Protein AF-A0A931AGX5-F1 (afdb_monomer_lite)

Sequence (496 aa):
MKVVLSGLGEQVGEDLVQAGAQFGQQIGADALIGVGQQVRHGSWAARLANQSGEPVAALLAEHRVQVGLHRRRADRRATTVGAAAKTCSGTSAHKELWIPAGTVSIVPHPHHLQAGTGPAVVFRSLSWDGFRRDTGGVMDLMERARDLKGELMEFAMSPRFGRAVSGAILDAFPGGMVNDEAVFSAALESFIYTQPLESGQTILQLFAETLSGSDRALLLGWSDCVQGIFESKRPYGDDGIVAFNHVDELTYRIRSNMGAEGITHLLAPGAVMVGGIVPVGDDWMISGASMGFPPEDAPAVLAGVRQLQMKNPKMVFRNPDKLEQARRLQAEQRDSFIDLYGSDLVVVPGNEVKQTMIAFYRHDYERAGNKGGPWTEPDLPDFPFTPDDKVAVIFDEEDGLGFYANFDVAHEVFANPALIIRQRYRDVVTGYLRGQDVTPVPLRRLAAQDPGKAGEVFRRLLKKKDFSWERDGEALLRKHKPDWFASPPLPRVIPV

Secondary structure (DSSP, 8-state):
-----SSSHHHHHHHHHHHHHHHHHHHHHHHHHH--S------HHHHHTTTSSS-HHHHTTTTS-----------------------------------PPPPPP-----------------------TT----TTHHHHHHHHHHHHHHHHHHHHTSGGGHHHHHHHHHHH-TTS----HHHHHHHHHHHHHT---TTS--HHHHHHTT--HHHHHHHHHGGG-EEEEEEEEEEETTTEEEEEETTT--EEEEE-TT-GGGGGGG-STT-EEEEEEEEETTEEEEEEEEEEE-TTTHHHHHTTHHHHHHH-HHHHTTSHHHHHHHHHHHHHHHHHHHHHHSSSEEEEEGGGHHHHHHHHHHHHHHHTTSTTSS-----PPPP---TT-EEEEEEETTTEEEEETTHHHHHHHHH-GGGGGSHHHHHHHHHHHH-SSS-SHHHHHHHHH-HHHHHHHHHHHHT-TT--HHHHHHHHHHHH-HHHHHSPPPPS----

pLDDT: mean 73.74, std 28.73, range [19.47, 98.5]

Foldseek 3Di:
DDDDDPVCPVVVVVVVVVVVVVVVVVCVVVVVVPDPDDDDDDDPVVVVVPVPVDDPVVVVVVPPDDDDDDDDDDDDDDDDDDDDDDDDDDDDDDDDDDDDDDDDDDDDDDDDDDDDDDDDDDDDDDDPPDDDDDPVVQVVLLLLVLVLLVVLVCQCPPPVCVVVLQVLCCVLPVVSDDPDPQSNQVSSLCQQQPDADPVRDGSLRVVLVVDDDPSSVQSVQQNPKAFFKWFFAAADPQFWGFTAGLQQRDIFTEGESVTNVRCVLRRDGQKIKGAMWTDRPRHIYGDTDIDIGHNVCSVVVSVCNVVVCLVPVVNNVVHVVQQVVLLVVLVLLCVLLCVVPVDQKDKAFLVCVLVSVQVSVVSSCVVVPVPVPDDDGDDDDRGPGDRPWTWMFGQDSFQGTDIQTPLVLQLVCLVPVVCCVPPVSVVSVVCLQAPQRHACVSLCVSCVVPQASSQSNCCVNVVPVPGGCVPCVVVSSCVRHVVPVVDGRGRPDGDD

Organism: NCBI:txid1187855

Radius of gyration: 29.8 Å; chains: 1; bounding box: 74×88×72 Å

Structure (mmCIF, N/CA/C/O backbone):
data_AF-A0A931AGX5-F1
#
_entry.id   AF-A0A931AGX5-F1
#
loop_
_atom_site.group_PDB
_atom_site.id
_atom_site.type_symbol
_atom_site.label_atom_id
_atom_site.label_alt_id
_atom_site.label_comp_id
_atom_site.label_asym_id
_atom_site.label_entity_id
_atom_site.label_seq_id
_atom_site.pdbx_PDB_ins_code
_atom_site.Cartn_x
_atom_site.Cartn_y
_atom_site.Cartn_z
_atom_site.occupancy
_atom_site.B_iso_or_equiv
_atom_site.auth_seq_id
_atom_site.auth_comp_id
_atom_site.auth_asym_id
_atom_site.auth_atom_id
_atom_site.pdbx_PDB_model_num
ATOM 1 N N . MET A 1 1 ? 34.116 -6.371 16.601 1.00 31.27 1 MET A N 1
ATOM 2 C CA . MET A 1 1 ? 35.115 -5.273 16.621 1.00 31.27 1 MET A CA 1
ATOM 3 C C . MET A 1 1 ? 34.380 -3.950 16.858 1.00 31.27 1 MET A C 1
ATOM 5 O O . MET A 1 1 ? 33.168 -3.941 16.699 1.00 31.27 1 MET A O 1
ATOM 9 N N . LYS A 1 2 ? 35.055 -2.889 17.314 1.00 24.14 2 LYS A N 1
ATOM 10 C CA . LYS A 1 2 ? 34.475 -1.653 17.906 1.00 24.14 2 LYS A CA 1
ATOM 11 C C . LYS A 1 2 ? 35.244 -0.437 17.321 1.00 24.14 2 LYS A C 1
ATOM 13 O O . LYS A 1 2 ? 36.368 -0.661 16.886 1.00 24.14 2 LYS A O 1
ATOM 18 N N . VAL A 1 3 ? 34.776 0.819 17.260 1.00 24.22 3 VAL A N 1
ATOM 19 C CA . VAL A 1 3 ? 33.689 1.572 17.940 1.00 24.22 3 VAL A CA 1
ATOM 20 C C . VAL A 1 3 ? 33.157 2.690 16.983 1.00 24.22 3 VAL A C 1
ATOM 22 O O . VAL A 1 3 ? 33.843 2.996 16.019 1.00 24.22 3 VAL A O 1
ATOM 25 N N . VAL A 1 4 ? 32.040 3.366 17.323 1.00 26.03 4 VAL A N 1
ATOM 26 C CA . VAL A 1 4 ? 31.568 4.699 16.826 1.00 26.03 4 VAL A CA 1
ATOM 27 C C . VAL A 1 4 ? 30.955 4.781 15.414 1.00 26.03 4 VAL A C 1
ATOM 29 O O . VAL A 1 4 ? 31.695 4.805 14.447 1.00 26.03 4 VAL A O 1
ATOM 32 N N . LEU A 1 5 ? 29.628 5.005 15.330 1.00 27.84 5 LEU A N 1
ATOM 33 C CA . LEU A 1 5 ? 28.926 5.822 14.305 1.00 27.84 5 LEU A CA 1
ATOM 34 C C . LEU A 1 5 ? 27.513 6.236 14.811 1.00 27.84 5 LEU A C 1
ATOM 36 O O . LEU A 1 5 ? 26.502 5.833 14.250 1.00 27.84 5 LEU A O 1
ATOM 40 N N . SER A 1 6 ? 27.411 7.024 15.890 1.00 31.89 6 SER A N 1
ATOM 41 C CA . SER A 1 6 ? 26.117 7.575 16.378 1.00 31.89 6 SER A CA 1
ATOM 42 C C . SER A 1 6 ? 26.100 9.107 16.499 1.00 31.89 6 SER A C 1
ATOM 44 O O . SER A 1 6 ? 25.254 9.672 17.179 1.00 31.89 6 SER A O 1
ATOM 46 N N . GLY A 1 7 ? 27.061 9.769 15.852 1.00 26.98 7 GLY A N 1
ATOM 47 C CA . GLY A 1 7 ? 27.095 11.219 15.610 1.00 26.98 7 GLY A CA 1
ATOM 48 C C . GLY A 1 7 ? 27.439 11.541 14.152 1.00 26.98 7 GLY A C 1
ATOM 49 O O . GLY A 1 7 ? 27.885 12.635 13.847 1.00 26.98 7 GLY A O 1
ATOM 50 N N . LEU A 1 8 ? 27.302 10.544 13.272 1.00 27.41 8 LEU A N 1
ATOM 51 C CA . LEU A 1 8 ? 27.629 10.609 11.846 1.00 27.41 8 LEU A CA 1
ATOM 52 C C . LEU A 1 8 ? 26.432 10.204 10.969 1.00 27.41 8 LEU A C 1
ATOM 54 O O . LEU A 1 8 ? 26.558 10.229 9.761 1.00 27.41 8 LEU A O 1
ATOM 58 N N . GLY A 1 9 ? 25.269 9.847 11.531 1.00 31.08 9 GLY A N 1
ATOM 59 C CA . GLY A 1 9 ? 24.086 9.474 10.738 1.00 31.08 9 GLY A CA 1
ATOM 60 C C . GLY A 1 9 ? 23.444 10.664 10.014 1.00 31.08 9 GLY A C 1
ATOM 61 O O . GLY A 1 9 ? 23.240 10.605 8.807 1.00 31.08 9 GLY A O 1
ATOM 62 N N . GLU A 1 10 ? 23.184 11.759 10.736 1.00 31.92 10 GLU A N 1
ATOM 63 C CA . GLU A 1 10 ? 22.721 13.024 10.138 1.00 31.92 10 GLU A CA 1
ATOM 64 C C . GLU A 1 10 ? 23.832 13.692 9.326 1.00 31.92 10 GLU A C 1
ATOM 66 O O . GLU A 1 10 ? 23.609 14.051 8.174 1.00 31.92 10 GLU A O 1
ATOM 71 N N . GLN A 1 11 ? 25.050 13.759 9.879 1.00 29.86 11 GLN A N 1
ATOM 72 C CA . GLN A 1 11 ? 26.193 14.374 9.202 1.00 29.86 11 GLN A CA 1
ATOM 73 C C . GLN A 1 11 ? 26.535 13.656 7.884 1.00 29.86 11 GLN A C 1
ATOM 75 O O . GLN A 1 11 ? 26.669 14.326 6.880 1.00 29.86 11 GLN A O 1
ATOM 80 N N . VAL A 1 12 ? 26.581 12.314 7.825 1.00 35.78 12 VAL A N 1
ATOM 81 C CA . VAL A 1 12 ? 26.843 11.575 6.566 1.00 35.78 12 VAL A CA 1
ATOM 82 C C . VAL A 1 12 ? 25.638 11.600 5.620 1.00 35.78 12 VAL A C 1
ATOM 84 O O . VAL A 1 12 ? 25.820 11.480 4.414 1.00 35.78 12 VAL A O 1
ATOM 87 N N . GLY A 1 13 ? 24.416 11.802 6.120 1.00 34.94 13 GLY A N 1
ATOM 88 C CA . GLY A 1 13 ? 23.252 12.073 5.273 1.00 34.94 13 GLY A CA 1
ATOM 89 C C . GLY A 1 13 ? 23.381 13.411 4.540 1.00 34.94 13 GLY A C 1
ATOM 90 O O . GLY A 1 13 ? 23.259 13.457 3.316 1.00 34.94 13 GLY A O 1
ATOM 91 N N . GLU A 1 14 ? 23.695 14.484 5.270 1.00 34.00 14 GLU A N 1
ATOM 92 C CA . GLU A 1 14 ? 23.956 15.800 4.679 1.00 34.00 14 GLU A CA 1
ATOM 93 C C . GLU A 1 14 ? 25.261 15.828 3.869 1.00 34.00 14 GLU A C 1
ATOM 95 O O . GLU A 1 14 ? 25.268 16.406 2.788 1.00 34.00 14 GLU A O 1
ATOM 100 N N . ASP A 1 15 ? 26.323 15.147 4.307 1.00 31.19 15 ASP A N 1
ATOM 101 C CA . ASP A 1 15 ? 27.605 15.057 3.600 1.00 31.19 15 ASP A CA 1
ATOM 102 C C . ASP A 1 15 ? 27.508 14.180 2.340 1.00 31.19 15 ASP A C 1
ATOM 104 O O . ASP A 1 15 ? 28.260 14.421 1.408 1.00 31.19 15 ASP A O 1
ATOM 108 N N . LEU A 1 16 ? 26.594 13.202 2.239 1.00 35.28 16 LEU A N 1
ATOM 109 C CA . LEU A 1 16 ? 26.344 12.467 0.984 1.00 35.28 16 LEU A CA 1
ATOM 110 C C . LEU A 1 16 ? 25.500 13.283 -0.001 1.00 35.28 16 LEU A C 1
ATOM 112 O O . LEU A 1 16 ? 25.743 13.219 -1.205 1.00 35.28 16 LEU A O 1
ATOM 116 N N . VAL A 1 17 ? 24.555 14.091 0.488 1.00 37.16 17 VAL A N 1
ATOM 117 C CA . VAL A 1 17 ? 23.804 15.045 -0.346 1.00 37.16 17 VAL A CA 1
ATOM 118 C C . VAL A 1 17 ? 24.710 16.202 -0.796 1.00 37.16 17 VAL A C 1
ATOM 120 O O . VAL A 1 17 ? 24.679 16.588 -1.965 1.00 37.16 17 VAL A O 1
ATOM 123 N N . GLN A 1 18 ? 25.584 16.709 0.079 1.00 35.47 18 GLN A N 1
ATOM 124 C CA . GLN A 1 18 ? 26.601 17.704 -0.271 1.00 35.47 18 GLN A CA 1
ATOM 125 C C . GLN A 1 18 ? 27.724 17.117 -1.126 1.00 35.47 18 GLN A C 1
ATOM 127 O O . GLN A 1 18 ? 28.157 17.799 -2.047 1.00 35.47 18 GLN A O 1
ATOM 132 N N . ALA A 1 19 ? 28.161 15.874 -0.905 1.00 34.62 19 ALA A N 1
ATOM 133 C CA . ALA A 1 19 ? 29.117 15.209 -1.788 1.00 34.62 19 ALA A CA 1
ATOM 134 C C . ALA A 1 19 ? 28.498 14.980 -3.167 1.00 34.62 19 ALA A C 1
ATOM 136 O O . ALA A 1 19 ? 29.137 15.320 -4.150 1.00 34.62 19 ALA A O 1
ATOM 137 N N . GLY A 1 20 ? 27.245 14.524 -3.270 1.00 34.34 20 GLY A N 1
ATOM 138 C CA . GLY A 1 20 ? 26.532 14.444 -4.550 1.00 34.34 20 GLY A CA 1
ATOM 139 C C . GLY A 1 20 ? 26.470 15.798 -5.271 1.00 34.34 20 GLY A C 1
ATOM 140 O O . GLY A 1 20 ? 26.801 15.891 -6.454 1.00 34.34 20 GLY A O 1
ATOM 141 N N . ALA A 1 21 ? 26.147 16.873 -4.545 1.00 35.69 21 ALA A N 1
ATOM 142 C CA . ALA A 1 21 ? 26.113 18.230 -5.092 1.00 35.69 21 ALA A CA 1
ATOM 143 C C . ALA A 1 21 ? 27.505 18.777 -5.482 1.00 35.69 21 ALA A C 1
ATOM 145 O O . ALA A 1 21 ? 27.642 19.424 -6.521 1.00 35.69 21 ALA A O 1
ATOM 146 N N . GLN A 1 22 ? 28.550 18.513 -4.690 1.00 34.06 22 GLN A N 1
ATOM 147 C CA . GLN A 1 22 ? 29.925 18.947 -4.966 1.00 34.06 22 GLN A CA 1
ATOM 148 C C . GLN A 1 22 ? 30.570 18.131 -6.093 1.00 34.06 22 GLN A C 1
ATOM 150 O O . GLN A 1 22 ? 31.206 18.714 -6.965 1.00 34.06 22 GLN A O 1
ATOM 155 N N . PHE A 1 23 ? 30.354 16.815 -6.142 1.00 34.28 23 PHE A N 1
ATOM 156 C CA . PHE A 1 23 ? 30.836 15.942 -7.216 1.00 34.28 23 PHE A CA 1
ATOM 157 C C . PHE A 1 23 ? 30.153 16.291 -8.548 1.00 34.28 23 PHE A C 1
ATOM 159 O O . PHE A 1 23 ? 30.823 16.384 -9.576 1.00 34.28 23 PHE A O 1
ATOM 166 N N . GLY A 1 24 ? 28.852 16.616 -8.518 1.00 34.22 24 GLY A N 1
ATOM 167 C CA . GLY A 1 24 ? 28.125 17.171 -9.663 1.00 34.22 24 GLY A CA 1
ATOM 168 C C . GLY A 1 24 ? 28.684 18.516 -10.149 1.00 34.22 24 GLY A C 1
ATOM 169 O O . GLY A 1 24 ? 28.853 18.711 -11.353 1.00 34.22 24 GLY A O 1
ATOM 170 N N . GLN A 1 25 ? 29.049 19.430 -9.240 1.00 35.62 25 GLN A N 1
ATOM 171 C CA . GLN A 1 25 ? 29.705 20.692 -9.617 1.00 35.62 25 GLN A CA 1
ATOM 172 C C . GLN A 1 25 ? 31.136 20.498 -10.139 1.00 35.62 25 GLN A C 1
ATOM 174 O O . GLN A 1 25 ? 31.549 21.206 -11.058 1.00 35.62 25 GLN A O 1
ATOM 179 N N . GLN A 1 26 ? 31.890 19.544 -9.592 1.00 30.05 26 GLN A N 1
ATOM 180 C CA . GLN A 1 26 ? 33.291 19.328 -9.947 1.00 30.05 26 GLN A CA 1
ATOM 181 C C . GLN A 1 26 ? 33.439 18.599 -11.293 1.00 30.05 26 GLN A C 1
ATOM 183 O O . GLN A 1 26 ? 34.228 19.033 -12.132 1.00 30.05 26 GLN A O 1
ATOM 188 N N . ILE A 1 27 ? 32.590 17.603 -11.581 1.00 37.88 27 ILE A N 1
ATOM 189 C CA . ILE A 1 27 ? 32.481 17.014 -12.929 1.00 37.88 27 ILE A CA 1
ATOM 190 C C . ILE A 1 27 ? 31.948 18.049 -13.934 1.00 37.88 27 ILE A C 1
ATOM 192 O O . ILE A 1 27 ? 32.431 18.107 -15.064 1.00 37.88 27 ILE A O 1
ATOM 196 N N . GLY A 1 28 ? 31.021 18.925 -13.525 1.00 32.25 28 GLY A N 1
ATOM 197 C CA . GLY A 1 28 ? 30.548 20.038 -14.357 1.00 32.25 28 GLY A CA 1
ATOM 198 C C . GLY A 1 28 ? 31.644 21.038 -14.756 1.00 32.25 28 GLY A C 1
ATOM 199 O O . GLY A 1 28 ? 31.563 21.627 -15.834 1.00 32.25 28 GLY A O 1
ATOM 200 N N . ALA A 1 29 ? 32.682 21.209 -13.930 1.00 29.81 29 ALA A N 1
ATOM 201 C CA . ALA A 1 29 ? 33.820 22.080 -14.222 1.00 29.81 29 ALA A CA 1
ATOM 202 C C . ALA A 1 29 ? 34.853 21.416 -15.154 1.00 29.81 29 ALA A C 1
ATOM 204 O O . ALA A 1 29 ? 35.284 22.039 -16.125 1.00 29.81 29 ALA A O 1
ATOM 205 N N . ASP A 1 30 ? 35.206 20.150 -14.914 1.00 27.80 30 ASP A N 1
ATOM 206 C CA . ASP A 1 30 ? 36.207 19.445 -15.729 1.00 27.80 30 ASP A CA 1
ATOM 207 C C . ASP A 1 30 ? 35.654 19.007 -17.103 1.00 27.80 30 ASP A C 1
ATOM 209 O O . ASP A 1 30 ? 36.377 19.022 -18.106 1.00 27.80 30 ASP A O 1
ATOM 213 N N . ALA A 1 31 ? 34.347 18.733 -17.213 1.00 29.52 31 ALA A N 1
ATOM 214 C CA . ALA A 1 31 ? 33.688 18.465 -18.496 1.00 29.52 31 ALA A CA 1
ATOM 215 C C . ALA A 1 31 ? 33.694 19.680 -19.453 1.00 29.52 31 ALA A C 1
ATOM 217 O O . ALA A 1 31 ? 33.647 19.503 -20.674 1.00 29.52 31 ALA A O 1
ATOM 218 N N . LEU A 1 32 ? 33.810 20.910 -18.933 1.00 27.36 32 LEU A N 1
ATOM 219 C CA . LEU A 1 32 ? 33.835 22.142 -19.735 1.00 27.36 32 LEU A CA 1
ATOM 220 C C . LEU A 1 32 ? 35.167 22.404 -20.461 1.00 27.36 32 LEU A C 1
ATOM 222 O O . LEU A 1 32 ? 35.224 23.297 -21.308 1.00 27.36 32 LEU A O 1
ATOM 226 N N . ILE A 1 33 ? 36.220 21.629 -20.182 1.00 30.64 33 ILE A N 1
ATOM 227 C CA . ILE A 1 33 ? 37.527 21.746 -20.859 1.00 30.64 33 ILE A CA 1
ATOM 228 C C . ILE A 1 33 ? 37.721 20.635 -21.919 1.00 30.64 33 ILE A C 1
ATOM 230 O O . ILE A 1 33 ? 38.572 20.764 -22.799 1.00 30.64 33 ILE A O 1
ATOM 234 N N . GLY A 1 34 ? 36.909 19.567 -21.886 1.00 28.97 34 GLY A N 1
ATOM 235 C CA . GLY A 1 34 ? 37.157 18.327 -22.638 1.00 28.97 34 GLY A CA 1
ATOM 236 C C . GLY A 1 34 ? 36.326 18.055 -23.902 1.00 28.97 34 GLY A C 1
ATOM 237 O O . GLY A 1 34 ? 36.737 17.206 -24.690 1.00 28.97 34 GLY A O 1
ATOM 238 N N . VAL A 1 35 ? 35.183 18.721 -24.138 1.00 26.89 35 VAL A N 1
ATOM 239 C CA . VAL A 1 35 ? 34.267 18.370 -25.257 1.00 26.89 35 VAL A CA 1
ATOM 240 C C . VAL A 1 35 ? 33.867 19.586 -26.097 1.00 26.89 35 VAL A C 1
ATOM 242 O O . VAL A 1 35 ? 32.730 20.054 -26.104 1.00 26.89 35 VAL A O 1
ATOM 245 N N . GLY A 1 36 ? 34.832 20.100 -26.856 1.00 28.84 36 GLY A N 1
ATOM 246 C CA . GLY A 1 36 ? 34.622 21.182 -27.814 1.00 28.84 36 GLY A CA 1
ATOM 247 C C . GLY A 1 36 ? 34.452 20.719 -29.264 1.00 28.84 36 GLY A C 1
ATOM 248 O O . GLY A 1 36 ? 35.314 21.073 -30.058 1.00 28.84 36 GLY A O 1
ATOM 249 N N . GLN A 1 37 ? 33.380 19.985 -29.621 1.00 26.97 37 GLN A N 1
ATOM 250 C CA . GLN A 1 37 ? 32.735 19.982 -30.964 1.00 26.97 37 GLN A CA 1
ATOM 251 C C . GLN A 1 37 ? 31.608 18.931 -31.112 1.00 26.97 37 GLN A C 1
ATOM 253 O O . GLN A 1 37 ? 31.841 17.759 -30.855 1.00 26.97 37 GLN A O 1
ATOM 258 N N . GLN A 1 38 ? 30.457 19.359 -31.673 1.00 25.77 38 GLN A N 1
ATOM 259 C CA . GLN A 1 38 ? 29.323 18.549 -32.198 1.00 25.77 38 GLN A CA 1
ATOM 260 C C . GLN A 1 38 ? 28.563 17.682 -31.151 1.00 25.77 38 GLN A C 1
ATOM 262 O O . GLN A 1 38 ? 29.164 17.075 -30.286 1.00 25.77 38 GLN A O 1
ATOM 267 N N . VAL A 1 39 ? 27.225 17.576 -31.124 1.00 26.14 39 VAL A N 1
ATOM 268 C CA . VAL A 1 39 ? 26.155 17.877 -32.104 1.00 26.14 39 VAL A CA 1
ATOM 269 C C . VAL A 1 39 ? 25.046 18.749 -31.472 1.00 26.14 39 VAL A C 1
ATOM 271 O O . VAL A 1 39 ? 24.813 18.724 -30.268 1.00 26.14 39 VAL A O 1
ATOM 274 N N . ARG A 1 40 ? 24.332 19.539 -32.289 1.00 28.64 40 ARG A N 1
ATOM 275 C CA . ARG A 1 40 ? 23.237 20.420 -31.841 1.00 28.64 40 ARG A CA 1
ATOM 276 C C . ARG A 1 40 ? 21.905 19.677 -31.643 1.00 28.64 40 ARG A C 1
ATOM 278 O O . ARG A 1 40 ? 21.130 19.599 -32.589 1.00 28.64 40 ARG A O 1
ATOM 285 N N . HIS A 1 41 ? 21.557 19.310 -30.412 1.00 27.14 41 HIS A N 1
ATOM 286 C CA . HIS A 1 41 ? 20.153 19.238 -29.976 1.00 27.14 41 HIS A CA 1
ATOM 287 C C . HIS A 1 41 ? 20.033 19.795 -28.549 1.00 27.14 41 HIS A C 1
ATOM 289 O O . HIS A 1 41 ? 20.570 19.235 -27.603 1.00 27.14 41 HIS A O 1
ATOM 295 N N . GLY A 1 42 ? 19.391 20.961 -28.407 1.00 28.42 42 GLY A N 1
ATOM 296 C CA . GLY A 1 42 ? 19.371 21.713 -27.145 1.00 28.42 42 GLY A CA 1
ATOM 297 C C . GLY A 1 42 ? 18.475 21.087 -26.075 1.00 28.42 42 GLY A C 1
ATOM 298 O O . GLY A 1 42 ? 17.380 20.609 -26.397 1.00 28.42 42 GLY A O 1
ATOM 299 N N . SER A 1 43 ? 18.922 21.143 -24.815 1.00 37.44 43 SER A N 1
ATOM 300 C CA . SER A 1 43 ? 18.220 20.569 -23.660 1.00 37.44 43 SER A CA 1
ATOM 301 C C . SER A 1 43 ? 16.792 21.105 -23.508 1.00 37.44 43 SER A C 1
ATOM 303 O O . SER A 1 43 ? 16.460 22.227 -23.907 1.00 37.44 43 SER A O 1
ATOM 305 N N . TRP A 1 44 ? 15.917 20.272 -22.947 1.00 36.75 44 TRP A N 1
ATOM 306 C CA . TRP A 1 44 ? 14.492 20.583 -22.823 1.00 36.75 44 TRP A CA 1
ATOM 307 C C . TRP A 1 44 ? 14.229 21.625 -21.721 1.00 36.75 44 TRP A C 1
ATOM 309 O O . TRP A 1 44 ? 13.441 22.550 -21.925 1.00 36.75 44 TRP A O 1
ATOM 319 N N . ALA A 1 45 ? 15.005 21.582 -20.630 1.00 32.84 45 ALA A N 1
ATOM 320 C CA . ALA A 1 45 ? 15.028 22.609 -19.584 1.00 32.84 45 ALA A CA 1
ATOM 321 C C . ALA A 1 45 ? 15.308 24.024 -20.139 1.00 32.84 45 ALA A C 1
ATOM 323 O O . ALA A 1 45 ? 14.624 24.984 -19.781 1.00 32.84 45 ALA A O 1
ATOM 324 N N . ALA A 1 46 ? 16.241 24.154 -21.092 1.00 32.62 46 ALA A N 1
ATOM 325 C CA . ALA A 1 46 ? 16.536 25.430 -21.749 1.00 32.62 46 ALA A CA 1
ATOM 326 C C . ALA A 1 46 ? 15.419 25.912 -22.698 1.00 32.62 46 ALA A C 1
ATOM 328 O O . ALA A 1 46 ? 15.383 27.090 -23.047 1.00 32.62 46 ALA A O 1
ATOM 329 N N . ARG A 1 47 ? 14.499 25.031 -23.122 1.00 34.47 47 ARG A N 1
ATOM 330 C CA . ARG A 1 47 ? 13.323 25.401 -23.928 1.00 34.47 47 ARG A CA 1
ATOM 331 C C . ARG A 1 47 ? 12.150 25.867 -23.068 1.00 34.47 47 ARG A C 1
ATOM 333 O O . ARG A 1 47 ? 11.535 26.869 -23.421 1.00 34.47 47 ARG A O 1
ATOM 340 N N . LEU A 1 48 ? 11.900 25.225 -21.924 1.00 36.69 48 LEU A N 1
ATOM 341 C CA . LEU A 1 48 ? 10.896 25.687 -20.954 1.00 36.69 48 LEU A CA 1
ATOM 342 C C . LEU A 1 48 ? 11.239 27.071 -20.382 1.00 36.69 48 LEU A C 1
ATOM 344 O O . LEU A 1 48 ? 10.372 27.939 -20.330 1.00 36.69 48 LEU A O 1
ATOM 348 N N . ALA A 1 49 ? 12.512 27.324 -20.062 1.00 34.62 49 ALA A N 1
ATOM 349 C CA . ALA A 1 49 ? 12.973 28.631 -19.582 1.00 34.62 49 ALA A CA 1
ATOM 350 C C . ALA A 1 49 ? 12.831 29.779 -20.608 1.00 34.62 49 ALA A C 1
ATOM 352 O O . ALA A 1 49 ? 12.927 30.945 -20.235 1.00 34.62 49 ALA A O 1
ATOM 353 N N . ASN A 1 50 ? 12.625 29.468 -21.894 1.00 33.19 50 ASN A N 1
ATOM 354 C CA . ASN A 1 50 ? 12.716 30.433 -22.995 1.00 33.19 50 ASN A CA 1
ATOM 355 C C . ASN A 1 50 ? 11.384 30.646 -23.748 1.00 33.19 50 ASN A C 1
ATOM 357 O O . ASN A 1 50 ? 11.353 31.392 -24.723 1.00 33.19 50 ASN A O 1
ATOM 361 N N . GLN A 1 51 ? 10.289 29.999 -23.320 1.00 34.06 51 GLN A N 1
ATOM 362 C CA . GLN A 1 51 ? 8.950 30.178 -23.911 1.00 34.06 51 GLN A CA 1
ATOM 363 C C . GLN A 1 51 ? 7.984 31.031 -23.071 1.00 34.06 51 GLN A C 1
ATOM 365 O O . GLN A 1 51 ? 6.996 31.507 -23.624 1.00 34.06 51 GLN A O 1
ATOM 370 N N . SER A 1 52 ? 8.258 31.279 -21.782 1.00 38.09 52 SER A N 1
ATOM 371 C CA . SER A 1 52 ? 7.446 32.190 -20.952 1.00 38.09 52 SER A CA 1
ATOM 372 C C . SER A 1 52 ? 7.978 33.625 -20.896 1.00 38.09 52 SER A C 1
ATOM 374 O O . SER A 1 52 ? 7.204 34.541 -20.650 1.00 38.09 52 SER A O 1
ATOM 376 N N . GLY A 1 53 ? 9.288 33.840 -21.074 1.00 30.67 53 GLY A N 1
ATOM 377 C CA . GLY A 1 53 ? 9.918 35.164 -20.945 1.00 30.67 53 GLY A CA 1
ATOM 378 C C . GLY A 1 53 ? 9.910 35.760 -19.528 1.00 30.67 53 GLY A C 1
ATOM 379 O O . GLY A 1 53 ? 10.491 36.822 -19.318 1.00 30.67 53 GLY A O 1
ATOM 380 N N . GLU A 1 54 ? 9.308 35.075 -18.553 1.00 33.03 54 GLU A N 1
ATOM 381 C CA . GLU A 1 54 ? 9.221 35.495 -17.156 1.00 33.03 54 GLU A CA 1
ATOM 382 C C . GLU A 1 54 ? 9.555 34.343 -16.193 1.00 33.03 54 GLU A C 1
ATOM 384 O O . GLU A 1 54 ? 9.211 33.184 -16.466 1.00 33.03 54 GLU A O 1
ATOM 389 N N . PRO A 1 55 ? 10.198 34.639 -15.044 1.00 37.81 55 PRO A N 1
ATOM 390 C CA . PRO A 1 55 ? 10.402 33.662 -13.983 1.00 37.81 55 PRO A CA 1
ATOM 391 C C . PRO A 1 55 ? 9.062 33.256 -13.354 1.00 37.81 55 PRO A C 1
ATOM 393 O O . PRO A 1 55 ? 8.145 34.068 -13.243 1.00 37.81 55 PRO A O 1
ATOM 396 N N . VAL A 1 56 ? 8.980 32.027 -12.835 1.00 37.59 56 VAL A N 1
ATOM 397 C CA . VAL A 1 56 ? 7.772 31.438 -12.205 1.00 37.59 56 VAL A CA 1
ATOM 398 C C . VAL A 1 56 ? 7.160 32.323 -11.098 1.00 37.59 56 VAL A C 1
ATOM 400 O O . VAL A 1 56 ? 5.958 32.270 -10.845 1.00 37.59 56 VAL A O 1
ATOM 403 N N . ALA A 1 57 ? 7.952 33.213 -10.492 1.00 34.56 57 ALA A N 1
ATOM 404 C CA . ALA A 1 57 ? 7.488 34.238 -9.556 1.00 34.56 57 ALA A CA 1
ATOM 405 C C . ALA A 1 57 ? 6.439 35.221 -10.133 1.00 34.56 57 ALA A C 1
ATOM 407 O O . ALA A 1 57 ? 5.637 35.756 -9.367 1.00 34.56 57 ALA A O 1
ATOM 408 N N . ALA A 1 58 ? 6.415 35.465 -11.448 1.00 33.47 58 ALA A N 1
ATOM 409 C CA . ALA A 1 58 ? 5.489 36.406 -12.087 1.00 33.47 58 ALA A CA 1
ATOM 410 C C . ALA A 1 58 ? 4.092 35.802 -12.337 1.00 33.47 58 ALA A C 1
ATOM 412 O O . ALA A 1 58 ? 3.080 36.463 -12.094 1.00 33.47 58 ALA A O 1
ATOM 413 N N . LEU A 1 59 ? 4.025 34.501 -12.648 1.00 35.72 59 LEU A N 1
ATOM 414 C CA . LEU A 1 59 ? 2.780 33.712 -12.689 1.00 35.72 59 LEU A CA 1
ATOM 415 C C . LEU A 1 59 ? 2.013 33.734 -11.350 1.00 35.72 59 LEU A C 1
ATOM 417 O O . LEU A 1 59 ? 0.794 33.575 -11.321 1.00 35.72 59 LEU A O 1
ATOM 421 N N . LEU A 1 60 ? 2.712 33.978 -10.236 1.00 35.44 60 LEU A N 1
ATOM 422 C CA . LEU A 1 60 ? 2.124 34.152 -8.902 1.00 35.44 60 LEU A CA 1
ATOM 423 C C . LEU A 1 60 ? 1.694 35.603 -8.597 1.00 35.44 60 LEU A C 1
ATOM 425 O O . LEU A 1 60 ? 0.976 35.832 -7.620 1.00 35.44 60 LEU A O 1
ATOM 429 N N . ALA A 1 61 ? 2.100 36.583 -9.411 1.00 34.38 61 ALA A N 1
ATOM 430 C CA . ALA A 1 61 ? 1.802 38.002 -9.212 1.00 34.38 61 ALA A CA 1
ATOM 431 C C . ALA A 1 61 ? 0.500 38.446 -9.907 1.00 34.38 61 ALA A C 1
ATOM 433 O O . ALA A 1 61 ? -0.299 39.162 -9.298 1.00 34.38 61 ALA A O 1
ATOM 434 N N . GLU A 1 62 ? 0.226 37.979 -11.132 1.00 30.72 62 GLU A N 1
ATOM 435 C CA . GLU A 1 62 ? -0.958 38.399 -11.910 1.00 30.72 62 GLU A CA 1
ATOM 436 C C . GLU A 1 62 ? -2.311 38.012 -11.283 1.00 30.72 62 GLU A C 1
ATOM 438 O O . GLU A 1 62 ? -3.351 38.554 -11.653 1.00 30.72 62 GLU A O 1
ATOM 443 N N . HIS A 1 63 ? -2.340 37.095 -10.312 1.00 36.78 63 HIS A N 1
ATOM 444 C CA . HIS A 1 63 ? -3.575 36.676 -9.631 1.00 36.78 63 HIS A CA 1
ATOM 445 C C . HIS A 1 63 ? -3.836 37.394 -8.293 1.00 36.78 63 HIS A C 1
ATOM 447 O O . HIS A 1 63 ? -4.769 37.050 -7.562 1.00 36.78 63 HIS A O 1
ATOM 453 N N . ARG A 1 64 ? -3.086 38.465 -7.994 1.00 31.44 64 ARG A N 1
ATOM 454 C CA . ARG A 1 64 ? -3.430 39.443 -6.950 1.00 31.44 64 ARG A CA 1
ATOM 455 C C . ARG A 1 64 ? -3.534 40.859 -7.524 1.00 31.44 64 ARG A C 1
ATOM 457 O O . ARG A 1 64 ? -2.597 41.636 -7.407 1.00 31.44 64 ARG A O 1
ATOM 464 N N . VAL A 1 65 ? -4.723 41.197 -8.040 1.00 26.12 65 VAL A N 1
ATOM 465 C CA . VAL A 1 65 ? -5.495 42.449 -7.811 1.00 26.12 65 VAL A CA 1
ATOM 466 C C . VAL A 1 65 ? -6.506 42.665 -8.950 1.00 26.12 65 VAL A C 1
ATOM 468 O O . VAL A 1 65 ? -6.186 43.215 -9.995 1.00 26.12 65 VAL A O 1
ATOM 471 N N . GLN A 1 66 ? -7.775 42.337 -8.689 1.00 26.58 66 GLN A N 1
ATOM 472 C CA . GLN A 1 66 ? -8.924 43.107 -9.190 1.00 26.58 66 GLN A CA 1
ATOM 473 C C . GLN A 1 66 ? -10.080 43.060 -8.176 1.00 26.58 66 GLN A C 1
ATOM 475 O O . GLN A 1 66 ? -11.101 42.407 -8.361 1.00 26.58 66 GLN A O 1
ATOM 480 N N . VAL A 1 67 ? -9.925 43.815 -7.087 1.00 26.33 67 VAL A N 1
ATOM 481 C CA . VAL A 1 67 ? -11.062 44.376 -6.341 1.00 26.33 67 VAL A CA 1
ATOM 482 C C . VAL A 1 67 ? -10.777 45.863 -6.177 1.00 26.33 67 VAL A C 1
ATOM 484 O O . VAL A 1 67 ? -10.010 46.277 -5.310 1.00 26.33 67 VAL A O 1
ATOM 487 N N . GLY A 1 68 ? -11.333 46.670 -7.078 1.00 23.58 68 GLY A N 1
ATOM 488 C CA . GLY A 1 68 ? -11.179 48.119 -7.034 1.00 23.58 68 GLY A CA 1
ATOM 489 C C . GLY A 1 68 ? -12.086 48.742 -5.975 1.00 23.58 68 GLY A C 1
ATOM 490 O O . GLY A 1 68 ? -13.270 48.425 -5.909 1.00 23.58 68 GLY A O 1
ATOM 491 N N . LEU A 1 69 ? -11.557 49.682 -5.191 1.00 25.98 69 LEU A N 1
ATOM 492 C CA . LEU A 1 69 ? -12.375 50.584 -4.380 1.00 25.98 69 LEU A CA 1
ATOM 493 C C . LEU A 1 69 ? -11.708 51.960 -4.276 1.00 25.98 69 LEU A C 1
ATOM 495 O O . LEU A 1 69 ? -10.607 52.114 -3.749 1.00 25.98 69 LEU A O 1
ATOM 499 N N . HIS A 1 70 ? -12.385 52.972 -4.821 1.00 24.97 70 HIS A N 1
ATOM 500 C CA . HIS A 1 70 ? -11.935 54.361 -4.801 1.00 24.97 70 HIS A CA 1
ATOM 501 C C . HIS A 1 70 ? -11.735 54.886 -3.370 1.00 24.97 70 HIS A C 1
ATOM 503 O O . HIS A 1 70 ? -12.628 54.778 -2.530 1.00 24.97 70 HIS A O 1
ATOM 509 N N . ARG A 1 71 ? -10.645 55.630 -3.142 1.00 27.28 71 ARG A N 1
ATOM 510 C CA . ARG A 1 71 ? -10.569 56.631 -2.067 1.00 27.28 71 ARG A CA 1
ATOM 511 C C . ARG A 1 71 ? -10.351 58.026 -2.644 1.00 27.28 71 ARG A C 1
ATOM 513 O O . ARG A 1 71 ? -9.364 58.280 -3.328 1.00 27.28 71 ARG A O 1
ATOM 520 N N . ARG A 1 72 ? -11.271 58.945 -2.331 1.00 26.25 72 ARG A N 1
ATOM 521 C CA . ARG A 1 72 ? -11.052 60.391 -2.485 1.00 26.25 72 ARG A CA 1
ATOM 522 C C . ARG A 1 72 ? -10.214 60.910 -1.310 1.00 26.25 72 ARG A C 1
ATOM 524 O O . ARG A 1 72 ? -10.299 60.384 -0.204 1.00 26.25 72 ARG A O 1
ATOM 531 N N . ARG A 1 73 ? -9.430 61.962 -1.562 1.00 26.19 73 ARG A N 1
ATOM 532 C CA . ARG A 1 73 ? -8.683 62.722 -0.544 1.00 26.19 73 ARG A CA 1
ATOM 533 C C . ARG A 1 73 ? -9.625 63.409 0.454 1.00 26.19 73 ARG A C 1
ATOM 535 O O . ARG A 1 73 ? -10.601 64.017 0.023 1.00 26.19 73 ARG A O 1
ATOM 542 N N . ALA A 1 74 ? -9.221 63.466 1.722 1.00 27.50 74 ALA A N 1
ATOM 543 C CA . ALA A 1 74 ? -9.440 64.627 2.585 1.00 27.50 74 ALA A CA 1
ATOM 544 C C . ALA A 1 74 ? -8.299 64.747 3.614 1.00 27.50 74 ALA A C 1
ATOM 546 O O . ALA A 1 74 ? -7.805 63.756 4.138 1.00 27.50 74 ALA A O 1
ATOM 547 N N . ASP A 1 75 ? -7.858 65.983 3.798 1.00 27.34 75 ASP A N 1
ATOM 548 C CA . ASP A 1 75 ? -6.603 66.462 4.384 1.00 27.34 75 ASP A CA 1
ATOM 549 C C . ASP A 1 75 ? -6.675 66.697 5.923 1.00 27.34 75 ASP A C 1
ATOM 551 O O . ASP A 1 75 ? -7.767 66.797 6.476 1.00 27.34 75 ASP A O 1
ATOM 555 N N . ARG A 1 76 ? -5.502 66.932 6.547 1.00 28.31 76 ARG A N 1
ATOM 556 C CA . ARG A 1 76 ? -5.222 67.628 7.842 1.00 28.31 76 ARG A CA 1
ATOM 557 C C . ARG A 1 76 ? -5.360 66.953 9.225 1.00 28.31 76 ARG A C 1
ATOM 559 O O . ARG A 1 76 ? -6.458 66.735 9.708 1.00 28.31 76 ARG A O 1
ATOM 566 N N . ARG A 1 77 ? -4.203 67.011 9.927 1.00 26.98 77 ARG A N 1
ATOM 567 C CA . ARG A 1 77 ? -3.940 67.456 11.331 1.00 26.98 77 ARG A CA 1
ATOM 568 C C . ARG A 1 77 ? -4.615 66.689 12.493 1.00 26.98 77 ARG A C 1
ATOM 570 O O . ARG A 1 77 ? -5.762 66.304 12.395 1.00 26.98 77 ARG A O 1
ATOM 577 N N . ALA A 1 78 ? -4.031 66.563 13.689 1.00 26.97 78 ALA A N 1
ATOM 578 C CA . ALA A 1 78 ? -2.651 66.679 14.194 1.00 26.97 78 ALA A CA 1
ATOM 579 C C . ALA A 1 78 ? -2.636 66.214 15.679 1.00 26.97 78 ALA A C 1
ATOM 581 O O . ALA A 1 78 ? -3.693 66.066 16.285 1.00 26.97 78 ALA A O 1
ATOM 582 N N . THR A 1 79 ? -1.442 66.160 16.288 1.00 27.56 79 THR A N 1
ATOM 583 C CA . THR A 1 79 ? -1.174 66.351 17.740 1.00 27.56 79 THR A CA 1
ATOM 584 C C . THR A 1 79 ? -1.540 65.264 18.784 1.00 27.56 79 THR A C 1
ATOM 586 O O . THR A 1 79 ? -2.681 65.130 19.204 1.00 27.56 79 THR A O 1
ATOM 589 N N . THR A 1 80 ? -0.463 64.674 19.339 1.00 27.47 80 THR A N 1
ATOM 590 C CA . THR A 1 80 ? -0.139 64.596 20.793 1.00 27.47 80 THR A CA 1
ATOM 591 C C . THR A 1 80 ? -0.541 63.366 21.638 1.00 27.47 80 THR A C 1
ATOM 593 O O . THR A 1 80 ? -1.678 63.220 22.055 1.00 27.47 80 THR A O 1
ATOM 596 N N . VAL A 1 81 ? 0.496 62.573 21.974 1.00 26.91 81 VAL A N 1
ATOM 597 C CA . VAL A 1 81 ? 0.895 62.004 23.295 1.00 26.91 81 VAL A CA 1
ATOM 598 C C . VAL A 1 81 ? -0.175 61.479 24.272 1.00 26.91 81 VAL A C 1
ATOM 600 O O . VAL A 1 81 ? -1.036 62.220 24.730 1.00 26.91 81 VAL A O 1
ATOM 603 N N . GLY A 1 82 ? 0.051 60.266 24.797 1.00 26.19 82 GLY A N 1
ATOM 604 C CA . GLY A 1 82 ? -0.497 59.844 26.095 1.00 26.19 82 GLY A CA 1
ATOM 605 C C . GLY A 1 82 ? -0.280 58.360 26.403 1.00 26.19 82 GLY A C 1
ATOM 606 O O . GLY A 1 82 ? -0.970 57.512 25.851 1.00 26.19 82 GLY A O 1
ATOM 607 N N . ALA A 1 83 ? 0.666 58.033 27.287 1.00 26.14 83 ALA A N 1
ATOM 608 C CA . ALA A 1 83 ? 0.865 56.666 27.777 1.00 26.14 83 ALA A CA 1
ATOM 609 C C . ALA A 1 83 ? -0.047 56.355 28.976 1.00 26.14 83 ALA A C 1
ATOM 611 O O . ALA A 1 83 ? -0.270 57.244 29.793 1.00 26.14 83 ALA A O 1
ATOM 612 N N . ALA A 1 84 ? -0.472 55.094 29.136 1.00 27.02 84 ALA A N 1
ATOM 613 C CA . ALA A 1 84 ? -0.386 54.335 30.399 1.00 27.02 84 ALA A CA 1
ATOM 614 C C . ALA A 1 84 ? -1.051 52.948 30.288 1.00 27.02 84 ALA A C 1
ATOM 616 O O . ALA A 1 84 ? -2.025 52.753 29.567 1.00 27.02 84 ALA A O 1
ATOM 617 N N . ALA A 1 85 ? -0.520 51.986 31.042 1.00 26.92 85 ALA A N 1
ATOM 618 C CA . ALA A 1 85 ? -1.018 50.615 31.124 1.00 26.92 85 ALA A CA 1
ATOM 619 C C . ALA A 1 85 ? -2.315 50.476 31.944 1.00 26.92 85 ALA A C 1
ATOM 621 O O . ALA A 1 85 ? -2.502 51.206 32.919 1.00 26.92 85 ALA A O 1
ATOM 622 N N . LYS A 1 86 ? -3.094 49.412 31.676 1.00 26.34 86 LYS A N 1
ATOM 623 C CA . LYS A 1 86 ? -3.451 48.419 32.712 1.00 26.34 86 LYS A CA 1
ATOM 624 C C . LYS A 1 86 ? -4.052 47.124 32.152 1.00 26.34 86 LYS A C 1
ATOM 626 O O . LYS A 1 86 ? -4.346 47.003 30.970 1.00 26.34 86 LYS A O 1
ATOM 631 N N . THR A 1 87 ? -4.113 46.143 33.042 1.00 24.98 87 THR A N 1
ATOM 632 C CA . THR A 1 87 ? -4.317 44.707 32.827 1.00 24.98 87 THR A CA 1
ATOM 633 C C . THR A 1 87 ? -5.774 44.243 32.965 1.00 24.98 87 THR A C 1
ATOM 635 O O . THR A 1 87 ? -6.585 44.924 33.584 1.00 24.98 87 THR A O 1
ATOM 638 N N . CYS A 1 88 ? -5.990 42.986 32.552 1.00 21.25 88 CYS A N 1
ATOM 639 C CA . CYS A 1 88 ? -7.024 42.028 32.989 1.00 21.25 88 CYS A CA 1
ATOM 640 C C . CYS A 1 88 ? -8.353 41.927 32.215 1.00 21.25 88 CYS A C 1
ATOM 642 O O . CYS A 1 88 ? -9.147 42.856 32.168 1.00 21.25 88 CYS A O 1
ATOM 644 N N . SER A 1 89 ? -8.625 40.669 31.823 1.00 22.27 89 SER A N 1
ATOM 645 C CA . SER A 1 89 ? -9.927 39.972 31.754 1.00 22.27 89 SER A CA 1
ATOM 646 C C . SER A 1 89 ? -11.031 40.486 30.823 1.00 22.27 89 SER A C 1
ATOM 648 O O . SER A 1 89 ? -11.397 41.653 30.859 1.00 22.27 89 SER A O 1
ATOM 650 N N . GLY A 1 90 ? -11.682 39.562 30.105 1.00 22.23 90 GLY A N 1
ATOM 651 C CA . GLY A 1 90 ? -12.976 39.844 29.473 1.00 22.23 90 GLY A CA 1
ATOM 652 C C . GLY A 1 90 ? -13.310 38.985 28.257 1.00 22.23 90 GLY A C 1
ATOM 653 O O . GLY A 1 90 ? -13.161 39.424 27.124 1.00 22.23 90 GLY A O 1
ATOM 654 N N . THR A 1 91 ? -13.824 37.779 28.491 1.00 23.86 91 THR A N 1
ATOM 655 C CA . THR A 1 91 ? -14.620 37.008 27.520 1.00 23.86 91 THR A CA 1
ATOM 656 C C . THR A 1 91 ? -15.699 37.843 26.823 1.00 23.86 91 THR A C 1
ATOM 658 O O . THR A 1 91 ? -16.506 38.469 27.510 1.00 23.86 91 THR A O 1
ATOM 661 N N . SER A 1 92 ? -15.849 37.691 25.502 1.00 23.22 92 SER A N 1
ATOM 662 C CA . SER A 1 92 ? -17.165 37.464 24.874 1.00 23.22 92 SER A CA 1
ATOM 663 C C . SER A 1 92 ? -17.057 36.958 23.437 1.00 23.22 92 SER A C 1
ATOM 665 O O . SER A 1 92 ? -16.137 37.297 22.700 1.00 23.22 92 SER A O 1
ATOM 667 N N . ALA A 1 93 ? -18.021 36.121 23.064 1.00 23.89 93 ALA A N 1
ATOM 668 C CA . ALA A 1 93 ? -18.174 35.577 21.723 1.00 23.89 93 ALA A CA 1
ATOM 669 C C . ALA A 1 93 ? -18.887 36.566 20.791 1.00 23.89 93 ALA A C 1
ATOM 671 O O . ALA A 1 93 ? -19.693 37.373 21.250 1.00 23.89 93 ALA A O 1
ATOM 672 N N . HIS A 1 94 ? -18.718 36.386 19.481 1.00 24.38 94 HIS A N 1
ATOM 673 C CA . HIS A 1 94 ? -19.761 36.737 18.521 1.00 24.38 94 HIS A CA 1
ATOM 674 C C . HIS A 1 94 ? -20.082 35.545 17.617 1.00 24.38 94 HIS A C 1
ATOM 676 O O . HIS A 1 94 ? -19.197 34.867 17.099 1.00 24.38 94 HIS A O 1
ATOM 682 N N . LYS A 1 95 ? -21.384 35.278 17.491 1.00 22.47 95 LYS A N 1
ATOM 683 C CA . LYS A 1 95 ? -21.974 34.390 16.485 1.00 22.47 95 LYS A CA 1
ATOM 684 C C . LYS A 1 95 ? -22.079 35.136 15.155 1.00 22.47 95 LYS A C 1
ATOM 686 O O . LYS A 1 95 ? -22.127 36.360 15.183 1.00 22.47 95 LYS A O 1
ATOM 691 N N . GLU A 1 96 ? -22.257 34.358 14.083 1.00 22.72 96 GLU A N 1
ATOM 692 C CA . GLU A 1 96 ? -23.020 34.608 12.835 1.00 22.72 96 GLU A CA 1
ATOM 693 C C . GLU A 1 96 ? -22.236 34.129 11.601 1.00 22.72 96 GLU A C 1
ATOM 695 O O . GLU A 1 96 ? -21.012 34.147 11.597 1.00 22.72 96 GLU A O 1
ATOM 700 N N . LEU A 1 97 ? -22.863 33.684 10.510 1.00 21.28 97 LEU A N 1
ATOM 701 C CA . LEU A 1 97 ? -24.143 32.978 10.344 1.00 21.28 97 LEU A CA 1
ATOM 702 C C . LEU A 1 97 ? -24.038 32.216 9.009 1.00 21.28 97 LEU A C 1
ATOM 704 O O . LEU A 1 97 ? -23.452 32.717 8.054 1.00 21.28 97 LEU A O 1
ATOM 708 N N . TRP A 1 98 ? -24.578 31.002 8.931 1.00 19.66 98 TRP A N 1
ATOM 709 C CA . TRP A 1 98 ? -24.471 30.149 7.741 1.00 19.66 98 TRP A CA 1
ATOM 710 C C . TRP A 1 98 ? -25.675 30.345 6.808 1.00 19.66 98 TRP A C 1
ATOM 712 O O . TRP A 1 98 ? -26.808 30.217 7.270 1.00 19.66 98 TRP A O 1
ATOM 722 N N . ILE A 1 99 ? -25.448 30.538 5.502 1.00 22.81 99 ILE A N 1
ATOM 723 C CA . ILE A 1 99 ? -26.414 30.189 4.441 1.00 22.81 99 ILE A CA 1
ATOM 724 C C . ILE A 1 99 ? -25.637 29.589 3.252 1.00 22.81 99 ILE A C 1
ATOM 726 O O . ILE A 1 99 ? -24.801 30.285 2.677 1.00 22.81 99 ILE A O 1
ATOM 730 N N . PRO A 1 100 ? -25.892 28.327 2.856 1.00 24.19 100 PRO A N 1
ATOM 731 C CA . PRO A 1 100 ? -25.332 27.738 1.643 1.00 24.19 100 PRO A CA 1
ATOM 732 C C . PRO A 1 100 ? -26.235 27.986 0.422 1.00 24.19 100 PRO A C 1
ATOM 734 O O . PRO A 1 100 ? -27.462 27.922 0.521 1.00 24.19 100 PRO A O 1
ATOM 737 N N . ALA A 1 101 ? -25.633 28.208 -0.749 1.00 22.97 101 ALA A N 1
ATOM 738 C CA . ALA A 1 101 ? -26.349 28.194 -2.026 1.00 22.97 101 ALA A CA 1
ATOM 739 C C . ALA A 1 101 ? -26.672 26.748 -2.456 1.00 22.97 101 ALA A C 1
ATOM 741 O O . ALA A 1 101 ? -25.910 25.821 -2.181 1.00 22.97 101 ALA A O 1
ATOM 742 N N . GLY A 1 102 ? -27.836 26.552 -3.080 1.00 21.42 102 GLY A N 1
ATOM 743 C CA . GLY A 1 102 ? -28.446 25.231 -3.255 1.00 21.42 102 GLY A CA 1
ATOM 744 C C . GLY A 1 102 ? -27.962 24.416 -4.457 1.00 21.42 102 GLY A C 1
ATOM 745 O O . GLY A 1 102 ? -27.496 24.944 -5.463 1.00 21.42 102 GLY A O 1
ATOM 746 N N . THR A 1 103 ? -28.165 23.101 -4.365 1.00 20.95 103 THR A N 1
ATOM 747 C CA . THR A 1 103 ? -28.029 22.150 -5.475 1.00 20.95 103 THR A CA 1
ATOM 748 C C . THR A 1 103 ? -29.304 22.134 -6.319 1.00 20.95 103 THR A C 1
ATOM 750 O O . THR A 1 103 ? -30.391 21.935 -5.780 1.00 20.95 103 THR A O 1
ATOM 753 N N . VAL A 1 104 ? -29.178 22.246 -7.644 1.00 20.59 104 VAL A N 1
ATOM 754 C CA . VAL A 1 104 ? -30.247 21.884 -8.589 1.00 20.59 104 VAL A CA 1
ATOM 755 C C . VAL A 1 104 ? -29.894 20.532 -9.200 1.00 20.59 104 VAL A C 1
ATOM 757 O O . VAL A 1 104 ? -28.862 20.393 -9.848 1.00 20.59 104 VAL A O 1
ATOM 760 N N . SER A 1 105 ? -30.737 19.527 -8.968 1.00 19.47 105 SER A N 1
ATOM 761 C CA . SER A 1 105 ? -30.660 18.230 -9.652 1.00 19.47 105 SER A CA 1
ATOM 762 C C . SER A 1 105 ? -31.672 18.186 -10.790 1.00 19.47 105 SER A C 1
ATOM 764 O O . SER A 1 105 ? -32.814 18.605 -10.608 1.00 19.47 105 SER A O 1
ATOM 766 N N . ILE A 1 106 ? -31.280 17.610 -11.925 1.00 19.81 106 ILE A N 1
ATOM 767 C CA . ILE A 1 106 ? -32.206 17.161 -12.968 1.00 19.81 106 ILE A CA 1
ATOM 768 C C . ILE A 1 106 ? -32.027 15.649 -13.106 1.00 19.81 106 ILE A C 1
ATOM 770 O O . ILE A 1 106 ? -30.911 15.155 -13.241 1.00 19.81 106 ILE A O 1
ATOM 774 N N . VAL A 1 107 ? -33.142 14.927 -13.028 1.00 20.97 107 VAL A N 1
ATOM 775 C CA . VAL A 1 107 ? -33.236 13.464 -13.110 1.00 20.97 107 VAL A CA 1
ATOM 776 C C . VAL A 1 107 ? -34.022 13.109 -14.371 1.00 20.97 107 VAL A C 1
ATOM 778 O O . VAL A 1 107 ? -35.010 13.781 -14.670 1.00 20.97 107 VAL A O 1
ATOM 781 N N . PRO A 1 108 ? -33.650 12.026 -15.067 1.00 21.77 108 PRO A N 1
ATOM 782 C CA . PRO A 1 108 ? -34.663 11.123 -15.617 1.00 21.77 108 PRO A CA 1
ATOM 783 C C . PRO A 1 108 ? -34.621 9.739 -14.953 1.00 21.77 108 PRO A C 1
ATOM 785 O O . PRO A 1 108 ? -33.585 9.271 -14.483 1.00 21.77 108 PRO A O 1
ATOM 788 N N . HIS A 1 109 ? -35.785 9.096 -14.903 1.00 21.91 109 HIS A N 1
ATOM 789 C CA . HIS A 1 109 ? -36.017 7.769 -14.320 1.00 21.91 109 HIS A CA 1
ATOM 790 C C . HIS A 1 109 ? -36.386 6.762 -15.453 1.00 21.91 109 HIS A C 1
ATOM 792 O O . HIS A 1 109 ? -36.294 7.146 -16.620 1.00 21.91 109 HIS A O 1
ATOM 798 N N . PRO A 1 110 ? -36.659 5.464 -15.204 1.00 30.14 110 PRO A N 1
ATOM 799 C CA . PRO A 1 110 ? -35.901 4.401 -15.863 1.00 30.14 110 PRO A CA 1
ATOM 800 C C . PRO A 1 110 ? -36.750 3.509 -16.786 1.00 30.14 110 PRO A C 1
ATOM 802 O O . PRO A 1 110 ? -37.974 3.611 -16.823 1.00 30.14 110 PRO A O 1
ATOM 805 N N . HIS A 1 111 ? -36.103 2.536 -17.435 1.00 22.91 111 HIS A N 1
ATOM 806 C CA . HIS A 1 111 ? -36.785 1.356 -17.973 1.00 22.91 111 HIS A CA 1
ATOM 807 C C . HIS A 1 111 ? -36.215 0.053 -17.397 1.00 22.91 111 HIS A C 1
ATOM 809 O O . HIS A 1 111 ? -35.020 -0.075 -17.140 1.00 22.91 111 HIS A O 1
ATOM 815 N N . HIS A 1 112 ? -37.124 -0.894 -17.158 1.00 22.98 112 HIS A N 1
ATOM 816 C CA . HIS A 1 112 ? -36.877 -2.222 -16.595 1.00 22.98 112 HIS A CA 1
ATOM 817 C C . HIS A 1 112 ? -36.001 -3.108 -17.492 1.00 22.98 112 HIS A C 1
ATOM 819 O O . HIS A 1 112 ? -36.138 -3.050 -18.710 1.00 22.98 112 HIS A O 1
ATOM 825 N N . LEU A 1 113 ? -35.287 -4.064 -16.881 1.00 24.78 113 LEU A N 1
ATOM 826 C CA . LEU A 1 113 ? -35.417 -5.491 -17.225 1.00 24.78 113 LEU A CA 1
ATOM 827 C C . LEU A 1 113 ? -34.903 -6.405 -16.091 1.00 24.78 113 LEU A C 1
ATOM 829 O O . LEU A 1 113 ? -34.463 -5.924 -15.049 1.00 24.78 113 LEU A O 1
ATOM 833 N N . GLN A 1 114 ? -35.137 -7.711 -16.236 1.00 23.70 114 GLN A N 1
ATOM 834 C CA . GLN A 1 114 ? -35.306 -8.671 -15.134 1.00 23.70 114 GLN A CA 1
ATOM 835 C C . GLN A 1 114 ? -34.017 -9.333 -14.616 1.00 23.70 114 GLN A C 1
ATOM 837 O O . GLN A 1 114 ? -32.976 -9.335 -15.267 1.00 23.70 114 GLN A O 1
ATOM 842 N N . ALA A 1 115 ? -34.135 -9.948 -13.435 1.00 22.70 115 ALA A N 1
ATOM 843 C CA . ALA A 1 115 ? -33.102 -10.767 -12.810 1.00 22.70 115 ALA A CA 1
ATOM 844 C C . ALA A 1 115 ? -32.842 -12.092 -13.557 1.00 22.70 115 ALA A C 1
ATOM 846 O O . ALA A 1 115 ? -33.768 -12.715 -14.076 1.00 22.70 115 ALA A O 1
ATOM 847 N N . GLY A 1 116 ? -31.591 -12.558 -13.505 1.00 23.17 116 GLY A N 1
ATOM 848 C CA . GLY A 1 116 ? -31.149 -13.893 -13.920 1.00 23.17 116 GLY A CA 1
ATOM 849 C C . GLY A 1 116 ? -30.028 -14.391 -12.999 1.00 23.17 116 GLY A C 1
ATOM 850 O O . GLY A 1 116 ? -29.241 -13.593 -12.492 1.00 23.17 116 GLY A O 1
ATOM 851 N N . THR A 1 117 ? -29.994 -15.694 -12.719 1.00 22.89 117 THR A N 1
ATOM 852 C CA . THR A 1 117 ? -29.231 -16.295 -11.610 1.00 22.89 117 THR A CA 1
ATOM 853 C C . THR A 1 117 ? -27.928 -16.996 -12.028 1.00 22.89 117 THR A C 1
ATOM 855 O O . THR A 1 117 ? -27.967 -17.991 -12.745 1.00 22.89 117 THR A O 1
ATOM 858 N N . GLY A 1 118 ? -26.804 -16.566 -11.430 1.00 21.03 118 GLY A N 1
ATOM 859 C CA . GLY A 1 118 ? -25.535 -17.314 -11.292 1.00 21.03 118 GLY A CA 1
ATOM 860 C C . GLY A 1 118 ? -24.613 -17.392 -12.526 1.00 21.03 118 GLY A C 1
ATOM 861 O O . GLY A 1 118 ? -25.004 -16.947 -13.603 1.00 21.03 118 GLY A O 1
ATOM 862 N N . PRO A 1 119 ? -23.402 -17.990 -12.404 1.00 26.05 119 PRO A N 1
ATOM 863 C CA . PRO A 1 119 ? -22.691 -18.439 -11.197 1.00 26.05 119 PRO A CA 1
ATOM 864 C C . PRO A 1 119 ? -21.358 -17.676 -10.954 1.00 26.05 119 PRO A C 1
ATOM 866 O O . PRO A 1 119 ? -21.056 -16.690 -11.620 1.00 26.05 119 PRO A O 1
ATOM 869 N N . ALA A 1 120 ? -20.560 -18.121 -9.975 1.00 23.14 120 ALA A N 1
ATOM 870 C CA . ALA A 1 120 ? -19.296 -17.489 -9.576 1.00 23.14 120 ALA A CA 1
ATOM 871 C C . ALA A 1 120 ? -18.206 -17.506 -10.671 1.00 23.14 120 ALA A C 1
ATOM 873 O O . ALA A 1 120 ? -17.971 -18.532 -11.311 1.00 23.14 120 ALA A O 1
ATOM 874 N N . VAL A 1 121 ? -17.485 -16.387 -10.820 1.00 21.98 121 VAL A N 1
ATOM 875 C CA . VAL A 1 121 ? -16.330 -16.261 -11.723 1.00 21.98 121 VAL A CA 1
ATOM 876 C C . VAL A 1 121 ? -15.042 -16.568 -10.964 1.00 21.98 121 VAL A C 1
ATOM 878 O O . VAL A 1 121 ? -14.582 -15.780 -10.142 1.00 21.98 121 VAL A O 1
ATOM 881 N N . VAL A 1 122 ? -14.440 -17.714 -11.278 1.00 21.25 122 VAL A N 1
ATOM 882 C CA . VAL A 1 122 ? -13.043 -18.014 -10.946 1.00 21.25 122 VAL A CA 1
ATOM 883 C C . VAL A 1 122 ? -12.163 -17.358 -12.008 1.00 21.25 122 VAL A C 1
ATOM 885 O O . VAL A 1 122 ? -12.309 -17.667 -13.191 1.00 21.25 122 VAL A O 1
ATOM 888 N N . PHE A 1 123 ? -11.227 -16.496 -11.604 1.00 20.67 123 PHE A N 1
ATOM 889 C CA . PHE A 1 123 ? -10.183 -15.995 -12.502 1.00 20.67 123 PHE A CA 1
ATOM 890 C C . PHE A 1 123 ? -9.223 -17.139 -12.864 1.00 20.67 123 PHE A C 1
ATOM 892 O O . PHE A 1 123 ? -8.249 -17.407 -12.165 1.00 20.67 123 PHE A O 1
ATOM 899 N N . ARG A 1 124 ? -9.508 -17.837 -13.968 1.00 21.78 124 ARG A N 1
ATOM 900 C CA . ARG A 1 124 ? -8.504 -18.644 -14.670 1.00 21.78 124 ARG A CA 1
ATOM 901 C C . ARG A 1 124 ? -7.652 -17.729 -15.538 1.00 21.78 124 ARG A C 1
ATOM 903 O O . ARG A 1 124 ? -8.186 -16.879 -16.247 1.00 21.78 124 ARG A O 1
ATOM 910 N N . SER A 1 125 ? -6.344 -17.956 -15.519 1.00 25.09 125 SER A N 1
ATOM 911 C CA . SER A 1 125 ? -5.417 -17.372 -16.482 1.00 25.09 125 SER A CA 1
ATOM 912 C C . SER A 1 125 ? -5.836 -17.741 -17.909 1.00 25.09 125 SER A C 1
ATOM 914 O O . SER A 1 125 ? -6.038 -18.912 -18.233 1.00 25.09 125 SER A O 1
ATOM 916 N N . LEU A 1 126 ? -5.975 -16.731 -18.769 1.00 24.22 126 LEU A N 1
ATOM 917 C CA . LEU A 1 126 ? -6.111 -16.934 -20.207 1.00 24.22 126 LEU A CA 1
ATOM 918 C C . LEU A 1 126 ? -4.712 -17.134 -20.791 1.00 24.22 126 LEU A C 1
ATOM 920 O O . LEU A 1 126 ? -3.919 -16.196 -20.850 1.00 24.22 126 LEU A O 1
ATOM 924 N N . SER A 1 127 ? -4.410 -18.362 -21.208 1.00 24.11 127 SER A N 1
ATOM 925 C CA . SER A 1 127 ? -3.195 -18.671 -21.957 1.00 24.11 127 SER A CA 1
ATOM 926 C C . SER A 1 127 ? -3.288 -18.071 -23.361 1.00 24.11 127 SER A C 1
ATOM 928 O O . SER A 1 127 ? -4.180 -18.418 -24.137 1.00 24.11 127 SER A O 1
ATOM 930 N N . TRP A 1 128 ? -2.349 -17.186 -23.701 1.00 28.33 128 TRP A N 1
ATOM 931 C CA . TRP A 1 128 ? -2.229 -16.525 -25.010 1.00 28.33 128 TRP A CA 1
ATOM 932 C C . TRP A 1 128 ? -1.667 -17.455 -26.112 1.00 28.33 128 TRP A C 1
ATOM 934 O O . TRP A 1 128 ? -0.851 -17.063 -26.944 1.00 28.33 128 TRP A O 1
ATOM 944 N N . ASP A 1 129 ? -2.129 -18.706 -26.164 1.00 26.12 129 ASP A N 1
ATOM 945 C CA . ASP A 1 129 ? -1.737 -19.680 -27.190 1.00 26.12 129 ASP A CA 1
ATOM 946 C C . ASP A 1 129 ? -2.556 -19.482 -28.475 1.00 26.12 129 ASP A C 1
ATOM 948 O O . ASP A 1 129 ? -3.479 -20.237 -28.788 1.00 26.12 129 ASP A O 1
ATOM 952 N N . GLY A 1 130 ? -2.233 -18.418 -29.219 1.00 28.20 130 GLY A N 1
ATOM 953 C CA . GLY A 1 130 ? -3.027 -18.022 -30.385 1.00 28.20 130 GLY A CA 1
ATOM 954 C C . GLY A 1 130 ? -2.383 -17.086 -31.410 1.00 28.20 130 GLY A C 1
ATOM 955 O O . GLY A 1 130 ? -3.056 -16.761 -32.385 1.00 28.20 130 GLY A O 1
ATOM 956 N N . PHE A 1 131 ? -1.117 -16.670 -31.264 1.00 28.53 131 PHE A N 1
ATOM 957 C CA . PHE A 1 131 ? -0.463 -15.814 -32.267 1.00 28.53 131 PHE A CA 1
ATOM 958 C C . PHE A 1 131 ? 0.896 -16.364 -32.712 1.00 28.53 131 PHE A C 1
ATOM 960 O O . PHE A 1 131 ? 1.895 -16.330 -31.996 1.00 28.53 131 PHE A O 1
ATOM 967 N N . ARG A 1 132 ? 0.934 -16.924 -33.926 1.00 33.25 132 ARG A N 1
ATOM 968 C CA . ARG A 1 132 ? 2.115 -17.602 -34.468 1.00 33.25 132 ARG A CA 1
ATOM 969 C C . ARG A 1 132 ? 2.884 -16.665 -35.398 1.00 33.25 132 ARG A C 1
ATOM 971 O O . ARG A 1 132 ? 2.529 -16.561 -36.562 1.00 33.25 132 ARG A O 1
ATOM 978 N N . ARG A 1 133 ? 3.966 -16.079 -34.873 1.00 42.38 133 ARG A N 1
ATOM 979 C CA . ARG A 1 133 ? 5.071 -15.415 -35.599 1.00 42.38 133 ARG A CA 1
ATOM 980 C C . ARG A 1 133 ? 4.661 -14.549 -36.799 1.00 42.38 133 ARG A C 1
ATOM 982 O O . ARG A 1 133 ? 4.698 -15.014 -37.935 1.00 42.38 133 ARG A O 1
ATOM 989 N N . ASP A 1 134 ? 4.504 -13.257 -36.544 1.00 35.28 134 ASP A N 1
ATOM 990 C CA . ASP A 1 134 ? 4.997 -12.254 -37.484 1.00 35.28 134 ASP A CA 1
ATOM 991 C C . ASP A 1 134 ? 6.083 -11.426 -36.786 1.00 35.28 134 ASP A C 1
ATOM 993 O O . ASP A 1 134 ? 5.828 -10.757 -35.786 1.00 35.28 134 ASP A O 1
ATOM 997 N N . THR A 1 135 ? 7.319 -11.516 -37.278 1.00 41.69 135 THR A N 1
ATOM 998 C CA . THR A 1 135 ? 8.452 -10.732 -36.764 1.00 41.69 135 THR A CA 1
ATOM 999 C C . THR A 1 135 ? 8.423 -9.271 -37.230 1.00 41.69 135 THR A C 1
ATOM 1001 O O . THR A 1 135 ? 9.244 -8.487 -36.765 1.00 41.69 135 THR A O 1
ATOM 1004 N N . GLY A 1 136 ? 7.483 -8.883 -38.102 1.00 34.22 136 GLY A N 1
ATOM 1005 C CA . GLY A 1 136 ? 7.257 -7.491 -38.502 1.00 34.22 136 GLY A CA 1
ATOM 1006 C C . GLY A 1 136 ? 6.494 -6.638 -37.476 1.00 34.22 136 GLY A C 1
ATOM 1007 O O . GLY A 1 136 ? 6.673 -5.426 -37.455 1.00 34.22 136 GLY A O 1
ATOM 1008 N N . GLY A 1 137 ? 5.688 -7.240 -36.591 1.00 49.69 137 GLY A N 1
ATOM 1009 C CA . GLY A 1 137 ? 4.764 -6.490 -35.717 1.00 49.69 137 GLY A CA 1
ATOM 1010 C C . GLY A 1 137 ? 5.370 -5.851 -34.456 1.00 49.69 137 GLY A C 1
ATOM 1011 O O . GLY A 1 137 ? 4.713 -5.048 -33.801 1.00 49.69 137 GLY A O 1
ATOM 1012 N N . VAL A 1 138 ? 6.607 -6.201 -34.081 1.00 50.03 138 VAL A N 1
ATOM 1013 C CA . VAL A 1 138 ? 7.207 -5.792 -32.788 1.00 50.03 138 VAL A CA 1
ATOM 1014 C C . VAL A 1 138 ? 8.039 -4.502 -32.886 1.00 50.03 138 VAL A C 1
ATOM 1016 O O . VAL A 1 138 ? 8.256 -3.836 -31.873 1.00 50.03 138 VAL A O 1
ATOM 1019 N N . MET A 1 139 ? 8.491 -4.114 -34.085 1.00 51.62 139 MET A N 1
ATOM 1020 C CA . MET A 1 139 ? 9.105 -2.791 -34.290 1.00 51.62 139 MET A CA 1
ATOM 1021 C C . MET A 1 139 ? 8.036 -1.695 -34.408 1.00 51.62 139 MET A C 1
ATOM 1023 O O . MET A 1 139 ? 8.146 -0.680 -33.726 1.00 51.62 139 MET A O 1
ATOM 1027 N N . ASP A 1 140 ? 6.952 -1.968 -35.142 1.00 72.12 140 ASP A N 1
ATOM 1028 C CA . ASP A 1 140 ? 5.774 -1.093 -35.276 1.00 72.12 140 ASP A CA 1
ATOM 1029 C C . ASP A 1 140 ? 5.178 -0.700 -33.906 1.00 72.12 140 ASP A C 1
ATOM 1031 O O . ASP A 1 140 ? 4.926 0.472 -33.628 1.00 72.12 140 ASP A O 1
ATOM 1035 N N . LEU A 1 141 ? 5.060 -1.660 -32.978 1.00 86.31 141 LEU A N 1
ATOM 1036 C CA . LEU A 1 141 ? 4.499 -1.401 -31.647 1.00 86.31 141 LEU A CA 1
ATOM 1037 C C . LEU A 1 141 ? 5.383 -0.498 -30.764 1.00 86.31 141 LEU A C 1
ATOM 1039 O O . LEU A 1 141 ? 4.848 0.319 -30.017 1.00 86.31 141 LEU A O 1
ATOM 1043 N N . MET A 1 142 ? 6.716 -0.616 -30.838 1.00 86.94 142 MET A N 1
ATOM 1044 C CA . MET A 1 142 ? 7.632 0.247 -30.071 1.00 86.94 142 MET A CA 1
ATOM 1045 C C . MET A 1 142 ? 7.712 1.661 -30.651 1.00 86.94 142 MET A C 1
ATOM 1047 O O . MET A 1 142 ? 7.757 2.630 -29.891 1.00 86.94 142 MET A O 1
ATOM 1051 N N . GLU A 1 143 ? 7.668 1.805 -31.978 1.00 86.62 143 GLU A N 1
ATOM 1052 C CA . GLU A 1 143 ? 7.565 3.120 -32.616 1.00 86.62 143 GLU A CA 1
ATOM 1053 C C . GLU A 1 143 ? 6.232 3.794 -32.264 1.00 86.62 143 GLU A C 1
ATOM 1055 O O . GLU A 1 143 ? 6.235 4.934 -31.792 1.00 86.62 143 GLU A O 1
ATOM 1060 N N . ARG A 1 144 ? 5.103 3.073 -32.343 1.00 91.12 144 ARG A N 1
ATOM 1061 C CA . ARG A 1 144 ? 3.804 3.619 -31.922 1.00 91.12 144 ARG A CA 1
ATOM 1062 C C . ARG A 1 144 ? 3.766 3.956 -30.430 1.00 91.12 144 ARG A C 1
ATOM 1064 O O . ARG A 1 144 ? 3.199 4.984 -30.065 1.00 91.12 144 ARG A O 1
ATOM 1071 N N . ALA A 1 145 ? 4.393 3.149 -29.572 1.00 91.00 145 ALA A N 1
ATOM 1072 C CA . ALA A 1 145 ? 4.515 3.432 -28.141 1.00 91.00 145 ALA A CA 1
ATOM 1073 C C . ALA A 1 145 ? 5.332 4.706 -27.863 1.00 91.00 145 ALA A C 1
ATOM 1075 O O . ALA A 1 145 ? 4.933 5.524 -27.034 1.00 91.00 145 ALA A O 1
ATOM 1076 N N . ARG A 1 146 ? 6.444 4.925 -28.577 1.00 88.75 146 ARG A N 1
ATOM 1077 C CA . ARG A 1 146 ? 7.221 6.172 -28.493 1.00 88.75 146 ARG A CA 1
ATOM 1078 C C . ARG A 1 146 ? 6.368 7.381 -28.881 1.00 88.75 146 ARG A C 1
ATOM 1080 O O . ARG A 1 146 ? 6.383 8.383 -28.168 1.00 88.75 146 ARG A O 1
ATOM 1087 N N . ASP A 1 147 ? 5.627 7.278 -29.978 1.00 91.06 147 ASP A N 1
ATOM 1088 C CA . ASP A 1 147 ? 4.840 8.390 -30.512 1.00 91.06 147 ASP A CA 1
ATOM 1089 C C . ASP A 1 147 ? 3.650 8.719 -29.586 1.00 91.06 147 ASP A C 1
ATOM 1091 O O . ASP A 1 147 ? 3.478 9.874 -29.195 1.00 91.06 147 ASP A O 1
ATOM 1095 N N . LEU A 1 148 ? 2.928 7.702 -29.091 1.00 92.81 148 LEU A N 1
ATOM 1096 C CA . LEU A 1 148 ? 1.880 7.851 -28.067 1.00 92.81 148 LEU A CA 1
ATOM 1097 C C . LEU A 1 148 ? 2.394 8.462 -26.754 1.00 92.81 148 LEU A C 1
ATOM 1099 O O . LEU A 1 148 ? 1.662 9.201 -26.099 1.00 92.81 148 LEU A O 1
ATOM 1103 N N . LYS A 1 149 ? 3.643 8.180 -26.356 1.00 89.31 149 LYS A N 1
ATOM 1104 C CA . LYS A 1 149 ? 4.277 8.781 -25.167 1.00 89.31 149 LYS A CA 1
ATOM 1105 C C . LYS A 1 149 ? 4.535 10.277 -25.383 1.00 89.31 149 LYS A C 1
ATOM 1107 O O . LYS A 1 149 ? 4.387 11.058 -24.445 1.00 89.31 149 LYS A O 1
ATOM 1112 N N . GLY A 1 150 ? 4.862 10.677 -26.615 1.00 89.31 150 GLY A N 1
ATOM 1113 C CA . GLY A 1 150 ? 4.924 12.079 -27.033 1.00 89.31 150 GLY A CA 1
ATOM 1114 C C . GLY A 1 150 ? 3.555 12.762 -26.965 1.00 89.31 150 GLY A C 1
ATOM 1115 O O . GLY A 1 150 ? 3.413 13.762 -26.264 1.00 89.31 150 GLY A O 1
ATOM 1116 N N . GLU A 1 151 ? 2.538 12.178 -27.607 1.00 93.88 151 GLU A N 1
ATOM 1117 C CA . GLU A 1 151 ? 1.160 12.700 -27.601 1.00 93.88 151 GLU A CA 1
ATOM 1118 C C . GLU A 1 151 ? 0.593 12.835 -26.170 1.00 93.88 151 GLU A C 1
ATOM 1120 O O . GLU A 1 151 ? 0.018 13.868 -25.821 1.00 93.88 151 GLU A O 1
ATOM 1125 N N . LEU A 1 152 ? 0.810 11.829 -25.309 1.00 92.56 152 LEU A N 1
ATOM 1126 C CA . LEU A 1 152 ? 0.414 11.851 -23.895 1.00 92.56 152 LEU A CA 1
ATOM 1127 C C . LEU A 1 152 ? 1.103 12.988 -23.128 1.00 92.56 152 LEU A C 1
ATOM 1129 O O . LEU A 1 152 ? 0.451 13.663 -22.331 1.00 92.56 152 LEU A O 1
ATOM 1133 N N . MET A 1 153 ? 2.402 13.205 -23.353 1.00 88.94 153 MET A N 1
ATOM 1134 C CA . MET A 1 153 ? 3.158 14.275 -22.698 1.00 88.94 153 MET A CA 1
ATOM 1135 C C . MET A 1 153 ? 2.669 15.660 -23.146 1.00 88.94 153 MET A C 1
ATOM 1137 O O . MET A 1 153 ? 2.457 16.535 -22.308 1.00 88.94 153 MET A O 1
ATOM 1141 N N . GLU A 1 154 ? 2.418 15.861 -24.442 1.00 91.69 154 GLU A N 1
ATOM 1142 C CA . GLU A 1 154 ? 1.841 17.111 -24.957 1.00 91.69 154 GLU A CA 1
ATOM 1143 C C . GLU A 1 154 ? 0.429 17.364 -24.400 1.00 91.69 15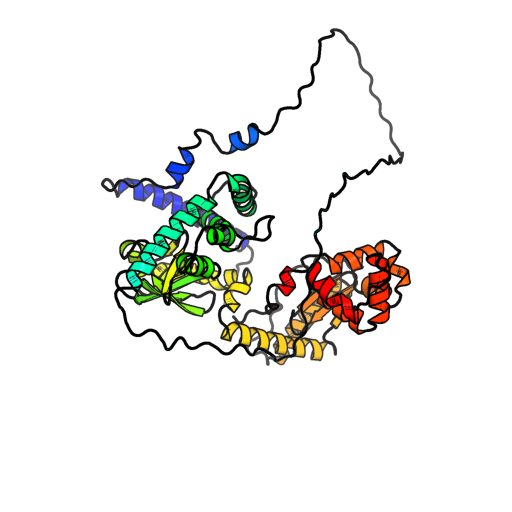4 GLU A C 1
ATOM 1145 O O . GLU A 1 154 ? 0.107 18.486 -24.000 1.00 91.69 154 GLU A O 1
ATOM 1150 N N . PHE A 1 155 ? -0.398 16.319 -24.291 1.00 92.94 155 PHE A N 1
ATOM 1151 C CA . PHE A 1 155 ? -1.715 16.399 -23.661 1.00 92.94 155 PHE A CA 1
ATOM 1152 C C . PHE A 1 155 ? -1.619 16.764 -22.170 1.00 92.94 155 PHE A C 1
ATOM 1154 O O . PHE A 1 155 ? -2.316 17.679 -21.718 1.00 92.94 155 PHE A O 1
ATOM 1161 N N . ALA A 1 156 ? -0.734 16.098 -21.420 1.00 90.00 156 ALA A N 1
ATOM 1162 C CA . ALA A 1 156 ? -0.498 16.328 -19.993 1.00 90.00 156 ALA A CA 1
ATOM 1163 C C . ALA A 1 156 ? 0.002 17.750 -19.697 1.00 90.00 156 ALA A C 1
ATOM 1165 O O . ALA A 1 156 ? -0.460 18.384 -18.750 1.00 90.00 156 ALA A O 1
ATOM 1166 N N . MET A 1 157 ? 0.903 18.265 -20.536 1.00 88.56 157 MET A N 1
ATOM 1167 C CA . MET A 1 157 ? 1.493 19.601 -20.408 1.00 88.56 157 MET A CA 1
ATOM 1168 C C . MET A 1 157 ? 0.618 20.717 -21.003 1.00 88.56 157 MET A C 1
ATOM 1170 O O . MET A 1 157 ? 1.005 21.888 -20.980 1.00 88.56 157 MET A O 1
ATOM 1174 N N . SER A 1 158 ? -0.569 20.392 -21.526 1.00 92.00 158 SER A N 1
ATOM 1175 C CA . SER A 1 158 ? -1.482 21.393 -22.080 1.00 92.00 158 SER A CA 1
ATOM 1176 C C . SER A 1 158 ? -1.975 22.388 -21.007 1.00 92.00 158 SER A C 1
ATOM 1178 O O . SER A 1 158 ? -2.159 22.013 -19.842 1.00 92.00 158 SER A O 1
ATOM 1180 N N . PRO A 1 159 ? -2.286 23.655 -21.365 1.00 90.56 159 PRO A N 1
ATOM 1181 C CA . PRO A 1 159 ? -2.709 24.681 -20.400 1.00 90.56 159 PRO A CA 1
ATOM 1182 C C . PRO A 1 159 ? -3.913 24.293 -19.527 1.00 90.56 159 PRO A C 1
ATOM 1184 O O . PRO A 1 159 ? -4.064 24.809 -18.420 1.00 90.56 159 PRO A O 1
ATOM 1187 N N . ARG A 1 160 ? -4.744 23.348 -19.994 1.00 90.12 160 ARG A N 1
ATOM 1188 C CA . ARG A 1 160 ? -5.864 22.752 -19.248 1.00 90.12 160 ARG A CA 1
ATOM 1189 C C . ARG A 1 160 ? -5.438 22.185 -17.890 1.00 90.12 160 ARG A C 1
ATOM 1191 O O . ARG A 1 160 ? -6.203 22.291 -16.934 1.00 90.12 160 ARG A O 1
ATOM 1198 N N . PHE A 1 161 ? -4.251 21.586 -17.807 1.00 90.56 161 PHE A N 1
ATOM 1199 C CA . PHE A 1 161 ? -3.766 20.899 -16.609 1.00 90.56 161 PHE A CA 1
ATOM 1200 C C . PHE A 1 161 ? -2.705 21.690 -15.839 1.00 90.56 161 PHE A C 1
ATOM 1202 O O . PHE A 1 161 ? -2.257 21.220 -14.797 1.00 90.56 161 PHE A O 1
ATOM 1209 N N . GLY A 1 162 ? -2.352 22.907 -16.273 1.00 85.81 162 GLY A N 1
ATOM 1210 C CA . GLY A 1 162 ? -1.258 23.693 -15.686 1.00 85.81 162 GLY A CA 1
ATOM 1211 C C . GLY A 1 162 ? -1.338 23.851 -14.161 1.00 85.81 162 GLY A C 1
ATOM 1212 O O . GLY A 1 162 ? -0.331 23.695 -13.480 1.00 85.81 162 GLY A O 1
ATOM 1213 N N . ARG A 1 163 ? -2.540 24.048 -13.592 1.00 86.31 163 ARG A N 1
ATOM 1214 C CA . ARG A 1 163 ? -2.726 24.085 -12.126 1.00 86.31 163 ARG A CA 1
ATOM 1215 C C . ARG A 1 163 ? -2.406 22.745 -11.452 1.00 86.31 163 ARG A C 1
ATOM 1217 O O . ARG A 1 163 ? -1.825 22.749 -10.374 1.00 86.31 163 ARG A O 1
ATOM 1224 N N . ALA A 1 164 ? -2.805 21.628 -12.056 1.00 85.94 164 ALA A N 1
ATOM 1225 C CA . ALA A 1 164 ? -2.594 20.296 -11.497 1.00 85.94 164 ALA A CA 1
ATOM 1226 C C . ALA A 1 164 ? -1.114 19.882 -11.591 1.00 85.94 164 ALA A C 1
ATOM 1228 O O . ALA A 1 164 ? -0.561 19.406 -10.605 1.00 85.94 164 ALA A O 1
ATOM 1229 N N . VAL A 1 165 ? -0.453 20.193 -12.714 1.00 85.69 165 VAL A N 1
ATOM 1230 C CA . VAL A 1 165 ? 1.004 20.049 -12.889 1.00 85.69 165 VAL A CA 1
ATOM 1231 C C . VAL A 1 165 ? 1.761 20.880 -11.845 1.00 85.69 165 VAL A C 1
ATOM 1233 O O . VAL A 1 165 ? 2.628 20.355 -11.154 1.00 85.69 165 VAL A O 1
ATOM 1236 N N . SER A 1 166 ? 1.410 22.161 -11.663 1.00 84.69 166 SER A N 1
ATOM 1237 C CA . SER A 1 166 ? 2.013 22.993 -10.610 1.00 84.69 166 SER A CA 1
ATOM 1238 C C . SER A 1 166 ? 1.741 22.465 -9.198 1.00 84.69 166 SER A C 1
ATOM 1240 O O . SER A 1 166 ? 2.605 22.607 -8.341 1.00 84.69 166 SER A O 1
ATOM 1242 N N . GLY A 1 167 ? 0.578 21.850 -8.958 1.00 85.06 167 GLY A N 1
ATOM 1243 C CA . GLY A 1 167 ? 0.265 21.158 -7.706 1.00 85.06 167 GLY A CA 1
ATOM 1244 C C . GLY A 1 167 ? 1.226 20.001 -7.443 1.00 85.06 167 GLY A C 1
ATOM 1245 O O . GLY A 1 167 ? 1.936 20.031 -6.448 1.00 85.06 167 GLY A O 1
ATOM 1246 N N . ALA A 1 168 ? 1.345 19.060 -8.385 1.00 83.81 168 ALA A N 1
ATOM 1247 C CA . ALA A 1 168 ? 2.255 17.917 -8.267 1.00 83.81 168 ALA A CA 1
ATOM 1248 C C . ALA A 1 168 ? 3.730 18.336 -8.080 1.00 83.81 168 ALA A C 1
ATOM 1250 O O . ALA A 1 168 ? 4.458 17.724 -7.299 1.00 83.81 168 ALA A O 1
ATOM 1251 N N . ILE A 1 169 ? 4.167 19.414 -8.744 1.00 83.31 169 ILE A N 1
ATOM 1252 C CA . ILE A 1 169 ? 5.510 19.984 -8.547 1.00 83.31 169 ILE A CA 1
ATOM 1253 C C . ILE A 1 169 ? 5.655 20.596 -7.145 1.00 83.31 169 ILE A C 1
ATOM 1255 O O . ILE A 1 169 ? 6.693 20.410 -6.520 1.00 83.31 169 ILE A O 1
ATOM 1259 N N . LEU A 1 170 ? 4.650 21.306 -6.624 1.00 84.56 170 LEU A N 1
ATOM 1260 C CA . LEU A 1 170 ? 4.690 21.868 -5.266 1.00 84.56 170 LEU A CA 1
ATOM 1261 C C . LEU A 1 170 ? 4.606 20.793 -4.174 1.00 84.56 170 LEU A C 1
ATOM 1263 O O . LEU A 1 170 ? 5.226 20.960 -3.128 1.00 84.56 170 LEU A O 1
ATOM 1267 N N . ASP A 1 171 ? 3.898 19.691 -4.417 1.00 82.12 171 ASP A N 1
ATOM 1268 C CA . ASP A 1 171 ? 3.847 18.549 -3.499 1.00 82.12 171 ASP A CA 1
ATOM 1269 C C . ASP A 1 171 ? 5.222 17.855 -3.407 1.00 82.12 171 ASP A C 1
ATOM 1271 O O . ASP A 1 171 ? 5.667 17.499 -2.315 1.00 82.12 171 ASP A O 1
ATOM 1275 N N . ALA A 1 172 ? 5.931 17.720 -4.536 1.00 79.62 172 ALA A N 1
ATOM 1276 C CA . ALA A 1 172 ? 7.298 17.190 -4.585 1.00 79.62 172 ALA A CA 1
ATOM 1277 C C . ALA A 1 172 ? 8.361 18.188 -4.081 1.00 79.62 172 ALA A C 1
ATOM 1279 O O . ALA A 1 172 ? 9.350 17.786 -3.468 1.00 79.62 172 ALA A O 1
ATOM 1280 N N . PHE A 1 173 ? 8.149 19.489 -4.301 1.00 82.00 173 PHE A N 1
ATOM 1281 C CA . PHE A 1 173 ? 9.037 20.576 -3.887 1.00 82.00 173 PHE A CA 1
ATOM 1282 C C . PHE A 1 173 ? 8.257 21.654 -3.108 1.00 82.00 173 PHE A C 1
ATOM 1284 O O . PHE A 1 173 ? 7.969 22.721 -3.660 1.00 82.00 173 PHE A O 1
ATOM 1291 N N . PRO A 1 174 ? 7.974 21.458 -1.802 1.00 75.38 174 PRO A N 1
ATOM 1292 C CA . PRO A 1 174 ? 7.184 22.407 -1.000 1.00 75.38 174 PRO A CA 1
ATOM 1293 C C . PRO A 1 174 ? 7.767 23.826 -0.898 1.00 75.38 174 PRO A C 1
ATOM 1295 O O . PRO A 1 174 ? 7.054 24.773 -0.570 1.00 75.38 174 PRO A O 1
ATOM 1298 N N . GLY A 1 175 ? 9.063 23.994 -1.188 1.00 73.25 175 GLY A N 1
ATOM 1299 C CA . GLY A 1 175 ? 9.730 25.297 -1.299 1.00 73.25 175 GLY A CA 1
ATOM 1300 C C . GLY A 1 175 ? 9.604 25.982 -2.669 1.00 73.25 175 GLY A C 1
ATOM 1301 O O . GLY A 1 175 ? 10.151 27.067 -2.848 1.00 73.25 175 GLY A O 1
ATOM 1302 N N . GLY A 1 176 ? 8.944 25.360 -3.652 1.00 68.50 176 GLY A N 1
ATOM 1303 C CA . GLY A 1 176 ? 8.756 25.882 -5.012 1.00 68.50 176 GLY A CA 1
ATOM 1304 C C . GLY A 1 176 ? 10.011 25.919 -5.894 1.00 68.50 176 GLY A C 1
ATOM 1305 O O . GLY A 1 176 ? 9.933 26.376 -7.033 1.00 68.50 176 GLY A O 1
ATOM 1306 N N . MET A 1 177 ? 11.161 25.452 -5.398 1.00 73.75 177 MET A N 1
ATOM 1307 C CA . MET A 1 177 ? 12.407 25.352 -6.160 1.00 73.75 177 MET A CA 1
ATOM 1308 C C . MET A 1 177 ? 12.677 23.898 -6.533 1.00 73.75 177 MET A C 1
ATOM 1310 O O . MET A 1 177 ? 12.908 23.071 -5.655 1.00 73.75 177 MET A O 1
ATOM 1314 N N . VAL A 1 178 ? 12.698 23.610 -7.835 1.00 75.56 178 VAL A N 1
ATOM 1315 C CA . VAL A 1 178 ? 13.204 22.338 -8.361 1.00 75.56 178 VAL A CA 1
ATOM 1316 C C . VAL A 1 178 ? 14.725 22.348 -8.228 1.00 75.56 178 VAL A C 1
ATOM 1318 O O . VAL A 1 178 ? 15.407 23.114 -8.907 1.00 75.56 178 VAL A O 1
ATOM 1321 N N . ASN A 1 179 ? 15.243 21.525 -7.320 1.00 75.06 179 ASN A N 1
ATOM 1322 C CA . ASN A 1 179 ? 16.672 21.362 -7.041 1.00 75.06 179 ASN A CA 1
ATOM 1323 C C . ASN A 1 179 ? 17.208 19.965 -7.408 1.00 75.06 179 ASN A C 1
ATOM 1325 O O . ASN A 1 179 ? 18.407 19.736 -7.291 1.00 75.06 179 ASN A O 1
ATOM 1329 N N . ASP A 1 180 ? 16.335 19.061 -7.860 1.00 73.88 180 ASP A N 1
ATOM 1330 C CA . ASP A 1 180 ? 16.651 17.681 -8.226 1.00 73.88 180 ASP A CA 1
ATOM 1331 C C . ASP A 1 180 ? 15.827 17.276 -9.466 1.00 73.88 180 ASP A C 1
ATOM 1333 O O . ASP A 1 180 ? 14.593 17.306 -9.458 1.00 73.88 180 ASP A O 1
ATOM 1337 N N . GLU A 1 181 ? 16.513 16.936 -10.562 1.00 70.88 181 GLU A N 1
ATOM 1338 C CA . GLU A 1 181 ? 15.891 16.574 -11.845 1.00 70.88 181 GLU A CA 1
ATOM 1339 C C . GLU A 1 181 ? 15.269 15.165 -11.828 1.00 70.88 181 GLU A C 1
ATOM 1341 O O . GLU A 1 181 ? 14.270 14.922 -12.514 1.00 70.88 181 GLU A O 1
ATOM 1346 N N . ALA A 1 182 ? 15.795 14.248 -11.010 1.00 67.50 182 ALA A N 1
ATOM 1347 C CA . ALA A 1 182 ? 15.256 12.901 -10.857 1.00 67.50 182 ALA A CA 1
ATOM 1348 C C . ALA A 1 182 ? 13.952 12.924 -10.046 1.00 67.50 182 ALA A C 1
ATOM 1350 O O . ALA A 1 182 ? 12.958 12.328 -10.465 1.00 67.50 182 ALA A O 1
ATOM 1351 N N . VAL A 1 183 ? 13.909 13.683 -8.944 1.00 72.31 183 VAL A N 1
ATOM 1352 C CA . VAL A 1 183 ? 12.682 13.902 -8.156 1.00 72.31 183 VAL A CA 1
ATOM 1353 C C . VAL A 1 183 ? 11.620 14.621 -8.992 1.00 72.31 183 VAL A C 1
ATOM 1355 O O . VAL A 1 183 ? 10.454 14.230 -8.962 1.00 72.31 183 VAL A O 1
ATOM 1358 N N . PHE A 1 184 ? 12.007 15.617 -9.798 1.00 79.38 184 PHE A N 1
ATOM 1359 C CA . PHE A 1 184 ? 11.089 16.297 -10.716 1.00 79.38 184 PHE A CA 1
ATOM 1360 C C . PHE A 1 184 ? 10.508 15.352 -11.772 1.00 79.38 184 PHE A C 1
ATOM 1362 O O . PHE A 1 184 ? 9.297 15.344 -11.997 1.00 79.38 184 PHE A O 1
ATOM 1369 N N . SER A 1 185 ? 11.355 14.522 -12.380 1.00 75.12 185 SER A N 1
ATOM 1370 C CA . SER A 1 185 ? 10.927 13.543 -13.381 1.00 75.12 185 SER A CA 1
ATOM 1371 C C . SER A 1 185 ? 9.980 12.503 -12.778 1.00 75.12 185 SER A C 1
ATOM 1373 O O . SER A 1 185 ? 8.916 12.255 -13.342 1.00 75.12 185 SER A O 1
ATOM 1375 N N . ALA A 1 186 ? 10.300 11.967 -11.596 1.00 74.38 186 ALA A N 1
ATOM 1376 C CA . ALA A 1 186 ? 9.446 11.018 -10.882 1.00 74.38 186 ALA A CA 1
ATOM 1377 C C . ALA A 1 186 ? 8.095 11.632 -10.462 1.00 74.38 186 ALA A C 1
ATOM 1379 O O . ALA A 1 186 ? 7.059 10.974 -10.567 1.00 74.38 186 ALA A O 1
ATOM 1380 N N . ALA A 1 187 ? 8.079 12.901 -10.035 1.00 80.00 187 ALA A N 1
ATOM 1381 C CA . ALA A 1 187 ? 6.847 13.623 -9.718 1.00 80.00 187 ALA A CA 1
ATOM 1382 C C . ALA A 1 187 ? 5.955 13.808 -10.957 1.00 80.00 187 ALA A C 1
ATOM 1384 O O . ALA A 1 187 ? 4.747 13.575 -10.887 1.00 80.00 187 ALA A O 1
ATOM 1385 N N . LEU A 1 188 ? 6.545 14.162 -12.105 1.00 82.12 188 LEU A N 1
ATOM 1386 C CA . LEU A 1 188 ? 5.818 14.312 -13.367 1.00 82.12 188 LEU A CA 1
ATOM 1387 C C . LEU A 1 188 ? 5.296 12.967 -13.902 1.00 82.12 188 LEU A C 1
ATOM 1389 O O . LEU A 1 188 ? 4.165 12.900 -14.378 1.00 82.12 188 LEU A O 1
ATOM 1393 N N . GLU A 1 189 ? 6.067 11.883 -13.785 1.00 80.94 189 GLU A N 1
ATOM 1394 C CA . GLU A 1 189 ? 5.588 10.537 -14.126 1.00 80.94 189 GLU A CA 1
ATOM 1395 C C . GLU A 1 189 ? 4.430 10.092 -13.227 1.00 80.94 189 GLU A C 1
ATOM 1397 O O . GLU A 1 189 ? 3.415 9.609 -13.731 1.00 80.94 189 GLU A O 1
ATOM 1402 N N . SER A 1 190 ? 4.546 10.296 -11.912 1.00 79.19 190 SER A N 1
ATOM 1403 C CA . SER A 1 190 ? 3.471 10.016 -10.954 1.00 79.19 190 SER A CA 1
ATOM 1404 C C . SER A 1 190 ? 2.192 10.778 -11.326 1.00 79.19 190 SER A C 1
ATOM 1406 O O . SER A 1 190 ? 1.121 10.183 -11.447 1.00 79.19 190 SER A O 1
ATOM 1408 N N . PHE A 1 191 ? 2.315 12.075 -11.633 1.00 85.69 191 PHE A N 1
ATOM 1409 C CA . PHE A 1 191 ? 1.205 12.908 -12.097 1.00 85.69 191 PHE A CA 1
ATOM 1410 C C . PHE A 1 191 ? 0.519 12.367 -13.368 1.00 85.69 191 PHE A C 1
ATOM 1412 O O . PHE A 1 191 ? -0.709 12.369 -13.466 1.00 85.69 191 PHE A O 1
ATOM 1419 N N . ILE A 1 192 ? 1.297 11.892 -14.346 1.00 86.12 192 ILE A N 1
ATOM 1420 C CA . ILE A 1 192 ? 0.772 11.407 -15.632 1.00 86.12 192 ILE A CA 1
ATOM 1421 C C . ILE A 1 192 ? 0.088 10.039 -15.491 1.00 86.12 192 ILE A C 1
ATOM 1423 O O . ILE A 1 192 ? -1.018 9.839 -16.009 1.00 86.12 192 ILE A O 1
ATOM 1427 N N . TYR A 1 193 ? 0.746 9.094 -14.815 1.00 83.69 193 TYR A N 1
ATOM 1428 C CA . TYR A 1 193 ? 0.351 7.685 -14.823 1.00 83.69 193 TYR A CA 1
ATOM 1429 C C . TYR A 1 193 ? -0.595 7.303 -13.681 1.00 83.69 193 TYR A C 1
ATOM 1431 O O . TYR A 1 193 ? -1.561 6.572 -13.917 1.00 83.69 193 TYR A O 1
ATOM 1439 N N . THR A 1 194 ? -0.336 7.771 -12.455 1.00 76.31 194 THR A N 1
ATOM 1440 C CA . THR A 1 194 ? -0.917 7.186 -11.232 1.00 76.31 194 THR A CA 1
ATOM 1441 C C . THR A 1 194 ? -1.726 8.163 -10.380 1.00 76.31 194 THR A C 1
ATOM 1443 O O . THR A 1 194 ? -2.629 7.720 -9.670 1.00 76.31 194 THR A O 1
ATOM 1446 N N . GLN A 1 195 ? -1.463 9.472 -10.446 1.00 82.81 195 GLN A N 1
ATOM 1447 C CA . GLN A 1 195 ? -2.176 10.467 -9.644 1.00 82.81 195 GLN A CA 1
ATOM 1448 C C . GLN A 1 195 ? -3.586 10.735 -10.211 1.00 82.81 195 GLN A C 1
ATOM 1450 O O . GLN A 1 195 ? -3.721 11.167 -11.361 1.00 82.81 195 GLN A O 1
ATOM 1455 N N . PRO A 1 196 ? -4.663 10.517 -9.433 1.00 83.81 196 PRO A N 1
ATOM 1456 C CA . PRO A 1 196 ? -6.001 10.917 -9.842 1.00 83.81 196 PRO A CA 1
ATOM 1457 C C . PRO A 1 196 ? -6.164 12.438 -9.730 1.00 83.81 196 PRO A C 1
ATOM 1459 O O . PRO A 1 196 ? -5.733 13.064 -8.761 1.00 83.81 196 PRO A O 1
ATOM 1462 N N . LEU A 1 197 ? -6.838 13.032 -10.712 1.00 85.88 197 LEU A N 1
ATOM 1463 C CA . LEU A 1 197 ? -7.294 14.421 -10.668 1.00 85.88 197 LEU A CA 1
ATOM 1464 C C . LEU A 1 197 ? -8.533 14.561 -9.764 1.00 85.88 197 LEU A C 1
ATOM 1466 O O . LEU A 1 197 ? -9.102 13.572 -9.305 1.00 85.88 197 LEU A O 1
ATOM 1470 N N . GLU A 1 198 ? -9.038 15.788 -9.586 1.00 80.69 198 GLU A N 1
ATOM 1471 C CA . GLU A 1 198 ? -10.301 16.057 -8.866 1.00 80.69 198 GLU A CA 1
ATOM 1472 C C . GLU A 1 198 ? -11.516 15.278 -9.428 1.00 80.69 198 GLU A C 1
ATOM 1474 O O . GLU A 1 198 ? -12.491 15.052 -8.712 1.00 80.69 198 GLU A O 1
ATOM 1479 N N . SER A 1 199 ? -11.465 14.837 -10.694 1.00 78.62 199 SER A N 1
ATOM 1480 C CA . SER A 1 199 ? -12.476 13.967 -11.318 1.00 78.62 199 SER A CA 1
ATOM 1481 C C . SER A 1 199 ? -12.395 12.492 -10.899 1.00 78.62 199 SER A C 1
ATOM 1483 O O . SER A 1 199 ? -13.275 11.715 -11.264 1.00 78.62 199 SER A O 1
ATOM 1485 N N . GLY A 1 200 ? -11.346 12.083 -10.179 1.00 81.06 200 GLY A N 1
ATOM 1486 C CA . GLY A 1 200 ? -11.041 10.687 -9.854 1.00 81.06 200 GLY A CA 1
ATOM 1487 C C . GLY A 1 200 ? -10.364 9.896 -10.983 1.00 81.06 200 GLY A C 1
ATOM 1488 O O . GLY A 1 200 ? -10.047 8.728 -10.780 1.00 81.06 200 GLY A O 1
ATOM 1489 N N . GLN A 1 201 ? -10.129 10.507 -12.149 1.00 86.25 201 GLN A N 1
ATOM 1490 C CA . GLN A 1 201 ? -9.419 9.894 -13.281 1.00 86.25 201 GLN A CA 1
ATOM 1491 C C . GLN A 1 201 ? -7.976 10.402 -13.367 1.00 86.25 201 GLN A C 1
ATOM 1493 O O . GLN A 1 201 ? -7.709 11.553 -13.016 1.00 86.25 201 GLN A O 1
ATOM 1498 N N . THR A 1 202 ? -7.055 9.581 -13.875 1.00 90.38 202 THR A N 1
ATOM 1499 C CA . THR A 1 202 ? -5.673 10.010 -14.169 1.00 90.38 202 THR A CA 1
ATOM 1500 C C . THR A 1 202 ? -5.571 10.711 -15.532 1.00 90.38 202 THR A C 1
ATOM 1502 O O . THR A 1 202 ? -6.467 10.598 -16.376 1.00 90.38 202 THR A O 1
ATOM 1505 N N . ILE A 1 203 ? -4.465 11.420 -15.782 1.00 92.00 203 ILE A N 1
ATOM 1506 C CA . ILE A 1 203 ? -4.182 12.040 -17.090 1.00 92.00 203 ILE A CA 1
ATOM 1507 C C . ILE A 1 203 ? -4.149 10.984 -18.203 1.00 92.00 203 ILE A C 1
ATOM 1509 O O . ILE A 1 203 ? -4.791 11.169 -19.238 1.00 92.00 203 ILE A O 1
ATOM 1513 N N . LEU A 1 204 ? -3.481 9.851 -17.959 1.00 92.19 204 LEU A N 1
ATOM 1514 C CA . LEU A 1 204 ? -3.469 8.686 -18.847 1.00 92.19 204 LEU A CA 1
ATOM 1515 C C . LEU A 1 204 ? -4.885 8.199 -19.198 1.00 92.19 204 LEU A C 1
ATOM 1517 O O . LEU A 1 204 ? -5.167 7.933 -20.365 1.00 92.19 204 LEU A O 1
ATOM 1521 N N . GLN A 1 205 ? -5.794 8.117 -18.220 1.00 91.81 205 GLN A N 1
ATOM 1522 C CA . GLN A 1 205 ? -7.172 7.676 -18.464 1.00 91.81 205 GLN A CA 1
ATOM 1523 C C . GLN A 1 205 ? -7.958 8.681 -19.313 1.00 91.81 205 GLN A C 1
ATOM 1525 O O . GLN A 1 205 ? -8.660 8.267 -20.234 1.00 91.81 205 GLN A O 1
ATOM 1530 N N . LEU A 1 206 ? -7.809 9.984 -19.049 1.00 92.69 206 LEU A N 1
ATOM 1531 C CA . LEU A 1 206 ? -8.441 11.037 -19.852 1.00 92.69 206 LEU A CA 1
ATOM 1532 C C . LEU A 1 206 ? -7.901 11.077 -21.286 1.00 92.69 206 LEU A C 1
ATOM 1534 O O . LEU A 1 206 ? -8.672 11.278 -22.221 1.00 92.69 206 LEU A O 1
ATOM 1538 N N . PHE A 1 207 ? -6.597 10.866 -21.483 1.00 94.38 207 PHE A N 1
ATOM 1539 C CA . PHE A 1 207 ? -6.032 10.782 -22.829 1.00 94.38 207 PHE A CA 1
ATOM 1540 C C . PHE A 1 207 ? -6.530 9.524 -23.563 1.00 94.38 207 PHE A C 1
ATOM 1542 O O . PHE A 1 207 ? -6.925 9.604 -24.727 1.00 94.38 207 PHE A O 1
ATOM 1549 N N . ALA A 1 208 ? -6.651 8.390 -22.863 1.00 93.38 208 ALA A N 1
ATOM 1550 C CA . ALA A 1 208 ? -7.195 7.142 -23.403 1.00 93.38 208 ALA A CA 1
ATOM 1551 C C . ALA A 1 208 ? -8.675 7.218 -23.835 1.00 93.38 208 ALA A C 1
ATOM 1553 O O . ALA A 1 208 ? -9.136 6.344 -24.568 1.00 93.38 208 ALA A O 1
ATOM 1554 N N . GLU A 1 209 ? -9.442 8.231 -23.423 1.00 94.19 209 GLU A N 1
ATOM 1555 C CA . GLU A 1 209 ? -10.789 8.492 -23.962 1.00 94.19 209 GLU A CA 1
ATOM 1556 C C . GLU A 1 209 ? -10.764 9.111 -25.370 1.00 94.19 209 GLU A C 1
ATOM 1558 O O . GLU A 1 209 ? -11.750 9.005 -26.097 1.00 94.19 209 GLU A O 1
ATOM 1563 N N . THR A 1 210 ? -9.645 9.720 -25.779 1.00 93.19 210 THR A N 1
ATOM 1564 C CA . THR A 1 210 ? -9.475 10.296 -27.128 1.00 93.19 210 THR A CA 1
ATOM 1565 C C . THR A 1 210 ? -9.048 9.262 -28.175 1.00 93.19 210 THR A C 1
ATOM 1567 O O . THR A 1 210 ? -9.178 9.504 -29.375 1.00 93.19 210 THR A O 1
ATOM 1570 N N . LEU A 1 211 ? -8.576 8.095 -27.725 1.00 93.62 211 LEU A N 1
ATOM 1571 C CA . LEU A 1 211 ? -8.053 7.014 -28.556 1.00 93.62 211 LEU A CA 1
ATOM 1572 C C . LEU A 1 211 ? -9.068 5.875 -28.718 1.00 93.62 211 LEU A C 1
ATOM 1574 O O . LEU A 1 211 ? -10.033 5.741 -27.966 1.00 93.62 211 LEU A O 1
ATOM 1578 N N . SER A 1 212 ? -8.823 4.991 -29.685 1.00 89.50 212 SER A N 1
ATOM 1579 C CA . SER A 1 212 ? -9.620 3.778 -29.893 1.00 89.50 212 SER A CA 1
ATOM 1580 C C . SER A 1 212 ? -8.733 2.579 -30.241 1.00 89.50 212 SER A C 1
ATOM 1582 O O . SER A 1 212 ? -7.538 2.733 -30.486 1.00 89.50 212 SER A O 1
ATOM 1584 N N . GLY A 1 213 ? -9.305 1.371 -30.226 1.00 90.88 213 GLY A N 1
ATOM 1585 C CA . GLY A 1 213 ? -8.610 0.154 -30.656 1.00 90.88 213 GLY A CA 1
ATOM 1586 C C . GLY A 1 213 ? -7.348 -0.179 -29.849 1.00 90.88 213 GLY A C 1
ATOM 1587 O O . GLY A 1 213 ? -7.344 -0.101 -28.618 1.00 90.88 213 GLY A O 1
ATOM 1588 N N . SER A 1 214 ? -6.295 -0.584 -30.564 1.00 89.50 214 SER A N 1
ATOM 1589 C CA . SER A 1 214 ? -4.998 -1.010 -30.021 1.00 89.50 214 SER A CA 1
ATOM 1590 C C . SER A 1 214 ? -4.295 0.080 -29.221 1.00 89.50 214 SER A C 1
ATOM 1592 O O . SER A 1 214 ? -3.807 -0.202 -28.132 1.00 89.50 214 SER A O 1
ATOM 1594 N N . ASP A 1 215 ? -4.299 1.321 -29.708 1.00 92.69 215 ASP A N 1
ATOM 1595 C CA . ASP A 1 215 ? -3.603 2.445 -29.072 1.00 92.69 215 ASP A CA 1
ATOM 1596 C C . ASP A 1 215 ? -4.173 2.739 -27.684 1.00 92.69 215 ASP A C 1
ATOM 1598 O O . ASP A 1 215 ? -3.435 2.927 -26.719 1.00 92.69 215 ASP A O 1
ATOM 1602 N N . ARG A 1 216 ? -5.506 2.687 -27.559 1.00 93.88 216 ARG A N 1
ATOM 1603 C CA . ARG A 1 216 ? -6.185 2.817 -26.268 1.00 93.88 216 ARG A CA 1
ATOM 1604 C C . ARG A 1 216 ? -5.816 1.681 -25.312 1.00 93.88 216 ARG A C 1
ATOM 1606 O O . ARG A 1 216 ? -5.656 1.927 -24.121 1.00 93.88 216 ARG A O 1
ATOM 1613 N N . ALA A 1 217 ? -5.713 0.448 -25.807 1.00 90.69 217 ALA A N 1
ATOM 1614 C CA . ALA A 1 217 ? -5.347 -0.703 -24.984 1.00 90.69 217 ALA A CA 1
ATOM 1615 C C . ALA A 1 217 ? -3.879 -0.637 -24.523 1.00 90.69 217 ALA A C 1
ATOM 1617 O O . ALA A 1 217 ? -3.607 -0.864 -23.347 1.00 90.69 217 ALA A O 1
ATOM 1618 N N . LEU A 1 218 ? -2.964 -0.263 -25.423 1.00 92.38 218 LEU A N 1
ATOM 1619 C CA . LEU A 1 218 ? -1.543 -0.052 -25.142 1.00 92.38 218 LEU A CA 1
ATOM 1620 C C . LEU A 1 218 ? -1.341 1.047 -24.091 1.00 92.38 218 LEU A C 1
ATOM 1622 O O . LEU A 1 218 ? -0.707 0.805 -23.068 1.00 92.38 218 LEU A O 1
ATOM 1626 N N . LEU A 1 219 ? -1.952 2.217 -24.304 1.00 92.25 219 LEU A N 1
ATOM 1627 C CA . LEU A 1 219 ? -1.876 3.348 -23.381 1.00 92.25 219 LEU A CA 1
ATOM 1628 C C . LEU A 1 219 ? -2.454 3.006 -22.000 1.00 92.25 219 LEU A C 1
ATOM 1630 O O . LEU A 1 219 ? -1.854 3.349 -20.988 1.00 92.25 219 LEU A O 1
ATOM 1634 N N . LEU A 1 220 ? -3.594 2.306 -21.933 1.00 91.50 220 LEU A N 1
ATOM 1635 C CA . LEU A 1 220 ? -4.143 1.848 -20.651 1.00 91.50 220 LEU A CA 1
ATOM 1636 C C . LEU A 1 220 ? -3.246 0.808 -19.967 1.00 91.50 220 LEU A C 1
ATOM 1638 O O . LEU A 1 220 ? -3.211 0.770 -18.743 1.00 91.50 220 LEU A O 1
ATOM 1642 N N . GLY A 1 221 ? -2.474 0.024 -20.724 1.00 90.88 221 GLY A N 1
ATOM 1643 C CA . GLY A 1 221 ? -1.436 -0.849 -20.175 1.00 90.88 221 GLY A CA 1
ATOM 1644 C C . GLY A 1 221 ? -0.381 -0.091 -19.362 1.00 90.88 221 GLY A C 1
ATOM 1645 O O . GLY A 1 221 ? 0.105 -0.612 -18.363 1.00 90.88 221 GLY A O 1
ATOM 1646 N N . TRP A 1 222 ? -0.082 1.168 -19.700 1.00 92.62 222 TRP A N 1
ATOM 1647 C CA . TRP A 1 222 ? 0.905 1.982 -18.976 1.00 92.62 222 TRP A CA 1
ATOM 1648 C C . TRP A 1 222 ? 0.456 2.438 -17.582 1.00 92.62 222 TRP A C 1
ATOM 1650 O O . TRP A 1 222 ? 1.263 3.004 -16.848 1.00 92.62 222 TRP A O 1
ATOM 1660 N N . SER A 1 223 ? -0.783 2.143 -17.157 1.00 87.19 223 SER A N 1
ATOM 1661 C CA . SER A 1 223 ? -1.122 2.224 -15.729 1.00 87.19 223 SER A CA 1
ATOM 1662 C C . SER A 1 223 ? -0.346 1.200 -14.888 1.00 87.19 223 SER A C 1
ATOM 1664 O O . SER A 1 223 ? -0.183 1.403 -13.690 1.00 87.19 223 SER A O 1
ATOM 1666 N N . ASP A 1 224 ? 0.169 0.131 -15.509 1.00 88.50 224 ASP A N 1
ATOM 1667 C CA . ASP A 1 224 ? 1.071 -0.855 -14.901 1.00 88.50 224 ASP A CA 1
ATOM 1668 C C . ASP A 1 224 ? 2.552 -0.424 -15.002 1.00 88.50 224 ASP A C 1
ATOM 1670 O O . ASP A 1 224 ? 3.433 -1.206 -15.357 1.00 88.50 224 ASP A O 1
ATOM 1674 N N . CYS A 1 225 ? 2.828 0.859 -14.744 1.00 89.94 225 CYS A N 1
ATOM 1675 C CA . CYS A 1 225 ? 4.180 1.418 -14.740 1.00 89.94 225 CYS A CA 1
ATOM 1676 C C . CYS A 1 225 ? 4.993 0.877 -13.550 1.00 89.94 225 CYS A C 1
ATOM 1678 O O . CYS A 1 225 ? 4.556 0.947 -12.399 1.00 89.94 225 CYS A O 1
ATOM 1680 N N . VAL A 1 226 ? 6.197 0.369 -13.821 1.00 91.56 226 VAL A N 1
ATOM 1681 C CA . VAL A 1 226 ? 7.114 -0.173 -12.812 1.00 91.56 226 VAL A CA 1
ATOM 1682 C C . VAL A 1 226 ? 8.277 0.789 -12.629 1.00 91.56 226 VAL A C 1
ATOM 1684 O O . VAL A 1 226 ? 9.130 0.923 -13.501 1.00 91.56 226 VAL A O 1
ATOM 1687 N N . GLN A 1 227 ? 8.330 1.438 -11.470 1.00 89.25 227 GLN A N 1
ATOM 1688 C CA . GLN A 1 227 ? 9.524 2.142 -11.000 1.00 89.25 227 GLN A CA 1
ATOM 1689 C C . GLN A 1 227 ? 10.466 1.133 -10.331 1.00 89.25 227 GLN A C 1
ATOM 1691 O O . GLN A 1 227 ? 10.003 0.205 -9.661 1.00 89.25 227 GLN A O 1
ATOM 1696 N N . GLY A 1 228 ? 11.780 1.285 -10.488 1.00 91.62 228 GLY A N 1
ATOM 1697 C CA . GLY A 1 228 ? 12.714 0.285 -9.972 1.00 91.62 228 GLY A CA 1
ATOM 1698 C C . GLY A 1 228 ? 14.193 0.637 -10.070 1.00 91.62 228 GLY A C 1
ATOM 1699 O O . GLY A 1 228 ? 14.584 1.719 -10.510 1.00 91.62 228 GLY A O 1
ATOM 1700 N N . ILE A 1 229 ? 15.005 -0.327 -9.633 1.00 94.69 229 ILE A N 1
ATOM 1701 C CA . ILE A 1 229 ? 16.468 -0.309 -9.710 1.00 94.69 229 ILE A CA 1
ATOM 1702 C C . ILE A 1 229 ? 16.873 -1.582 -10.455 1.00 94.69 229 ILE A C 1
ATOM 1704 O O . ILE A 1 229 ? 16.912 -2.673 -9.884 1.00 94.69 229 ILE A O 1
ATOM 1708 N N . PHE A 1 230 ? 17.090 -1.443 -11.759 1.00 96.56 230 PHE A N 1
ATOM 1709 C CA . PHE A 1 230 ? 17.218 -2.536 -12.714 1.00 96.56 230 PHE A CA 1
ATOM 1710 C C . PHE A 1 230 ? 18.688 -2.802 -13.032 1.00 96.56 230 PHE A C 1
ATOM 1712 O O . PHE A 1 230 ? 19.339 -1.999 -13.694 1.00 96.56 230 PHE A O 1
ATOM 1719 N N . GLU A 1 231 ? 19.215 -3.941 -12.600 1.00 97.69 231 GLU A N 1
ATOM 1720 C CA . GLU A 1 231 ? 20.571 -4.372 -12.937 1.00 97.69 231 GLU A CA 1
ATOM 1721 C C . GLU A 1 231 ? 20.558 -5.190 -14.235 1.00 97.69 231 GLU A C 1
ATOM 1723 O O . GLU A 1 231 ? 19.942 -6.260 -14.308 1.00 97.69 231 GLU A O 1
ATOM 1728 N N . SER A 1 232 ? 21.255 -4.696 -15.255 1.00 96.94 232 SER A N 1
ATOM 1729 C CA . SER A 1 232 ? 21.440 -5.359 -16.542 1.00 96.94 232 SER A CA 1
ATOM 1730 C C . SER A 1 232 ? 22.170 -6.688 -16.369 1.00 96.94 232 SER A C 1
ATOM 1732 O O . SER A 1 232 ? 23.274 -6.751 -15.829 1.00 96.94 232 SER A O 1
ATOM 1734 N N . LYS A 1 233 ? 21.562 -7.779 -16.839 1.00 97.38 233 LYS A N 1
ATOM 1735 C CA . LYS A 1 233 ? 22.154 -9.125 -16.799 1.00 97.38 233 LYS A CA 1
ATOM 1736 C C . LYS A 1 233 ? 22.754 -9.525 -18.143 1.00 97.38 233 LYS A C 1
ATOM 1738 O O . LYS A 1 233 ? 23.737 -10.260 -18.171 1.00 97.38 233 LYS A O 1
ATOM 1743 N N . ARG A 1 234 ? 22.154 -9.077 -19.251 1.00 94.88 234 ARG A N 1
ATOM 1744 C CA . ARG A 1 234 ? 22.624 -9.311 -20.629 1.00 94.88 234 ARG A CA 1
ATOM 1745 C C . ARG A 1 234 ? 21.870 -8.437 -21.642 1.00 94.88 234 ARG A C 1
ATOM 1747 O O . ARG A 1 234 ? 20.707 -8.125 -21.387 1.00 94.88 234 ARG A O 1
ATOM 1754 N N . PRO A 1 235 ? 22.449 -8.153 -22.821 1.00 94.25 235 PRO A N 1
ATOM 1755 C CA . PRO A 1 235 ? 21.718 -7.587 -23.956 1.00 94.25 235 PRO A CA 1
ATOM 1756 C C . PRO A 1 235 ? 20.516 -8.438 -24.412 1.00 94.25 235 PRO A C 1
ATOM 1758 O O . PRO A 1 235 ? 20.465 -9.660 -24.202 1.00 94.25 235 PRO A O 1
ATOM 1761 N N . TYR A 1 236 ? 19.557 -7.782 -25.065 1.00 93.12 236 TYR A N 1
ATOM 1762 C CA . TYR A 1 236 ? 18.349 -8.365 -25.648 1.00 93.12 236 TYR A CA 1
ATOM 1763 C C . TYR A 1 236 ? 17.929 -7.581 -26.900 1.00 93.12 236 TYR A C 1
ATOM 1765 O O . TYR A 1 236 ? 17.466 -6.449 -26.800 1.00 93.12 236 TYR A O 1
ATOM 1773 N N . GLY A 1 237 ? 18.080 -8.194 -28.077 1.00 88.38 237 GLY A N 1
ATOM 1774 C CA . GLY A 1 237 ? 17.944 -7.475 -29.346 1.00 88.38 237 GLY A CA 1
ATOM 1775 C C . GLY A 1 237 ? 19.052 -6.434 -29.535 1.00 88.38 237 GLY A C 1
ATOM 1776 O O . GLY A 1 237 ? 20.080 -6.492 -28.859 1.00 88.38 237 GLY A O 1
ATOM 1777 N N . ASP A 1 238 ? 18.824 -5.492 -30.448 1.00 86.06 238 ASP A N 1
ATOM 1778 C CA . ASP A 1 238 ? 19.776 -4.416 -30.763 1.00 86.06 238 ASP A CA 1
ATOM 1779 C C . ASP A 1 238 ? 19.575 -3.165 -29.880 1.00 86.06 238 ASP A C 1
ATOM 1781 O O . ASP A 1 238 ? 20.443 -2.300 -29.814 1.00 86.06 238 ASP A O 1
ATOM 1785 N N . ASP A 1 239 ? 18.432 -3.063 -29.192 1.00 89.12 239 ASP A N 1
ATOM 1786 C CA . ASP A 1 239 ? 17.974 -1.879 -28.454 1.00 89.12 239 ASP A CA 1
ATOM 1787 C C . ASP A 1 239 ? 17.442 -2.185 -27.040 1.00 89.12 239 ASP A C 1
ATOM 1789 O O . ASP A 1 239 ? 16.789 -1.335 -26.424 1.00 89.12 239 ASP A O 1
ATOM 1793 N N . GLY A 1 240 ? 17.719 -3.381 -26.509 1.00 93.12 240 GLY A N 1
ATOM 1794 C CA . GLY A 1 240 ? 17.251 -3.806 -25.193 1.00 93.12 240 GLY A CA 1
ATOM 1795 C C . GLY A 1 240 ? 18.243 -4.591 -24.335 1.00 93.12 240 GLY A C 1
ATOM 1796 O O . GLY A 1 240 ? 19.342 -4.975 -24.742 1.00 93.12 240 GLY A O 1
ATOM 1797 N N . ILE A 1 241 ? 17.807 -4.844 -23.103 1.00 96.06 241 ILE A N 1
ATOM 1798 C CA . ILE A 1 241 ? 18.486 -5.619 -22.064 1.00 96.06 241 ILE A CA 1
ATOM 1799 C C . ILE A 1 241 ? 17.493 -6.562 -21.373 1.00 96.06 241 ILE A C 1
ATOM 1801 O O . ILE A 1 241 ? 16.299 -6.280 -21.265 1.00 96.06 241 ILE A O 1
ATOM 1805 N N . VAL A 1 242 ? 17.993 -7.678 -20.846 1.00 97.75 242 VAL A N 1
ATOM 1806 C CA . VAL A 1 242 ? 17.329 -8.398 -19.755 1.00 97.75 242 VAL A CA 1
ATOM 1807 C C . VAL A 1 242 ? 17.901 -7.870 -18.448 1.00 97.75 242 VAL A C 1
ATOM 1809 O O . VAL A 1 242 ? 19.105 -8.001 -18.220 1.00 97.75 242 VAL A O 1
ATOM 1812 N N . ALA A 1 243 ? 17.052 -7.308 -17.593 1.00 97.88 243 ALA A N 1
ATOM 1813 C CA . ALA A 1 243 ? 17.453 -6.729 -16.316 1.00 97.88 243 ALA A CA 1
ATOM 1814 C C . ALA A 1 243 ? 16.647 -7.305 -15.146 1.00 97.88 243 ALA A C 1
ATOM 1816 O O . ALA A 1 243 ? 15.476 -7.649 -15.293 1.00 97.88 243 ALA A O 1
ATOM 1817 N N . PHE A 1 244 ? 17.283 -7.394 -13.982 1.00 98.19 244 PHE A N 1
ATOM 1818 C CA . PHE A 1 244 ? 16.654 -7.786 -12.721 1.00 98.19 244 PHE A CA 1
ATOM 1819 C C . PHE A 1 244 ? 16.342 -6.531 -11.907 1.00 98.19 244 PHE A C 1
ATOM 1821 O O . PHE A 1 244 ? 17.252 -5.749 -11.630 1.00 98.19 244 PHE A O 1
ATOM 1828 N N . ASN A 1 245 ? 15.081 -6.322 -11.533 1.00 97.56 245 ASN A N 1
ATOM 1829 C CA . ASN A 1 245 ? 14.697 -5.222 -10.657 1.00 97.56 245 ASN A CA 1
ATOM 1830 C C . ASN A 1 245 ? 14.915 -5.635 -9.201 1.00 97.56 245 ASN A C 1
ATOM 1832 O O . ASN A 1 245 ? 14.256 -6.539 -8.701 1.00 97.56 245 ASN A O 1
ATOM 1836 N N . HIS A 1 246 ? 15.799 -4.943 -8.491 1.00 96.38 246 HIS A N 1
ATOM 1837 C CA . HIS A 1 246 ? 16.085 -5.240 -7.086 1.00 96.38 246 HIS A CA 1
ATOM 1838 C C . HIS A 1 246 ? 14.954 -4.838 -6.126 1.00 96.38 246 HIS A C 1
ATOM 1840 O O . HIS A 1 246 ? 14.993 -5.210 -4.959 1.00 96.38 246 HIS A O 1
ATOM 1846 N N . VAL A 1 247 ? 13.937 -4.094 -6.584 1.00 94.00 247 VAL A N 1
ATOM 1847 C CA . VAL A 1 247 ? 12.814 -3.679 -5.722 1.00 94.00 247 VAL A CA 1
ATOM 1848 C C . VAL A 1 247 ? 11.748 -4.769 -5.587 1.00 94.00 247 VAL A C 1
ATOM 1850 O O . VAL A 1 247 ? 11.321 -5.044 -4.466 1.00 94.00 247 VAL A O 1
ATOM 1853 N N . ASP A 1 248 ? 11.327 -5.380 -6.699 1.00 95.38 248 ASP A N 1
ATOM 1854 C CA . ASP A 1 248 ? 10.332 -6.467 -6.735 1.00 95.38 248 ASP A CA 1
ATOM 1855 C C . ASP A 1 248 ? 10.955 -7.867 -6.917 1.00 95.38 248 ASP A C 1
ATOM 1857 O O . ASP A 1 248 ? 10.279 -8.871 -6.720 1.00 95.38 248 ASP A O 1
ATOM 1861 N N . GLU A 1 249 ? 12.246 -7.956 -7.240 1.00 96.38 249 GLU A N 1
ATOM 1862 C CA . GLU A 1 249 ? 12.973 -9.197 -7.549 1.00 96.38 249 GLU A CA 1
ATOM 1863 C C . GLU A 1 249 ? 12.455 -9.945 -8.797 1.00 96.38 249 GLU A C 1
ATOM 1865 O O . GLU A 1 249 ? 12.645 -11.154 -8.946 1.00 96.38 249 GLU A O 1
ATOM 1870 N N . LEU A 1 250 ? 11.827 -9.228 -9.735 1.00 97.75 250 LEU A N 1
ATOM 1871 C CA . LEU A 1 250 ? 11.404 -9.746 -11.037 1.00 97.75 250 LEU A CA 1
ATOM 1872 C C . LEU A 1 250 ? 12.415 -9.414 -12.145 1.00 97.75 250 LEU A C 1
ATOM 1874 O O . LEU A 1 250 ? 13.238 -8.500 -12.054 1.00 97.75 250 LEU A O 1
ATOM 1878 N N . THR A 1 251 ? 12.353 -10.188 -13.231 1.00 97.88 251 THR A N 1
ATOM 1879 C CA . THR A 1 251 ? 13.203 -10.008 -14.417 1.00 97.88 251 THR A CA 1
ATOM 1880 C C . THR A 1 251 ? 12.392 -9.463 -15.587 1.00 97.88 251 THR A C 1
ATOM 1882 O O . THR A 1 251 ? 11.355 -10.017 -15.946 1.00 97.88 251 THR A O 1
ATOM 1885 N N . TYR A 1 252 ? 12.910 -8.414 -16.220 1.00 97.69 252 TYR A N 1
ATOM 1886 C CA . TYR A 1 252 ? 12.251 -7.646 -17.271 1.00 97.69 252 TYR A CA 1
ATOM 1887 C C . TYR A 1 252 ? 13.057 -7.672 -18.573 1.00 97.69 252 TYR A C 1
ATOM 1889 O O . TYR A 1 252 ? 14.289 -7.659 -18.556 1.00 97.69 252 TYR A O 1
ATOM 1897 N N . ARG A 1 253 ? 12.356 -7.681 -19.713 1.00 97.25 253 ARG A N 1
ATOM 1898 C CA . ARG A 1 253 ? 12.926 -7.430 -21.047 1.00 97.25 253 ARG A CA 1
ATOM 1899 C C . ARG A 1 253 ? 12.683 -5.967 -21.392 1.00 97.25 253 ARG A C 1
ATOM 1901 O O . ARG A 1 253 ? 11.579 -5.620 -21.793 1.00 97.25 253 ARG A O 1
ATOM 1908 N N . ILE A 1 254 ? 13.678 -5.121 -21.160 1.00 95.94 254 ILE A N 1
ATOM 1909 C CA . ILE A 1 254 ? 13.568 -3.663 -21.280 1.00 95.94 254 ILE A CA 1
ATOM 1910 C C . ILE A 1 254 ? 14.169 -3.235 -22.621 1.00 95.94 254 ILE A C 1
ATOM 1912 O O . ILE A 1 254 ? 15.265 -3.672 -22.958 1.00 95.94 254 ILE A O 1
ATOM 1916 N N . ARG A 1 255 ? 13.478 -2.379 -23.374 1.00 93.44 255 ARG A N 1
ATOM 1917 C CA . ARG A 1 255 ? 13.909 -1.801 -24.653 1.00 93.44 255 ARG A CA 1
ATOM 1918 C C . ARG A 1 255 ? 13.858 -0.275 -24.606 1.00 93.44 255 ARG A C 1
ATOM 1920 O O . ARG A 1 255 ? 13.042 0.320 -23.894 1.00 93.44 255 ARG A O 1
ATOM 1927 N N . SER A 1 256 ? 14.735 0.364 -25.372 1.00 89.50 256 SER A N 1
ATOM 1928 C CA . SER A 1 256 ? 14.777 1.818 -25.495 1.00 89.50 256 SER A CA 1
ATOM 1929 C C . SER A 1 256 ? 13.764 2.335 -26.509 1.00 89.50 256 SER A C 1
ATOM 1931 O O . SER A 1 256 ? 13.737 1.889 -27.653 1.00 89.50 256 SER A O 1
ATOM 1933 N N . ASN A 1 257 ? 13.029 3.389 -26.154 1.00 84.25 257 ASN A N 1
ATOM 1934 C CA . ASN A 1 257 ? 12.271 4.181 -27.127 1.00 84.25 257 ASN A CA 1
ATOM 1935 C C . ASN A 1 257 ? 13.168 5.110 -27.980 1.00 84.25 257 ASN A C 1
ATOM 1937 O O . ASN A 1 257 ? 12.663 5.797 -28.868 1.00 84.25 257 ASN A O 1
ATOM 1941 N N . MET A 1 258 ? 14.479 5.148 -27.707 1.00 82.31 258 MET A N 1
ATOM 1942 C CA . MET A 1 258 ? 15.501 5.871 -28.478 1.00 82.31 258 MET A CA 1
ATOM 1943 C C . MET A 1 258 ? 16.375 4.935 -29.337 1.00 82.31 258 MET A C 1
ATOM 1945 O O . MET A 1 258 ? 17.351 5.387 -29.932 1.00 82.31 258 MET A O 1
ATOM 1949 N N . GLY A 1 259 ? 16.048 3.640 -29.412 1.00 82.38 259 GLY A N 1
ATOM 1950 C CA . GLY A 1 259 ? 16.883 2.636 -30.077 1.00 82.38 259 GLY A CA 1
ATOM 1951 C C . GLY A 1 259 ? 18.201 2.359 -29.339 1.00 82.38 259 GLY A C 1
ATOM 1952 O O . GLY A 1 259 ? 18.368 2.718 -28.172 1.00 82.38 259 GLY A O 1
ATOM 1953 N N . ALA A 1 260 ? 19.150 1.718 -30.027 1.00 83.44 260 ALA A N 1
ATOM 1954 C CA . ALA A 1 260 ? 20.413 1.237 -29.451 1.00 83.44 260 ALA A CA 1
ATOM 1955 C C . ALA A 1 260 ? 21.185 2.300 -28.644 1.00 83.44 260 ALA A C 1
ATOM 1957 O O . ALA A 1 260 ? 21.669 2.019 -27.546 1.00 83.44 260 ALA A O 1
ATOM 1958 N N . GLU A 1 261 ? 21.250 3.541 -29.142 1.00 82.25 261 GLU A N 1
ATOM 1959 C CA . GLU A 1 261 ? 21.983 4.633 -28.486 1.00 82.25 261 GLU A CA 1
ATOM 1960 C C . GLU A 1 261 ? 21.490 4.887 -27.052 1.00 82.25 261 GLU A C 1
ATOM 1962 O O . GLU A 1 261 ? 22.307 5.090 -26.150 1.00 82.25 261 GLU A O 1
ATOM 1967 N N . GLY A 1 262 ? 20.176 4.780 -26.821 1.00 78.12 262 GLY A N 1
ATOM 1968 C CA . GLY A 1 262 ? 19.537 5.048 -25.532 1.00 78.12 262 GLY A CA 1
ATOM 1969 C C . GLY A 1 262 ? 19.826 4.023 -24.432 1.00 78.12 262 GLY A C 1
ATOM 1970 O O . GLY A 1 262 ? 19.522 4.299 -23.276 1.00 78.12 262 GLY A O 1
ATOM 1971 N N . ILE A 1 263 ? 20.414 2.865 -24.756 1.00 83.50 263 ILE A N 1
ATOM 1972 C CA . ILE A 1 263 ? 20.799 1.832 -23.775 1.00 83.50 263 ILE A CA 1
ATOM 1973 C C . ILE A 1 263 ? 22.275 1.427 -23.845 1.00 83.50 263 ILE A C 1
ATOM 1975 O O . ILE A 1 263 ? 22.679 0.534 -23.105 1.00 83.50 263 ILE A O 1
ATOM 1979 N N . THR A 1 264 ? 23.105 2.069 -24.678 1.00 83.75 264 THR A N 1
ATOM 1980 C CA . THR A 1 264 ? 24.534 1.716 -24.840 1.00 83.75 264 THR A CA 1
ATOM 1981 C C . THR A 1 264 ? 25.267 1.562 -23.501 1.00 83.75 264 THR A C 1
ATOM 1983 O O . THR A 1 264 ? 26.051 0.635 -23.315 1.00 83.75 264 THR A O 1
ATOM 1986 N N . HIS A 1 265 ? 24.965 2.439 -22.541 1.00 80.69 265 HIS A N 1
ATOM 1987 C CA . HIS A 1 265 ? 25.553 2.457 -21.200 1.00 80.69 265 HIS A CA 1
ATOM 1988 C C . HIS A 1 265 ? 25.022 1.350 -20.260 1.00 80.69 265 HIS A C 1
ATOM 1990 O O . HIS A 1 265 ? 25.654 1.055 -19.251 1.00 80.69 265 HIS A O 1
ATOM 1996 N N . LEU A 1 266 ? 23.901 0.702 -20.602 1.00 83.88 266 LEU A N 1
ATOM 1997 C CA . LEU A 1 266 ? 23.306 -0.433 -19.879 1.00 83.88 266 LEU A CA 1
ATOM 1998 C C . LEU A 1 266 ? 23.632 -1.795 -20.518 1.00 83.88 266 LEU A C 1
ATOM 2000 O O . LEU A 1 266 ? 23.290 -2.834 -19.954 1.00 83.88 266 LEU A O 1
ATOM 2004 N N . LEU A 1 267 ? 24.288 -1.831 -21.685 1.00 85.75 267 LEU A N 1
ATOM 2005 C CA . LEU A 1 267 ? 24.677 -3.086 -22.350 1.00 85.75 267 LEU A CA 1
ATOM 2006 C C . LEU A 1 267 ? 25.725 -3.887 -21.559 1.00 85.75 267 LEU A C 1
ATOM 2008 O O . LEU A 1 267 ? 25.837 -5.100 -21.749 1.00 85.75 267 LEU A O 1
ATOM 2012 N N . ALA A 1 268 ? 26.486 -3.229 -20.679 1.00 87.12 268 ALA A N 1
ATOM 2013 C CA . ALA A 1 268 ? 27.436 -3.878 -19.785 1.00 87.12 268 ALA A CA 1
ATOM 2014 C C . ALA A 1 268 ? 26.696 -4.666 -18.681 1.00 87.12 268 ALA A C 1
ATOM 2016 O O . ALA A 1 268 ? 25.923 -4.071 -17.927 1.00 87.12 268 ALA A O 1
ATOM 2017 N N . PRO A 1 269 ? 26.932 -5.984 -18.527 1.00 92.75 269 PRO A N 1
ATOM 2018 C CA . PRO A 1 269 ? 26.389 -6.741 -17.403 1.00 92.75 269 PRO A CA 1
ATOM 2019 C C . PRO A 1 269 ? 26.839 -6.147 -16.062 1.00 92.75 269 PRO A C 1
ATOM 2021 O O . PRO A 1 269 ? 28.013 -5.825 -15.886 1.00 92.75 269 PRO A O 1
ATOM 2024 N N . GLY A 1 270 ? 25.904 -6.009 -15.124 1.00 93.81 270 GLY A N 1
ATOM 2025 C CA . GLY A 1 270 ? 26.100 -5.337 -13.839 1.00 93.81 270 GLY A CA 1
ATOM 2026 C C . GLY A 1 270 ? 25.810 -3.831 -13.853 1.00 93.81 270 GLY A C 1
ATOM 2027 O O . GLY A 1 270 ? 25.708 -3.250 -12.778 1.00 93.81 270 GLY A O 1
ATOM 2028 N N . ALA A 1 271 ? 25.633 -3.194 -15.019 1.00 95.19 271 ALA A N 1
ATOM 2029 C CA . ALA A 1 271 ? 25.197 -1.797 -15.087 1.00 95.19 271 ALA A CA 1
ATOM 2030 C C . ALA A 1 271 ? 23.776 -1.652 -14.521 1.00 95.19 271 ALA A C 1
ATOM 2032 O O . ALA A 1 271 ? 22.932 -2.529 -14.720 1.00 95.19 271 ALA A O 1
ATOM 2033 N N . VAL A 1 272 ? 23.498 -0.548 -13.828 1.00 95.75 272 VAL A N 1
ATOM 2034 C CA . VAL A 1 272 ? 22.230 -0.322 -13.119 1.00 95.75 272 VAL A CA 1
ATOM 2035 C C . VAL A 1 272 ? 21.480 0.859 -13.722 1.00 95.75 272 VAL A C 1
ATOM 2037 O O . VAL A 1 272 ? 22.048 1.925 -13.927 1.00 95.75 272 VAL A O 1
ATOM 2040 N N . MET A 1 273 ? 20.182 0.690 -13.956 1.00 93.75 273 MET A N 1
ATOM 2041 C CA . MET A 1 273 ? 19.257 1.760 -14.320 1.00 93.75 273 MET A CA 1
ATOM 2042 C C . MET A 1 273 ? 18.316 2.058 -13.150 1.00 93.75 273 MET A C 1
ATOM 2044 O O . MET A 1 273 ? 17.665 1.151 -12.635 1.00 93.75 273 MET A O 1
ATOM 2048 N N . VAL A 1 274 ? 18.188 3.327 -12.770 1.00 91.12 274 VAL A N 1
ATOM 2049 C CA . VAL A 1 274 ? 17.146 3.818 -11.856 1.00 91.12 274 VAL A CA 1
ATOM 2050 C C . VAL A 1 274 ? 16.130 4.614 -12.673 1.00 91.12 274 VAL A C 1
ATOM 2052 O O . VAL A 1 274 ? 16.514 5.545 -13.380 1.00 91.12 274 VAL A O 1
ATOM 2055 N N . GLY A 1 275 ? 14.849 4.253 -12.599 1.00 88.75 275 GLY A N 1
ATOM 2056 C CA . GLY A 1 275 ? 13.778 4.935 -13.337 1.00 88.75 275 GLY A CA 1
ATOM 2057 C C . GLY A 1 275 ? 12.520 4.083 -13.511 1.00 88.75 275 GLY A C 1
ATOM 2058 O O . GLY A 1 275 ? 12.333 3.092 -12.800 1.00 88.75 275 GLY A O 1
ATOM 2059 N N . GLY A 1 276 ? 11.679 4.466 -14.475 1.00 90.50 276 GLY A N 1
ATOM 2060 C CA . GLY A 1 276 ? 10.428 3.785 -14.807 1.00 90.50 276 GLY A CA 1
ATOM 2061 C C . GLY A 1 276 ? 10.500 2.922 -16.068 1.00 90.50 276 GLY A C 1
ATOM 2062 O O . GLY A 1 276 ? 11.244 3.214 -17.005 1.00 90.50 276 GLY A O 1
ATOM 2063 N N . ILE A 1 277 ? 9.662 1.888 -16.131 1.00 93.75 277 ILE A N 1
ATOM 2064 C CA . ILE A 1 277 ? 9.347 1.133 -17.351 1.00 93.75 277 ILE A CA 1
ATOM 2065 C C . ILE A 1 277 ? 7.832 0.922 -17.486 1.00 93.75 277 ILE A C 1
ATOM 2067 O O . ILE A 1 277 ? 7.127 0.762 -16.492 1.00 93.75 277 ILE A O 1
ATOM 2071 N N . VAL A 1 278 ? 7.329 0.891 -18.721 1.00 93.94 278 VAL A N 1
ATOM 2072 C CA . VAL A 1 278 ? 5.912 0.639 -19.050 1.00 93.94 278 VAL A CA 1
ATOM 2073 C C . VAL A 1 278 ? 5.776 -0.538 -20.026 1.00 93.94 278 VAL A C 1
ATOM 2075 O O . VAL A 1 278 ? 6.675 -0.741 -20.845 1.00 93.94 278 VAL A O 1
ATOM 2078 N N . PRO A 1 279 ? 4.691 -1.332 -19.973 1.00 94.94 279 PRO A N 1
ATOM 2079 C CA . PRO A 1 279 ? 4.539 -2.502 -20.835 1.00 94.94 279 PRO A CA 1
ATOM 2080 C C . PRO A 1 279 ? 4.223 -2.107 -22.285 1.00 94.94 279 PRO A C 1
ATOM 2082 O O . PRO A 1 279 ? 3.413 -1.214 -22.547 1.00 94.94 279 PRO A O 1
ATOM 2085 N N . VAL A 1 280 ? 4.839 -2.806 -23.240 1.00 93.56 280 VAL A N 1
ATOM 2086 C CA . VAL A 1 280 ? 4.619 -2.652 -24.685 1.00 93.56 280 VAL A CA 1
ATOM 2087 C C . VAL A 1 280 ? 4.648 -4.042 -25.333 1.00 93.56 280 VAL A C 1
ATOM 2089 O O . VAL A 1 280 ? 5.696 -4.565 -25.713 1.00 93.56 280 VAL A O 1
ATOM 2092 N N . GLY A 1 281 ? 3.471 -4.665 -25.434 1.00 90.19 281 GLY A N 1
ATOM 2093 C CA . GLY A 1 281 ? 3.356 -6.075 -25.818 1.00 90.19 281 GLY A CA 1
ATOM 2094 C C . GLY A 1 281 ? 3.929 -6.984 -24.728 1.00 90.19 281 GLY A C 1
ATOM 2095 O O . GLY A 1 281 ? 3.612 -6.805 -23.554 1.00 90.19 281 GLY A O 1
ATOM 2096 N N . ASP A 1 282 ? 4.787 -7.932 -25.109 1.00 91.31 282 ASP A N 1
ATOM 2097 C CA . ASP A 1 282 ? 5.460 -8.835 -24.161 1.00 91.31 282 ASP A CA 1
ATOM 2098 C C . ASP A 1 282 ? 6.781 -8.262 -23.591 1.00 91.31 282 ASP A C 1
ATOM 2100 O O . ASP A 1 282 ? 7.435 -8.910 -22.764 1.00 91.31 282 ASP A O 1
ATOM 2104 N N . ASP A 1 283 ? 7.205 -7.088 -24.069 1.00 94.94 283 ASP A N 1
ATOM 2105 C CA . ASP A 1 283 ? 8.421 -6.375 -23.662 1.00 94.94 283 ASP A CA 1
ATOM 2106 C C . ASP A 1 283 ? 8.065 -5.097 -22.873 1.00 94.94 283 ASP A C 1
ATOM 2108 O O . ASP A 1 283 ? 6.905 -4.699 -22.760 1.00 94.94 283 ASP A O 1
ATOM 2112 N N . TRP A 1 284 ? 9.078 -4.446 -22.308 1.00 96.00 284 TRP A N 1
ATOM 2113 C CA . TRP A 1 284 ? 8.960 -3.236 -21.497 1.00 96.00 284 TRP A CA 1
ATOM 2114 C C . TRP A 1 284 ? 9.730 -2.088 -22.145 1.00 96.00 284 TRP A C 1
ATOM 2116 O O . TRP A 1 284 ? 10.834 -2.284 -22.639 1.00 96.00 284 TRP A O 1
ATOM 2126 N N . MET A 1 285 ? 9.172 -0.882 -22.131 1.00 94.31 285 MET A N 1
ATOM 2127 C CA . MET A 1 285 ? 9.781 0.330 -22.682 1.00 94.31 285 MET A CA 1
ATOM 2128 C C . MET A 1 285 ? 10.219 1.262 -21.550 1.00 94.31 285 MET A C 1
ATOM 2130 O O . MET A 1 285 ? 9.467 1.459 -20.595 1.00 94.31 285 MET A O 1
ATOM 2134 N N . ILE A 1 286 ? 11.399 1.877 -21.670 1.00 91.56 286 ILE A N 1
ATOM 2135 C CA . ILE A 1 286 ? 11.873 2.882 -20.702 1.00 91.56 286 ILE A CA 1
ATOM 2136 C C . ILE A 1 286 ? 10.909 4.082 -20.649 1.00 91.56 286 ILE A C 1
ATOM 2138 O O . ILE A 1 286 ? 10.567 4.697 -21.670 1.00 91.56 286 ILE A O 1
ATOM 2142 N N . SER A 1 287 ? 10.475 4.435 -19.440 1.00 86.19 287 SER A N 1
ATOM 2143 C CA . SER A 1 287 ? 9.636 5.595 -19.152 1.00 86.19 287 SER A CA 1
ATOM 2144 C C . SER A 1 287 ? 10.424 6.696 -18.433 1.00 86.19 287 SER A C 1
ATOM 2146 O O . SER A 1 287 ? 11.413 6.429 -17.758 1.00 86.19 287 SER A O 1
ATOM 2148 N N . GLY A 1 288 ? 9.995 7.945 -18.642 1.00 75.44 288 GLY A N 1
ATOM 2149 C CA . GLY A 1 288 ? 10.560 9.105 -17.952 1.00 75.44 288 GLY A CA 1
ATOM 2150 C C . GLY A 1 288 ? 12.030 9.381 -18.257 1.00 75.44 288 GLY A C 1
ATOM 2151 O O . GLY A 1 288 ? 12.539 9.030 -19.324 1.00 75.44 288 GLY A O 1
ATOM 2152 N N . ALA A 1 289 ? 12.683 10.048 -17.305 1.00 73.25 289 ALA A N 1
ATOM 2153 C CA . ALA A 1 289 ? 14.131 10.159 -17.241 1.00 73.25 289 ALA A CA 1
ATOM 2154 C C . ALA A 1 289 ? 14.677 8.988 -16.414 1.00 73.25 289 ALA A C 1
ATOM 2156 O O . ALA A 1 289 ? 14.303 8.812 -15.255 1.00 73.25 289 ALA A O 1
ATOM 2157 N N . SER A 1 290 ? 15.570 8.202 -17.008 1.00 82.19 290 SER A N 1
ATOM 2158 C CA . SER A 1 290 ? 16.269 7.102 -16.346 1.00 82.19 290 SER A CA 1
ATOM 2159 C C . SER A 1 290 ? 17.735 7.464 -16.123 1.00 82.19 290 SER A C 1
ATOM 2161 O O . SER A 1 290 ? 18.409 7.892 -17.061 1.00 82.19 290 SER A O 1
ATOM 2163 N N . MET A 1 291 ? 18.250 7.240 -14.917 1.00 85.75 291 MET A N 1
ATOM 2164 C CA . MET A 1 291 ? 19.676 7.380 -14.615 1.00 85.75 291 MET A CA 1
ATOM 2165 C C . MET A 1 291 ? 20.372 6.032 -14.783 1.00 85.75 291 MET A C 1
ATOM 2167 O O . MET A 1 291 ? 19.979 5.050 -14.153 1.00 85.75 291 MET A O 1
ATOM 2171 N N . GLY A 1 292 ? 21.394 5.990 -15.634 1.00 88.56 292 GLY A N 1
ATOM 2172 C CA . GLY A 1 292 ? 22.236 4.818 -15.838 1.00 88.56 292 GLY A CA 1
ATOM 2173 C C . GLY A 1 292 ? 23.567 4.943 -15.101 1.00 88.56 292 GLY A C 1
ATOM 2174 O O . GLY A 1 292 ? 24.226 5.976 -15.186 1.00 88.56 292 GLY A O 1
ATOM 2175 N N . PHE A 1 293 ? 23.962 3.874 -14.419 1.00 91.19 293 PHE A N 1
ATOM 2176 C CA . PHE A 1 293 ? 25.180 3.763 -13.625 1.00 91.19 293 PHE A CA 1
ATOM 2177 C C . PHE A 1 293 ? 26.012 2.573 -14.122 1.00 91.19 293 PHE A C 1
ATOM 2179 O O . PHE A 1 293 ? 25.445 1.507 -14.394 1.00 91.19 293 PHE A O 1
ATOM 2186 N N . PRO A 1 294 ? 27.339 2.717 -14.249 1.00 93.94 294 PRO A N 1
ATOM 2187 C CA . PRO A 1 294 ? 28.204 1.623 -14.666 1.00 93.94 294 PRO A CA 1
ATOM 2188 C C . PRO A 1 294 ? 28.358 0.571 -13.540 1.00 93.94 294 PRO A C 1
ATOM 2190 O O . PRO A 1 294 ? 28.013 0.844 -12.385 1.00 93.94 294 PRO A O 1
ATOM 2193 N N . PRO A 1 295 ? 28.849 -0.648 -13.843 1.00 95.25 295 PRO A N 1
ATOM 2194 C CA . PRO A 1 295 ? 28.909 -1.749 -12.873 1.00 95.25 295 PRO A CA 1
ATOM 2195 C C . PRO A 1 295 ? 29.698 -1.446 -11.588 1.00 95.25 295 PRO A C 1
ATOM 2197 O O . PRO A 1 295 ? 29.393 -2.006 -10.536 1.00 95.25 295 PRO A O 1
ATOM 2200 N N . GLU A 1 296 ? 30.700 -0.570 -11.653 1.00 95.25 296 GLU A N 1
ATOM 2201 C CA . GLU A 1 296 ? 31.505 -0.128 -10.512 1.00 95.25 296 GLU A CA 1
ATOM 2202 C C . GLU A 1 296 ? 30.709 0.666 -9.461 1.00 95.25 296 GLU A C 1
ATOM 2204 O O . GLU A 1 296 ? 30.982 0.524 -8.268 1.00 95.25 296 GLU A O 1
ATOM 2209 N N . ASP A 1 297 ? 29.685 1.418 -9.878 1.00 93.44 297 ASP A N 1
ATOM 2210 C CA . ASP A 1 297 ? 28.834 2.226 -8.992 1.00 93.44 297 ASP A CA 1
ATOM 2211 C C . ASP A 1 297 ? 27.617 1.444 -8.467 1.00 93.44 297 ASP A C 1
ATOM 2213 O O . ASP A 1 297 ? 26.983 1.840 -7.482 1.00 93.44 297 ASP A O 1
ATOM 2217 N N . ALA A 1 298 ? 27.301 0.297 -9.082 1.00 92.56 298 ALA A N 1
ATOM 2218 C CA . ALA A 1 298 ? 26.155 -0.537 -8.727 1.00 92.56 298 ALA A CA 1
ATOM 2219 C C . ALA A 1 298 ? 26.045 -0.851 -7.216 1.00 92.56 298 ALA A C 1
ATOM 2221 O O . ALA A 1 298 ? 24.939 -0.732 -6.685 1.00 92.56 298 ALA A O 1
ATOM 2222 N N . PRO A 1 299 ? 27.123 -1.175 -6.464 1.00 94.31 299 PRO A N 1
ATOM 2223 C CA . PRO A 1 299 ? 27.019 -1.423 -5.023 1.00 94.31 299 PRO A CA 1
ATOM 2224 C C . PRO A 1 299 ? 26.512 -0.218 -4.216 1.00 94.31 299 PRO A C 1
ATOM 2226 O O . PRO A 1 299 ? 25.792 -0.405 -3.235 1.00 94.31 299 PRO A O 1
ATOM 2229 N N . ALA A 1 300 ? 26.856 1.009 -4.625 1.00 91.44 300 ALA A N 1
ATOM 2230 C CA . ALA A 1 300 ? 26.408 2.229 -3.955 1.00 91.44 300 ALA A CA 1
ATOM 2231 C C . ALA A 1 300 ? 24.922 2.506 -4.232 1.00 91.44 300 ALA A C 1
ATOM 2233 O O . ALA A 1 300 ? 24.171 2.816 -3.308 1.00 91.44 300 ALA A O 1
ATOM 2234 N N . VAL A 1 301 ? 24.478 2.312 -5.479 1.00 89.94 301 VAL A N 1
ATOM 2235 C CA . VAL A 1 301 ? 23.064 2.452 -5.870 1.00 89.94 301 VAL A CA 1
ATOM 2236 C C . VAL A 1 301 ? 22.196 1.389 -5.181 1.00 89.94 301 VAL A C 1
ATOM 2238 O O . VAL A 1 301 ? 21.143 1.697 -4.620 1.00 89.94 301 VAL A O 1
ATOM 2241 N N . LEU A 1 302 ? 22.657 0.133 -5.160 1.00 92.75 302 LEU A N 1
ATOM 2242 C CA . LEU A 1 302 ? 21.918 -0.992 -4.583 1.00 92.75 302 LEU A CA 1
ATOM 2243 C C . LEU A 1 302 ? 21.798 -0.927 -3.052 1.00 92.75 302 LEU A C 1
ATOM 2245 O O . LEU A 1 302 ? 20.827 -1.443 -2.499 1.00 92.75 302 LEU A O 1
ATOM 2249 N N . ALA A 1 303 ? 22.701 -0.227 -2.356 1.00 90.88 303 ALA A N 1
ATOM 2250 C CA . ALA A 1 303 ? 22.588 0.001 -0.912 1.00 90.88 303 ALA A CA 1
ATOM 2251 C C . ALA A 1 303 ? 21.277 0.719 -0.511 1.00 90.88 303 ALA A C 1
ATOM 2253 O O . ALA A 1 303 ? 20.779 0.524 0.600 1.00 90.88 303 ALA A O 1
ATOM 2254 N N . GLY A 1 304 ? 20.683 1.506 -1.419 1.00 85.94 304 GLY A N 1
ATOM 2255 C CA . GLY A 1 304 ? 19.410 2.201 -1.204 1.00 85.94 304 GLY A CA 1
ATOM 2256 C C . GLY A 1 304 ? 18.153 1.325 -1.322 1.00 85.94 304 GLY A C 1
ATOM 2257 O O . GLY A 1 304 ? 17.103 1.713 -0.802 1.00 85.94 304 GLY A O 1
ATOM 2258 N N . VAL A 1 305 ? 18.237 0.141 -1.951 1.00 90.88 305 VAL A N 1
ATOM 2259 C CA . VAL A 1 305 ? 17.079 -0.715 -2.296 1.00 90.88 305 VAL A CA 1
ATOM 2260 C C . VAL A 1 305 ? 16.194 -0.995 -1.084 1.00 90.88 305 VAL A C 1
ATOM 2262 O O . VAL A 1 305 ? 14.991 -0.745 -1.129 1.00 90.88 305 VAL A O 1
ATOM 2265 N N . ARG A 1 306 ? 16.781 -1.432 0.038 1.00 87.31 306 ARG A N 1
ATOM 2266 C CA . ARG A 1 306 ? 16.019 -1.759 1.253 1.00 87.31 306 ARG A CA 1
ATOM 2267 C C . ARG A 1 306 ? 15.252 -0.551 1.797 1.00 87.31 306 ARG A C 1
ATOM 2269 O O . ARG A 1 306 ? 14.121 -0.698 2.253 1.00 87.31 306 ARG A O 1
ATOM 2276 N N . GLN A 1 307 ? 15.836 0.649 1.750 1.00 84.38 307 GLN A N 1
ATOM 2277 C CA . GLN A 1 307 ? 15.143 1.858 2.206 1.00 84.38 307 GLN A CA 1
ATOM 2278 C C . GLN A 1 307 ? 13.990 2.225 1.258 1.00 84.38 307 GLN A C 1
ATOM 2280 O O . GLN A 1 307 ? 12.927 2.633 1.726 1.00 84.38 307 GLN A O 1
ATOM 2285 N N . LEU A 1 308 ? 14.176 2.041 -0.053 1.00 85.81 308 LEU A N 1
ATOM 2286 C CA . LEU A 1 308 ? 13.135 2.254 -1.058 1.00 85.81 308 LEU A CA 1
ATOM 2287 C C . LEU A 1 308 ? 11.961 1.278 -0.877 1.00 85.81 308 LEU A C 1
ATOM 2289 O O . LEU A 1 308 ? 10.814 1.721 -0.853 1.00 85.81 308 LEU A O 1
ATOM 2293 N N . GLN A 1 309 ? 12.241 -0.013 -0.667 1.00 89.69 309 GLN A N 1
ATOM 2294 C CA . GLN A 1 309 ? 11.234 -1.039 -0.369 1.00 89.69 309 GLN A CA 1
ATOM 2295 C C . GLN A 1 309 ? 10.436 -0.693 0.898 1.00 89.69 309 GLN A C 1
ATOM 2297 O O . GLN A 1 309 ? 9.208 -0.693 0.866 1.00 89.69 309 GLN A O 1
ATOM 2302 N N . MET A 1 310 ? 11.112 -0.322 1.995 1.00 84.62 310 MET A N 1
ATOM 2303 C CA . MET A 1 310 ? 10.455 0.064 3.254 1.00 84.62 310 MET A CA 1
ATOM 2304 C C . MET A 1 310 ? 9.592 1.329 3.123 1.00 84.62 310 MET A C 1
ATOM 2306 O O . MET A 1 310 ? 8.541 1.411 3.755 1.00 84.62 310 MET A O 1
ATOM 2310 N N . LYS A 1 311 ? 10.009 2.309 2.307 1.00 82.31 311 LYS A N 1
ATOM 2311 C CA . LYS A 1 311 ? 9.220 3.522 2.020 1.00 82.31 311 LYS A CA 1
ATOM 2312 C C . LYS A 1 311 ? 8.034 3.245 1.091 1.00 82.31 311 LYS A C 1
ATOM 2314 O O . LYS A 1 311 ? 6.993 3.874 1.249 1.00 82.31 311 LYS A O 1
ATOM 2319 N N . ASN A 1 312 ? 8.165 2.296 0.160 1.00 84.75 312 ASN A N 1
ATOM 2320 C CA . ASN A 1 312 ? 7.151 1.973 -0.845 1.00 84.75 312 ASN A CA 1
ATOM 2321 C C . ASN A 1 312 ? 6.829 0.459 -0.901 1.00 84.75 312 ASN A C 1
ATOM 2323 O O . ASN A 1 312 ? 7.067 -0.178 -1.933 1.00 84.75 312 ASN A O 1
ATOM 2327 N N . PRO A 1 313 ? 6.216 -0.135 0.148 1.00 86.56 313 PRO A N 1
ATOM 2328 C CA . PRO A 1 313 ? 6.003 -1.588 0.232 1.00 86.56 313 PRO A CA 1
ATOM 2329 C C . PRO A 1 313 ? 5.221 -2.173 -0.952 1.00 86.56 313 PRO A C 1
ATOM 2331 O O . PRO A 1 313 ? 5.452 -3.307 -1.365 1.00 86.56 313 PRO A O 1
ATOM 2334 N N . LYS A 1 314 ? 4.318 -1.374 -1.545 1.00 87.25 314 LYS A N 1
ATOM 2335 C CA . LYS A 1 314 ? 3.499 -1.767 -2.703 1.00 87.25 314 LYS A CA 1
ATOM 2336 C C . LYS A 1 314 ? 4.330 -2.212 -3.911 1.00 87.25 314 LYS A C 1
ATOM 2338 O O . LYS A 1 314 ? 3.855 -3.044 -4.673 1.00 87.25 314 LYS A O 1
ATOM 2343 N N . MET A 1 315 ? 5.544 -1.678 -4.075 1.00 89.69 315 MET A N 1
ATOM 2344 C CA . MET A 1 315 ? 6.432 -2.027 -5.189 1.00 89.69 315 MET A CA 1
ATOM 2345 C C . MET A 1 315 ? 6.911 -3.480 -5.084 1.00 89.69 315 MET A C 1
ATOM 2347 O O . MET A 1 315 ? 6.917 -4.189 -6.083 1.00 89.69 315 MET A O 1
ATOM 2351 N N . VAL A 1 316 ? 7.227 -3.949 -3.870 1.00 93.56 316 VAL A N 1
ATOM 2352 C CA . VAL A 1 316 ? 7.698 -5.324 -3.617 1.00 93.56 316 VAL A CA 1
ATOM 2353 C C . VAL A 1 316 ? 6.624 -6.350 -3.980 1.00 93.56 316 VAL A C 1
ATOM 2355 O O . VAL A 1 316 ? 6.900 -7.370 -4.606 1.00 93.56 316 VAL A O 1
ATOM 2358 N N . PHE A 1 317 ? 5.371 -6.061 -3.626 1.00 93.56 317 PHE A N 1
ATOM 2359 C CA . PHE A 1 317 ? 4.237 -6.973 -3.804 1.00 93.56 317 PHE A CA 1
ATOM 2360 C C . PHE A 1 317 ? 3.725 -7.091 -5.245 1.00 93.56 317 PHE A C 1
ATOM 2362 O O . PHE A 1 317 ? 2.750 -7.801 -5.487 1.00 93.56 317 PHE A O 1
ATOM 2369 N N . ARG A 1 318 ? 4.398 -6.450 -6.212 1.00 92.44 318 ARG A N 1
ATOM 2370 C CA . ARG A 1 318 ? 4.269 -6.804 -7.630 1.00 92.44 318 ARG A CA 1
ATOM 2371 C C . ARG A 1 318 ? 4.690 -8.254 -7.884 1.00 92.44 318 ARG A C 1
ATOM 2373 O O . ARG A 1 318 ? 4.113 -8.922 -8.738 1.00 92.44 318 ARG A O 1
ATOM 2380 N N . ASN A 1 319 ? 5.675 -8.739 -7.134 1.00 95.56 319 ASN A N 1
ATOM 2381 C CA . ASN A 1 319 ? 6.082 -10.132 -7.154 1.00 95.56 319 ASN A CA 1
ATOM 2382 C C . ASN A 1 319 ? 5.096 -10.978 -6.321 1.00 95.56 319 ASN A C 1
ATOM 2384 O O . ASN A 1 319 ? 4.980 -10.758 -5.108 1.00 95.56 319 ASN A O 1
ATOM 2388 N N . PRO A 1 320 ? 4.371 -11.932 -6.942 1.00 94.50 320 PRO A N 1
ATOM 2389 C CA . PRO A 1 320 ? 3.359 -12.723 -6.250 1.00 94.50 320 PRO A CA 1
ATOM 2390 C C . PRO A 1 320 ? 3.967 -13.622 -5.168 1.00 94.50 320 PRO A C 1
ATOM 2392 O O . PRO A 1 320 ? 3.365 -13.764 -4.106 1.00 94.50 320 PRO A O 1
ATOM 2395 N N . ASP A 1 321 ? 5.179 -14.142 -5.378 1.00 96.19 321 ASP A N 1
ATOM 2396 C CA . ASP A 1 321 ? 5.869 -15.012 -4.421 1.00 96.19 321 ASP A CA 1
ATOM 2397 C C . ASP A 1 321 ? 6.257 -14.218 -3.161 1.00 96.19 321 ASP A C 1
ATOM 2399 O O . ASP A 1 321 ? 6.085 -14.688 -2.035 1.00 96.19 321 ASP A O 1
ATOM 2403 N N . LYS A 1 322 ? 6.702 -12.962 -3.334 1.00 95.25 322 LYS A N 1
ATOM 2404 C CA . LYS A 1 322 ? 6.951 -12.027 -2.223 1.00 95.25 322 LYS A CA 1
ATOM 2405 C C . LYS A 1 322 ? 5.660 -11.650 -1.497 1.00 95.25 322 LYS A C 1
ATOM 2407 O O . LYS A 1 322 ? 5.669 -11.560 -0.271 1.00 95.25 322 LYS A O 1
ATOM 2412 N N . LEU A 1 323 ? 4.549 -11.451 -2.210 1.00 94.62 323 LEU A N 1
ATOM 2413 C CA . LEU A 1 323 ? 3.243 -11.187 -1.594 1.00 94.62 323 LEU A CA 1
ATOM 2414 C C . LEU A 1 323 ? 2.735 -12.398 -0.787 1.00 94.62 323 LEU A C 1
ATOM 2416 O O . LEU A 1 323 ? 2.257 -12.222 0.334 1.00 94.62 323 LEU A O 1
ATOM 2420 N N . GLU A 1 324 ? 2.880 -13.621 -1.302 1.00 95.12 324 GLU A N 1
ATOM 2421 C CA . GLU A 1 324 ? 2.539 -14.854 -0.580 1.00 95.12 324 GLU A CA 1
ATOM 2422 C C . GLU A 1 324 ? 3.442 -15.054 0.650 1.00 95.12 324 GLU A C 1
ATOM 2424 O O . GLU A 1 324 ? 2.951 -15.305 1.754 1.00 95.12 324 GLU A O 1
ATOM 2429 N N . GLN A 1 325 ? 4.755 -14.849 0.505 1.00 95.31 325 GLN A N 1
ATOM 2430 C CA . GLN A 1 325 ? 5.700 -14.898 1.621 1.00 95.31 325 GLN A CA 1
ATOM 2431 C C . GLN A 1 325 ? 5.350 -13.865 2.704 1.00 95.31 325 GLN A C 1
ATOM 2433 O O . GLN A 1 325 ? 5.370 -14.193 3.890 1.00 95.31 325 GLN A O 1
ATOM 2438 N N . ALA A 1 326 ? 4.990 -12.641 2.312 1.00 94.62 326 ALA A N 1
ATOM 2439 C CA . ALA A 1 326 ? 4.568 -11.582 3.223 1.00 94.62 326 ALA A CA 1
ATOM 2440 C C . ALA A 1 326 ? 3.271 -11.933 3.966 1.00 94.62 326 ALA A C 1
ATOM 2442 O O . ALA A 1 326 ? 3.168 -11.704 5.169 1.00 94.62 326 ALA A O 1
ATOM 2443 N N . ARG A 1 327 ? 2.297 -12.545 3.278 1.00 95.12 327 ARG A N 1
ATOM 2444 C CA . ARG A 1 327 ? 1.070 -13.067 3.901 1.00 95.12 327 ARG A CA 1
ATOM 2445 C C . ARG A 1 327 ? 1.369 -14.136 4.943 1.00 95.12 327 ARG A C 1
ATOM 2447 O O . ARG A 1 327 ? 0.831 -14.057 6.044 1.00 95.12 327 ARG A O 1
ATOM 2454 N N . ARG A 1 328 ? 2.251 -15.090 4.627 1.00 95.62 328 ARG A N 1
ATOM 2455 C CA . ARG A 1 328 ? 2.668 -16.128 5.579 1.00 95.62 328 ARG A CA 1
ATOM 2456 C C . ARG A 1 328 ? 3.351 -15.520 6.806 1.00 95.62 328 ARG A C 1
ATOM 2458 O O . ARG A 1 328 ? 2.952 -15.837 7.919 1.00 95.62 328 ARG A O 1
ATOM 2465 N N . LEU A 1 329 ? 4.307 -14.608 6.612 1.00 93.88 329 LEU A N 1
ATOM 2466 C CA . LEU A 1 329 ? 4.982 -13.912 7.717 1.00 93.88 329 LEU A CA 1
ATOM 2467 C C . LEU A 1 329 ? 3.994 -13.110 8.581 1.00 93.88 329 LEU A C 1
ATOM 2469 O O . LEU A 1 329 ? 4.093 -13.140 9.803 1.00 93.88 329 LEU A O 1
ATOM 2473 N N . GLN A 1 330 ? 3.010 -12.439 7.969 1.00 95.94 330 GLN A N 1
ATOM 2474 C CA . GLN A 1 330 ? 1.966 -11.712 8.700 1.00 95.94 330 GLN A CA 1
ATOM 2475 C C . GLN A 1 330 ? 1.101 -12.655 9.550 1.00 95.94 330 GLN A C 1
ATOM 2477 O O . GLN A 1 330 ? 0.780 -12.319 10.687 1.00 95.94 330 GLN A O 1
ATOM 2482 N N . ALA A 1 331 ? 0.745 -13.833 9.028 1.00 96.12 331 ALA A N 1
ATOM 2483 C CA . ALA A 1 331 ? 0.000 -14.845 9.776 1.00 96.12 331 ALA A CA 1
ATOM 2484 C C . ALA A 1 331 ? 0.832 -15.439 10.930 1.00 96.12 331 ALA A C 1
ATOM 2486 O O . ALA A 1 331 ? 0.349 -15.509 12.057 1.00 96.12 331 ALA A O 1
ATOM 2487 N N . GLU A 1 332 ? 2.103 -15.777 10.684 1.00 95.38 332 GLU A N 1
ATOM 2488 C CA . GLU A 1 332 ? 3.035 -16.274 11.707 1.00 95.38 332 GLU A CA 1
ATOM 2489 C C . GLU A 1 332 ? 3.206 -15.261 12.857 1.00 95.38 332 GLU A C 1
ATOM 2491 O O . GLU A 1 332 ? 3.107 -15.640 14.029 1.00 95.38 332 GLU A O 1
ATOM 2496 N N . GLN A 1 333 ? 3.370 -13.973 12.525 1.00 95.62 333 GLN A N 1
ATOM 2497 C CA . GLN A 1 333 ? 3.429 -12.859 13.479 1.00 95.62 333 GLN A CA 1
ATOM 2498 C C . GLN A 1 333 ? 2.107 -12.639 14.223 1.00 95.62 333 GLN A C 1
ATOM 2500 O O . GLN A 1 333 ? 2.118 -12.378 15.427 1.00 95.62 333 GLN A O 1
ATOM 2505 N N . ARG A 1 334 ? 0.961 -12.784 13.548 1.00 96.94 334 ARG A N 1
ATOM 2506 C CA . ARG A 1 334 ? -0.358 -12.702 14.186 1.00 96.94 334 ARG A CA 1
ATOM 2507 C C . ARG A 1 334 ? -0.552 -13.814 15.216 1.00 96.94 334 ARG A C 1
ATOM 2509 O O . ARG A 1 334 ? -0.984 -13.530 16.329 1.00 96.94 334 ARG A O 1
ATOM 2516 N N . ASP A 1 335 ? -0.181 -15.048 14.887 1.00 97.50 335 ASP A N 1
ATOM 2517 C CA . ASP A 1 335 ? -0.217 -16.169 15.834 1.00 97.50 335 ASP A CA 1
ATOM 2518 C C . ASP A 1 335 ? 0.704 -15.918 17.039 1.00 97.50 335 ASP A C 1
ATOM 2520 O O . ASP A 1 335 ? 0.361 -16.264 18.164 1.00 97.50 335 ASP A O 1
ATOM 2524 N N . SER A 1 336 ? 1.850 -15.276 16.807 1.00 96.81 336 SER A N 1
ATOM 2525 C CA . SER A 1 336 ? 2.816 -14.851 17.832 1.00 96.81 336 SER A CA 1
ATOM 2526 C C . SER A 1 336 ? 2.211 -13.818 18.794 1.00 96.81 336 SER A C 1
ATOM 2528 O O . SER A 1 336 ? 2.352 -13.902 20.012 1.00 96.81 336 SER A O 1
ATOM 2530 N N . PHE A 1 337 ? 1.468 -12.854 18.248 1.00 98.12 337 PHE A N 1
ATOM 2531 C CA . PHE A 1 337 ? 0.740 -11.851 19.023 1.00 98.12 337 PHE A CA 1
ATOM 2532 C C . PHE A 1 337 ? -0.378 -12.492 19.862 1.00 98.12 337 PHE A C 1
ATOM 2534 O O . PHE A 1 337 ? -0.555 -12.144 21.031 1.00 98.12 337 PHE A O 1
ATOM 2541 N N . ILE A 1 338 ? -1.103 -13.456 19.284 1.00 98.31 338 ILE A N 1
ATOM 2542 C CA . ILE A 1 338 ? -2.166 -14.206 19.965 1.00 98.31 338 ILE A CA 1
ATOM 2543 C C . ILE A 1 338 ? -1.599 -15.094 21.081 1.00 98.31 338 ILE A C 1
ATOM 2545 O O . ILE A 1 338 ? -2.208 -15.149 22.145 1.00 98.31 338 ILE A O 1
ATOM 2549 N N . ASP A 1 339 ? -0.455 -15.755 20.881 1.00 98.06 339 ASP A N 1
ATOM 2550 C CA . ASP A 1 339 ? 0.194 -16.580 21.915 1.00 98.06 339 ASP A CA 1
ATOM 2551 C C . ASP A 1 339 ? 0.614 -15.728 23.127 1.00 98.06 339 ASP A C 1
ATOM 2553 O O . ASP A 1 339 ? 0.345 -16.091 24.273 1.00 98.06 339 ASP A O 1
ATOM 2557 N N . LEU A 1 340 ? 1.175 -14.536 22.881 1.00 98.25 340 LEU A N 1
ATOM 2558 C CA . LEU A 1 340 ? 1.597 -13.613 23.938 1.00 98.25 340 LEU A CA 1
ATOM 2559 C C . LEU A 1 340 ? 0.429 -12.959 24.701 1.00 98.25 340 LEU A C 1
ATOM 2561 O O . LEU A 1 340 ? 0.496 -12.833 25.926 1.00 98.25 340 LEU A O 1
ATOM 2565 N N . TYR A 1 341 ? -0.618 -12.502 24.003 1.00 98.25 341 TYR A N 1
ATOM 2566 C CA . TYR A 1 341 ? -1.710 -11.712 24.602 1.00 98.25 341 TYR A CA 1
ATOM 2567 C C . TYR A 1 341 ? -3.028 -12.477 24.801 1.00 98.25 341 TYR A C 1
ATOM 2569 O O . TYR A 1 341 ? -3.986 -11.922 25.340 1.00 98.25 341 TYR A O 1
ATOM 2577 N N . GLY A 1 342 ? -3.106 -13.738 24.367 1.00 98.00 342 GLY A N 1
ATOM 2578 C CA . GLY A 1 342 ? -4.322 -14.562 24.381 1.00 98.00 342 GLY A CA 1
ATOM 2579 C C . GLY A 1 342 ? -5.417 -14.102 23.406 1.00 98.00 342 GLY A C 1
ATOM 2580 O O . GLY A 1 342 ? -6.547 -14.583 23.480 1.00 98.00 342 GLY A O 1
ATOM 2581 N N . SER A 1 343 ? -5.117 -13.132 22.539 1.00 97.31 343 SER A N 1
ATOM 2582 C CA . SER A 1 343 ? -6.070 -12.415 21.687 1.00 97.31 343 SER A CA 1
ATOM 2583 C C . SER A 1 343 ? -5.320 -11.672 20.578 1.00 97.31 343 SER A C 1
ATOM 2585 O O . SER A 1 343 ? -4.203 -11.209 20.783 1.00 97.31 343 SER A O 1
ATOM 2587 N N . ASP A 1 344 ? -5.956 -11.484 19.423 1.00 97.31 344 ASP A N 1
ATOM 2588 C CA . ASP A 1 344 ? -5.481 -10.621 18.329 1.00 97.31 344 ASP A CA 1
ATOM 2589 C C . ASP A 1 344 ? -5.820 -9.131 18.552 1.00 97.31 344 ASP A C 1
ATOM 2591 O O . ASP A 1 344 ? -5.649 -8.296 17.666 1.00 97.31 344 ASP A O 1
ATOM 2595 N N . LEU A 1 345 ? -6.319 -8.791 19.742 1.00 97.31 345 LEU A N 1
ATOM 2596 C CA . LEU A 1 345 ? -6.592 -7.435 20.204 1.00 97.31 345 LEU A CA 1
ATOM 2597 C C . LEU A 1 345 ? -6.215 -7.301 21.681 1.00 97.31 345 LEU A C 1
ATOM 2599 O O . LEU A 1 345 ? -6.727 -8.048 22.519 1.00 97.31 345 LEU A O 1
ATOM 2603 N N . VAL A 1 346 ? -5.413 -6.284 22.000 1.00 98.00 346 VAL A N 1
ATOM 2604 C CA . VAL A 1 346 ? -5.166 -5.801 23.369 1.00 98.00 346 VAL A CA 1
ATOM 2605 C C . VAL A 1 346 ? -5.442 -4.295 23.439 1.00 98.00 346 VAL A C 1
ATOM 2607 O O . VAL A 1 346 ? -5.262 -3.582 22.453 1.00 98.00 346 VAL A O 1
ATOM 2610 N N . VAL A 1 347 ? -5.907 -3.796 24.587 1.00 98.06 347 VAL A N 1
ATOM 2611 C CA . VAL A 1 347 ? -6.129 -2.357 24.818 1.00 98.06 347 VAL A CA 1
ATOM 2612 C C . VAL A 1 347 ? -5.223 -1.892 25.948 1.00 98.06 347 VAL A C 1
ATOM 2614 O O . VAL A 1 347 ? -5.327 -2.397 27.064 1.00 98.06 347 VAL A O 1
ATOM 2617 N N . VAL A 1 348 ? -4.362 -0.916 25.664 1.00 98.06 348 VAL A N 1
ATOM 2618 C CA . VAL A 1 348 ? -3.352 -0.396 26.599 1.00 98.06 348 VAL A CA 1
ATOM 2619 C C . VAL A 1 348 ? -3.432 1.135 26.715 1.00 98.06 348 VAL A C 1
ATOM 2621 O O . VAL A 1 348 ? -3.973 1.794 25.821 1.00 98.06 348 VAL A O 1
ATOM 2624 N N . PRO A 1 349 ? -2.933 1.739 27.808 1.00 97.88 349 PRO A N 1
ATOM 2625 C CA . PRO A 1 349 ? -2.625 3.169 27.861 1.00 97.88 349 PRO A CA 1
ATOM 2626 C C . PRO A 1 349 ? -1.659 3.584 26.739 1.00 97.88 349 PRO A C 1
ATOM 2628 O O . PRO A 1 349 ? -0.754 2.827 26.389 1.00 97.88 349 PRO A O 1
ATOM 2631 N N . GLY A 1 350 ? -1.805 4.793 26.191 1.00 96.31 350 GLY A N 1
ATOM 2632 C CA . GLY A 1 350 ? -0.990 5.258 25.061 1.00 96.31 350 GLY A CA 1
ATOM 2633 C C . GLY A 1 350 ? 0.522 5.246 25.323 1.00 96.31 350 GLY A C 1
ATOM 2634 O O . GLY A 1 350 ? 1.301 4.899 24.438 1.00 96.31 350 GLY A O 1
ATOM 2635 N N . ASN A 1 351 ? 0.940 5.515 26.563 1.00 95.56 351 ASN A N 1
ATOM 2636 C CA . ASN A 1 351 ? 2.340 5.450 26.994 1.00 95.56 351 ASN A CA 1
ATOM 2637 C C . ASN A 1 351 ? 2.895 4.014 27.136 1.00 95.56 351 ASN A C 1
ATOM 2639 O O . ASN A 1 351 ? 4.109 3.846 27.218 1.00 95.56 351 ASN A O 1
ATOM 2643 N N . GLU A 1 352 ? 2.044 2.984 27.149 1.00 97.06 352 GLU A N 1
ATOM 2644 C CA . GLU A 1 352 ? 2.446 1.570 27.239 1.00 97.06 352 GLU A CA 1
ATOM 2645 C C . GLU A 1 352 ? 2.551 0.890 25.858 1.00 97.06 352 GLU A C 1
ATOM 2647 O O . GLU A 1 352 ? 3.063 -0.227 25.754 1.00 97.06 352 GLU A O 1
ATOM 2652 N N . VAL A 1 353 ? 2.140 1.562 24.773 1.00 97.25 353 VAL A N 1
ATOM 2653 C CA . VAL A 1 353 ? 2.166 1.009 23.403 1.00 97.25 353 VAL A CA 1
ATOM 2654 C C . VAL A 1 353 ? 3.581 0.604 22.973 1.00 97.25 353 VAL A C 1
ATOM 2656 O O . VAL A 1 353 ? 3.765 -0.496 22.456 1.00 97.25 353 VAL A O 1
ATOM 2659 N N . LYS A 1 354 ? 4.605 1.429 23.241 1.00 95.75 354 LYS A N 1
ATOM 2660 C CA . LYS A 1 354 ? 6.003 1.115 22.878 1.00 95.75 354 LYS A CA 1
ATOM 2661 C C . LYS A 1 354 ? 6.508 -0.142 23.596 1.00 95.75 354 LYS A C 1
ATOM 2663 O O . LYS A 1 354 ? 7.065 -1.026 22.954 1.00 95.75 354 LYS A O 1
ATOM 2668 N N . GLN A 1 355 ? 6.238 -0.267 24.898 1.00 95.62 355 GLN A N 1
ATOM 2669 C CA . GLN A 1 355 ? 6.602 -1.450 25.687 1.00 95.62 355 GLN A CA 1
ATOM 2670 C C . GLN A 1 355 ? 5.835 -2.706 25.242 1.00 95.62 355 GLN A C 1
ATOM 2672 O O . GLN A 1 355 ? 6.421 -3.784 25.169 1.00 95.62 355 GLN A O 1
ATOM 2677 N N . THR A 1 356 ? 4.553 -2.557 24.897 1.00 97.38 356 THR A N 1
ATOM 2678 C CA . THR A 1 356 ? 3.725 -3.622 24.306 1.00 97.38 356 THR A CA 1
ATOM 2679 C C . THR A 1 356 ? 4.373 -4.130 23.015 1.00 97.38 356 THR A C 1
ATOM 2681 O O . THR A 1 356 ? 4.645 -5.319 22.880 1.00 97.38 356 THR A O 1
ATOM 2684 N N . MET A 1 357 ? 4.747 -3.228 22.105 1.00 96.88 357 MET A N 1
ATOM 2685 C CA . MET A 1 357 ? 5.399 -3.610 20.851 1.00 96.88 357 MET A CA 1
ATOM 2686 C C . MET A 1 357 ? 6.772 -4.267 21.045 1.00 96.88 357 MET A C 1
ATOM 2688 O O . MET A 1 357 ? 7.070 -5.248 20.368 1.00 96.88 357 MET A O 1
ATOM 2692 N N . ILE A 1 358 ? 7.591 -3.788 21.988 1.00 96.56 358 ILE A N 1
ATOM 2693 C CA . ILE A 1 358 ? 8.880 -4.419 22.324 1.00 96.56 358 ILE A CA 1
ATOM 2694 C C . ILE A 1 358 ? 8.674 -5.845 22.856 1.00 96.56 358 ILE A C 1
ATOM 2696 O O . ILE A 1 358 ? 9.385 -6.759 22.439 1.00 96.56 358 ILE A O 1
ATOM 2700 N N . ALA A 1 359 ? 7.691 -6.054 23.740 1.00 96.88 359 ALA A N 1
ATOM 2701 C CA . ALA A 1 359 ? 7.365 -7.378 24.270 1.00 96.88 359 ALA A CA 1
ATOM 2702 C C . ALA A 1 359 ? 6.902 -8.341 23.163 1.00 96.88 359 ALA A C 1
ATOM 2704 O O . ALA A 1 359 ? 7.373 -9.476 23.113 1.00 96.88 359 ALA A O 1
ATOM 2705 N N . PHE A 1 360 ? 6.056 -7.866 22.243 1.00 96.88 360 PHE A N 1
ATOM 2706 C CA . PHE A 1 360 ? 5.632 -8.618 21.064 1.00 96.88 360 PHE A CA 1
ATOM 2707 C C . PHE A 1 360 ? 6.807 -9.030 20.167 1.00 96.88 360 PHE A C 1
ATOM 2709 O O . PHE A 1 360 ? 7.006 -10.222 19.943 1.00 96.88 360 PHE A O 1
ATOM 2716 N N . TYR A 1 361 ? 7.622 -8.080 19.692 1.00 94.19 361 TYR A N 1
ATOM 2717 C CA . TYR A 1 361 ? 8.737 -8.400 18.790 1.00 94.19 361 TYR A CA 1
ATOM 2718 C C 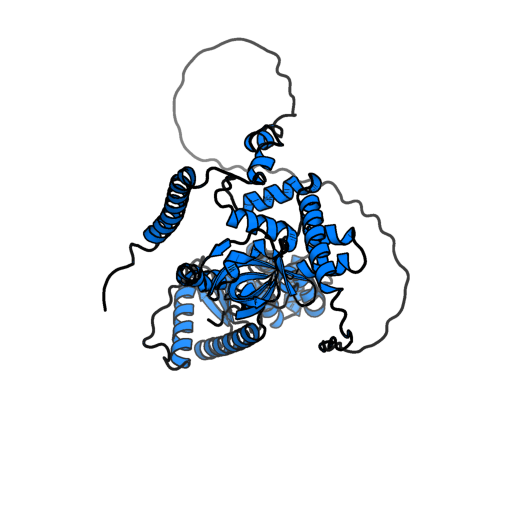. TYR A 1 361 ? 9.773 -9.320 19.443 1.00 94.19 361 TYR A C 1
ATOM 2720 O O . TYR A 1 361 ? 10.370 -10.161 18.771 1.00 94.19 361 TYR A O 1
ATOM 2728 N N . ARG A 1 362 ? 9.967 -9.192 20.760 1.00 94.81 362 ARG A N 1
ATOM 2729 C CA . ARG A 1 362 ? 10.830 -10.088 21.525 1.00 94.81 362 ARG A CA 1
ATOM 2730 C C . ARG A 1 362 ? 10.274 -11.510 21.581 1.00 94.81 362 ARG A C 1
ATOM 2732 O O . ARG A 1 362 ? 11.028 -12.452 21.351 1.00 94.81 362 ARG A O 1
ATOM 2739 N N . HIS A 1 363 ? 8.984 -11.665 21.870 1.00 95.00 363 HIS A N 1
ATOM 2740 C CA . HIS A 1 363 ? 8.329 -12.972 21.870 1.00 95.00 363 HIS A CA 1
ATOM 2741 C C . HIS A 1 363 ? 8.402 -13.627 20.482 1.00 95.00 363 HIS A C 1
ATOM 2743 O O . HIS A 1 363 ? 8.773 -14.793 20.383 1.00 95.00 363 HIS A O 1
ATOM 2749 N N . ASP A 1 364 ? 8.156 -12.864 19.414 1.00 92.56 364 ASP A N 1
ATOM 2750 C CA . ASP A 1 364 ? 8.252 -13.343 18.030 1.00 92.56 364 ASP A CA 1
ATOM 2751 C C . ASP A 1 364 ? 9.660 -13.849 17.678 1.00 92.56 364 ASP A C 1
ATOM 2753 O O . ASP A 1 364 ? 9.837 -14.945 17.142 1.00 92.56 364 ASP A O 1
ATOM 2757 N N . TYR A 1 365 ? 10.683 -13.099 18.087 1.00 90.69 365 TYR A N 1
ATOM 2758 C CA . TYR A 1 365 ? 12.085 -13.479 17.940 1.00 90.69 365 TYR A CA 1
ATOM 2759 C C . TYR A 1 365 ? 12.461 -14.751 18.722 1.00 90.69 365 TYR A C 1
ATOM 2761 O O . TYR A 1 365 ? 13.133 -15.645 18.192 1.00 90.69 365 TYR A O 1
ATOM 2769 N N . GLU A 1 366 ? 12.020 -14.845 19.980 1.00 91.25 366 GLU A N 1
ATOM 2770 C CA . GLU A 1 366 ? 12.257 -16.004 20.845 1.00 91.25 366 GLU A CA 1
ATOM 2771 C C . GLU A 1 366 ? 11.530 -17.253 20.288 1.00 91.25 366 GLU A C 1
ATOM 2773 O O . GLU A 1 366 ? 12.134 -18.328 20.207 1.00 91.25 366 GLU A O 1
ATOM 2778 N N . ARG A 1 367 ? 10.296 -17.099 19.778 1.00 89.62 367 ARG A N 1
ATOM 2779 C CA . ARG A 1 367 ? 9.492 -18.141 19.104 1.00 89.62 367 ARG A CA 1
ATOM 2780 C C . ARG A 1 367 ? 10.112 -18.611 17.783 1.00 89.62 367 ARG A C 1
ATOM 2782 O O . ARG A 1 367 ? 10.088 -19.806 17.490 1.00 89.62 367 ARG A O 1
ATOM 2789 N N . ALA A 1 368 ? 10.749 -17.718 17.023 1.00 85.94 368 ALA A N 1
ATOM 2790 C CA . ALA A 1 368 ? 11.513 -18.063 15.818 1.00 85.94 368 ALA A CA 1
ATOM 2791 C C . ALA A 1 368 ? 12.808 -18.864 16.107 1.00 8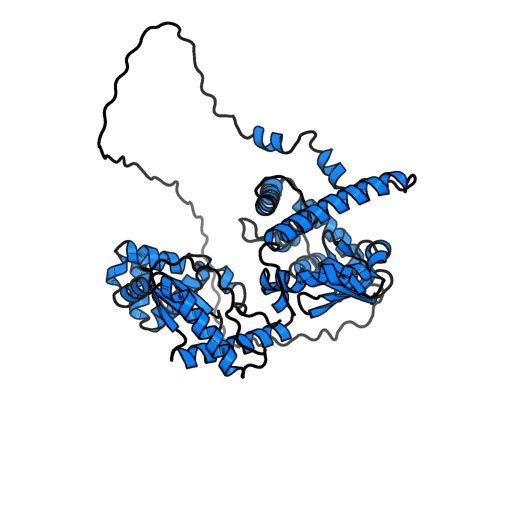5.94 368 ALA A C 1
ATOM 2793 O O . ALA A 1 368 ? 13.450 -19.372 15.175 1.00 85.94 368 ALA A O 1
ATOM 2794 N N . GLY A 1 369 ? 13.190 -19.007 17.383 1.00 81.31 369 GLY A N 1
ATOM 2795 C CA . GLY A 1 369 ? 14.315 -19.824 17.835 1.00 81.31 369 GLY A CA 1
ATOM 2796 C C . GLY A 1 369 ? 15.671 -19.118 17.777 1.00 81.31 369 GLY A C 1
ATOM 2797 O O . GLY A 1 369 ? 16.682 -19.782 17.555 1.00 81.31 369 GLY A O 1
ATOM 2798 N N . ASN A 1 370 ? 15.710 -17.789 17.944 1.00 73.00 370 ASN A N 1
ATOM 2799 C CA . ASN A 1 370 ? 16.939 -16.979 18.026 1.00 73.00 370 ASN A CA 1
ATOM 2800 C C . ASN A 1 370 ? 17.904 -17.123 16.825 1.00 73.00 370 ASN A C 1
ATOM 2802 O O . ASN A 1 370 ? 19.110 -16.902 16.950 1.00 73.00 370 ASN A O 1
ATOM 2806 N N . LYS A 1 371 ? 17.392 -17.475 15.637 1.00 69.12 371 LYS A N 1
ATOM 2807 C CA . LYS A 1 371 ? 18.204 -17.748 14.430 1.00 69.12 371 LYS A CA 1
ATOM 2808 C C . LYS A 1 371 ? 19.041 -16.550 13.948 1.00 69.12 371 LYS A C 1
ATOM 2810 O O . LYS A 1 371 ? 19.977 -16.747 13.180 1.00 69.12 371 LYS A O 1
ATOM 2815 N N . GLY A 1 372 ? 18.719 -15.335 14.402 1.00 67.75 372 GLY A N 1
ATOM 2816 C CA . GLY A 1 372 ? 19.436 -14.091 14.096 1.00 67.75 372 GLY A CA 1
ATOM 2817 C C . GLY A 1 372 ? 20.593 -13.728 15.043 1.00 67.75 372 GLY A C 1
ATOM 2818 O O . GLY A 1 372 ? 21.230 -12.702 14.824 1.00 67.75 372 GLY A O 1
ATOM 2819 N N . GLY A 1 373 ? 20.888 -14.534 16.075 1.00 81.12 373 GLY A N 1
ATOM 2820 C CA . GLY A 1 373 ? 21.947 -14.261 17.060 1.00 81.12 373 GLY A CA 1
ATOM 2821 C C . GLY A 1 373 ? 21.398 -13.896 18.452 1.00 81.12 373 GLY A C 1
ATOM 2822 O O . GLY A 1 373 ? 20.491 -14.573 18.943 1.00 81.12 373 GLY A O 1
ATOM 2823 N N . PRO A 1 374 ? 21.934 -12.874 19.147 1.00 86.44 374 PRO A N 1
ATOM 2824 C CA . PRO A 1 374 ? 21.323 -12.343 20.365 1.00 86.44 374 PRO A CA 1
ATOM 2825 C C . PRO A 1 374 ? 20.186 -11.359 20.041 1.00 86.44 374 PRO A C 1
ATOM 2827 O O . PRO A 1 374 ? 20.285 -10.583 19.091 1.00 86.44 374 PRO A O 1
ATOM 2830 N N . TRP A 1 375 ? 19.139 -11.339 20.874 1.00 88.88 375 TRP A N 1
ATOM 2831 C CA . TRP A 1 375 ? 18.085 -10.321 20.789 1.00 88.88 375 TRP A CA 1
ATOM 2832 C C . TRP A 1 375 ? 18.685 -8.911 20.857 1.00 88.88 375 TRP A C 1
ATOM 2834 O O . TRP A 1 375 ? 19.463 -8.598 21.761 1.00 88.88 375 TRP A O 1
ATOM 2844 N N . THR A 1 376 ? 18.287 -8.067 19.909 1.00 88.44 376 THR A N 1
ATOM 2845 C CA . THR A 1 376 ? 18.563 -6.630 19.896 1.00 88.44 376 THR A CA 1
ATOM 2846 C C . THR A 1 376 ? 17.220 -5.925 19.852 1.00 88.44 376 THR A C 1
ATOM 2848 O O . THR A 1 376 ? 16.401 -6.230 18.989 1.00 88.44 376 THR A O 1
ATOM 2851 N N . GLU A 1 377 ? 16.981 -5.015 20.794 1.00 88.25 377 GLU A N 1
ATOM 2852 C CA . GLU A 1 377 ? 15.727 -4.268 20.851 1.00 88.25 377 GLU A CA 1
ATOM 2853 C C . GLU A 1 377 ? 15.573 -3.396 19.591 1.00 88.25 377 GLU A C 1
ATOM 2855 O O . GLU A 1 377 ? 16.516 -2.676 19.245 1.00 88.25 377 GLU A O 1
ATOM 2860 N N . PRO A 1 378 ? 14.442 -3.479 18.866 1.00 87.44 378 PRO A N 1
ATOM 2861 C CA . PRO A 1 378 ? 14.233 -2.690 17.663 1.00 87.44 378 PRO A CA 1
ATOM 2862 C C . PRO A 1 378 ? 14.044 -1.218 18.023 1.00 87.44 378 PRO A C 1
ATOM 2864 O O . PRO A 1 378 ? 13.328 -0.886 18.969 1.00 87.44 378 PRO A O 1
ATOM 2867 N N . ASP A 1 379 ? 14.632 -0.333 17.222 1.00 87.25 379 ASP A N 1
ATOM 2868 C CA . ASP A 1 379 ? 14.358 1.096 17.319 1.00 87.25 379 ASP A CA 1
ATOM 2869 C C . ASP A 1 379 ? 12.944 1.374 16.791 1.00 87.25 379 ASP A C 1
ATOM 2871 O O . ASP A 1 379 ? 12.685 1.332 15.585 1.00 87.25 379 ASP A O 1
ATOM 2875 N N . LEU A 1 380 ? 11.999 1.555 17.716 1.00 87.31 380 LEU A N 1
ATOM 2876 C CA . LEU A 1 380 ? 10.605 1.851 17.403 1.00 87.31 380 LEU A CA 1
ATOM 2877 C C . LEU A 1 380 ? 10.358 3.361 17.463 1.00 87.31 380 LEU A C 1
ATOM 2879 O O . LEU A 1 380 ? 10.761 3.992 18.449 1.00 87.31 380 LEU A O 1
ATOM 2883 N N . PRO A 1 381 ? 9.620 3.929 16.489 1.00 85.81 381 PRO A N 1
ATOM 2884 C CA . PRO A 1 381 ? 9.263 5.339 16.511 1.00 85.81 381 PRO A CA 1
ATOM 2885 C C . PRO A 1 381 ? 8.478 5.677 17.779 1.00 85.81 381 PRO A C 1
ATOM 2887 O O . PRO A 1 381 ? 7.805 4.827 18.370 1.00 85.81 381 PRO A O 1
ATOM 2890 N N . ASP A 1 382 ? 8.541 6.937 18.193 1.00 87.00 382 ASP A N 1
ATOM 2891 C CA . ASP A 1 382 ? 7.684 7.408 19.270 1.00 87.00 382 ASP A CA 1
ATOM 2892 C C . ASP A 1 382 ? 6.239 7.502 18.772 1.00 87.00 382 ASP A C 1
ATOM 2894 O O . ASP A 1 382 ? 5.923 8.165 17.782 1.00 87.00 382 ASP A O 1
ATOM 2898 N N . PHE A 1 383 ? 5.352 6.786 19.458 1.00 88.50 383 PHE A N 1
ATOM 2899 C CA . PHE A 1 383 ? 3.939 6.741 19.117 1.00 88.50 383 PHE A CA 1
ATOM 2900 C C . PHE A 1 383 ? 3.257 8.041 19.578 1.00 88.50 383 PHE A C 1
ATOM 2902 O O . PHE A 1 383 ? 3.440 8.434 20.732 1.00 88.50 383 PHE A O 1
ATOM 2909 N N . PRO A 1 384 ? 2.433 8.699 18.741 1.00 91.69 384 PRO A N 1
ATOM 2910 C CA . PRO A 1 384 ? 1.824 9.997 19.047 1.00 91.69 384 PRO A CA 1
ATOM 2911 C C . PRO A 1 384 ? 0.593 9.874 19.970 1.00 91.69 384 PRO A C 1
ATOM 2913 O O . PRO A 1 384 ? -0.436 10.506 19.736 1.00 91.69 384 PRO A O 1
ATOM 2916 N N . PHE A 1 385 ? 0.678 9.037 21.007 1.00 93.81 385 PHE A N 1
ATOM 2917 C CA . PHE A 1 385 ? -0.399 8.769 21.960 1.00 93.81 385 PHE A CA 1
ATOM 2918 C C . PHE A 1 385 ? -0.078 9.349 23.338 1.00 93.81 385 PHE A C 1
ATOM 2920 O O . PHE A 1 385 ? 1.062 9.325 23.801 1.00 93.81 385 PHE A O 1
ATOM 2927 N N . THR A 1 386 ? -1.104 9.849 24.020 1.00 92.19 386 THR A N 1
ATOM 2928 C CA . THR A 1 386 ? -0.996 10.388 25.379 1.00 92.19 386 THR A CA 1
ATOM 2929 C C . THR A 1 386 ? -1.259 9.300 26.432 1.00 92.19 386 THR A C 1
ATOM 2931 O O . THR A 1 386 ? -1.881 8.284 26.120 1.00 92.19 386 THR A O 1
ATOM 2934 N N . PRO A 1 387 ? -0.845 9.480 27.703 1.00 91.31 387 PRO A N 1
ATOM 2935 C CA . PRO A 1 387 ? -1.161 8.523 28.772 1.00 91.31 387 PRO A CA 1
ATOM 2936 C C . PRO A 1 387 ? -2.670 8.311 29.009 1.00 91.31 387 PRO A C 1
ATOM 2938 O O . PRO A 1 387 ? -3.084 7.244 29.471 1.00 91.31 387 PRO A O 1
ATOM 2941 N N . ASP A 1 388 ? -3.490 9.314 28.678 1.00 91.19 388 ASP A N 1
ATOM 2942 C CA . ASP A 1 388 ? -4.949 9.266 28.814 1.00 91.19 388 ASP A CA 1
ATOM 2943 C C . ASP A 1 388 ? -5.632 8.494 27.670 1.00 91.19 388 ASP A C 1
ATOM 2945 O O . ASP A 1 388 ? -6.755 8.011 27.841 1.00 91.19 388 ASP A O 1
ATOM 2949 N N . ASP A 1 389 ? -4.969 8.322 26.519 1.00 94.00 389 ASP A N 1
ATOM 2950 C CA . ASP A 1 389 ? -5.501 7.529 25.413 1.00 94.00 389 ASP A CA 1
ATOM 2951 C C . ASP A 1 389 ? -5.575 6.044 25.790 1.00 94.00 389 ASP A C 1
ATOM 2953 O O . ASP A 1 389 ? -4.608 5.450 26.272 1.00 94.00 389 ASP A O 1
ATOM 2957 N N . LYS A 1 390 ? -6.713 5.404 25.495 1.00 97.69 390 LYS A N 1
ATOM 2958 C CA . LYS A 1 390 ? -6.803 3.941 25.413 1.00 97.69 390 LYS A CA 1
ATOM 2959 C C . LYS A 1 390 ? -6.652 3.520 23.963 1.00 97.69 390 LYS A C 1
ATOM 2961 O O . LYS A 1 390 ? -7.518 3.796 23.131 1.00 97.69 390 LYS A O 1
ATOM 2966 N N . VAL A 1 391 ? -5.524 2.885 23.672 1.00 98.19 391 VAL A N 1
ATOM 2967 C CA . VAL A 1 391 ? -5.129 2.458 22.334 1.00 98.19 391 VAL A CA 1
ATOM 2968 C C . VAL A 1 391 ? -5.412 0.970 22.207 1.00 98.19 391 VAL A C 1
ATOM 2970 O O . VAL A 1 391 ? -4.847 0.168 22.949 1.00 98.19 391 VAL A O 1
ATOM 2973 N N . ALA A 1 392 ? -6.278 0.592 21.268 1.00 97.88 392 ALA A N 1
ATOM 2974 C CA . ALA A 1 392 ? -6.347 -0.794 20.828 1.00 97.88 392 ALA A CA 1
ATOM 2975 C C . ALA A 1 392 ? -5.197 -1.070 19.860 1.00 97.88 392 ALA A C 1
ATOM 2977 O O . ALA A 1 392 ? -5.071 -0.398 18.834 1.00 97.88 392 ALA A O 1
ATOM 2978 N N . VAL A 1 393 ? -4.390 -2.072 20.189 1.00 97.88 393 VAL A N 1
ATOM 2979 C CA . VAL A 1 393 ? -3.439 -2.704 19.278 1.00 97.88 393 VAL A CA 1
ATOM 2980 C C . VAL A 1 393 ? -4.150 -3.937 18.729 1.00 97.88 393 VAL A C 1
ATOM 2982 O O . VAL A 1 393 ? -4.495 -4.838 19.495 1.00 97.88 393 VAL A O 1
ATOM 2985 N N . ILE A 1 394 ? -4.447 -3.939 17.429 1.00 97.31 394 ILE A N 1
ATOM 2986 C CA . ILE A 1 394 ? -5.184 -5.017 16.755 1.00 97.31 394 ILE A CA 1
ATOM 2987 C C . ILE A 1 394 ? -4.275 -5.622 15.694 1.00 97.31 394 ILE A C 1
ATOM 2989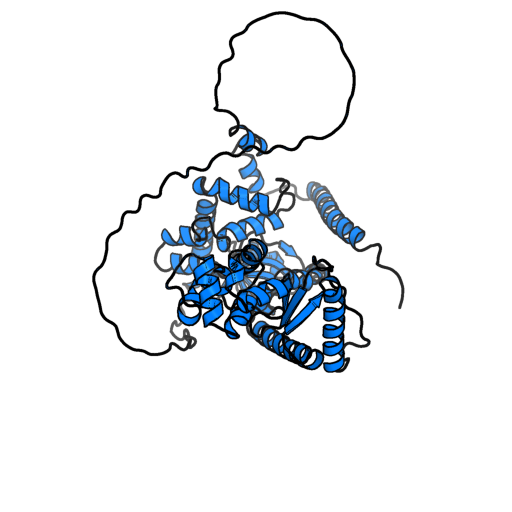 O O . ILE A 1 394 ? -3.750 -4.889 14.859 1.00 97.31 394 ILE A O 1
ATOM 2993 N N . PHE A 1 395 ? -4.126 -6.942 15.705 1.00 97.50 395 PHE A N 1
ATOM 2994 C CA . PHE A 1 395 ? -3.448 -7.696 14.659 1.00 97.50 395 PHE A CA 1
ATOM 2995 C C . PHE A 1 395 ? -4.500 -8.373 13.769 1.00 97.50 395 PHE A C 1
ATOM 2997 O O . PHE A 1 395 ? -4.924 -9.507 13.998 1.00 97.50 395 PHE A O 1
ATOM 3004 N N . ASP A 1 396 ? -4.969 -7.640 12.763 1.00 95.75 396 ASP A N 1
ATOM 3005 C CA . ASP A 1 396 ? -5.944 -8.132 11.793 1.00 95.75 396 ASP A CA 1
ATOM 3006 C C . ASP A 1 396 ? -5.298 -9.119 10.804 1.00 95.75 396 ASP A C 1
ATOM 3008 O O . ASP A 1 396 ? -4.110 -9.027 10.491 1.00 95.75 396 ASP A O 1
ATOM 3012 N N . GLU A 1 397 ? -6.075 -10.084 10.315 1.00 93.12 397 GLU A N 1
ATOM 3013 C CA . GLU A 1 397 ? -5.591 -11.109 9.383 1.00 93.12 397 GLU A CA 1
ATOM 3014 C C . GLU A 1 397 ? -5.284 -10.524 7.991 1.00 93.12 397 GLU A C 1
ATOM 3016 O O . GLU A 1 397 ? -4.234 -10.813 7.408 1.00 93.12 397 GLU A O 1
ATOM 3021 N N . GLU A 1 398 ? -6.152 -9.643 7.480 1.00 89.69 398 GLU A N 1
ATOM 3022 C CA . GLU A 1 398 ? -6.005 -9.030 6.156 1.00 89.69 398 GLU A CA 1
ATOM 3023 C C . GLU A 1 398 ? -5.168 -7.746 6.211 1.00 89.69 398 GLU A C 1
ATOM 3025 O O . GLU A 1 398 ? -4.250 -7.571 5.405 1.00 89.69 398 GLU A O 1
ATOM 3030 N N . ASP A 1 399 ? -5.481 -6.856 7.157 1.00 89.44 399 ASP A N 1
ATOM 3031 C CA . ASP A 1 399 ? -4.924 -5.499 7.268 1.00 89.44 399 ASP A CA 1
ATOM 3032 C C . ASP A 1 399 ? -3.641 -5.428 8.118 1.00 89.44 399 ASP A C 1
ATOM 3034 O O . ASP A 1 399 ? -2.926 -4.424 8.076 1.00 89.44 399 ASP A O 1
ATOM 3038 N N . GLY A 1 400 ? -3.323 -6.500 8.853 1.00 93.75 400 GLY A N 1
ATOM 3039 C CA . GLY A 1 400 ? -2.146 -6.609 9.711 1.00 93.75 400 GLY A CA 1
ATOM 3040 C C . GLY A 1 400 ? -2.262 -5.823 11.020 1.00 93.75 400 GLY A C 1
ATOM 3041 O O . GLY A 1 400 ? -3.349 -5.582 11.547 1.00 93.75 400 GLY A O 1
ATOM 3042 N N . LEU A 1 401 ? -1.110 -5.442 11.572 1.00 94.62 401 LEU A N 1
ATOM 3043 C CA . LEU A 1 401 ? -1.021 -4.695 12.824 1.00 94.62 401 LEU A CA 1
ATOM 3044 C C . LEU A 1 401 ? -1.469 -3.229 12.654 1.00 94.62 401 LEU A C 1
ATOM 3046 O O . LEU A 1 401 ? -0.920 -2.498 11.828 1.00 94.62 401 LEU A O 1
ATOM 3050 N N . GLY A 1 402 ? -2.406 -2.781 13.493 1.00 95.12 402 GLY A N 1
ATOM 3051 C CA . GLY A 1 402 ? -2.898 -1.402 13.541 1.00 95.12 402 GLY A CA 1
ATOM 3052 C C . GLY A 1 402 ? -3.129 -0.879 14.964 1.00 95.12 402 GLY A C 1
ATOM 3053 O O . GLY A 1 402 ? -3.378 -1.645 15.897 1.00 95.12 402 GLY A O 1
ATOM 3054 N N . PHE A 1 403 ? -3.067 0.447 15.114 1.00 96.31 403 PHE A N 1
ATOM 3055 C CA . PHE A 1 403 ? -3.172 1.160 16.391 1.00 96.31 403 PHE A CA 1
ATOM 3056 C C . PHE A 1 403 ? -4.345 2.145 16.363 1.00 96.31 403 PHE A C 1
ATOM 3058 O O . PHE A 1 403 ? -4.407 3.015 15.495 1.00 96.31 403 PHE A O 1
ATOM 3065 N N . TYR A 1 404 ? -5.260 2.043 17.327 1.00 96.62 404 TYR A N 1
ATOM 3066 C CA . TYR A 1 404 ? -6.511 2.805 17.332 1.00 96.62 404 TYR A CA 1
ATOM 3067 C C . TYR A 1 404 ? -6.724 3.495 18.683 1.00 96.62 404 TYR A C 1
ATOM 3069 O O . TYR A 1 404 ? -7.132 2.865 19.656 1.00 96.62 404 TYR A O 1
ATOM 3077 N N . ALA A 1 405 ? -6.438 4.798 18.752 1.00 96.19 405 ALA A N 1
ATOM 3078 C CA . ALA A 1 405 ? -6.630 5.610 19.957 1.00 96.19 405 ALA A CA 1
ATOM 3079 C C . ALA A 1 405 ? -8.117 5.850 20.284 1.00 96.19 405 ALA A C 1
ATOM 3081 O O . ALA A 1 405 ? -8.978 5.774 19.402 1.00 96.19 405 ALA A O 1
ATOM 3082 N N . ASN A 1 406 ? -8.413 6.191 21.544 1.00 96.44 406 ASN A N 1
ATOM 3083 C CA . ASN A 1 406 ? -9.770 6.406 22.077 1.00 96.44 406 ASN A CA 1
ATOM 3084 C C . ASN A 1 406 ? -10.718 5.205 21.862 1.00 96.44 406 ASN A C 1
ATOM 3086 O O . ASN A 1 406 ? -11.929 5.364 21.667 1.00 96.44 406 ASN A O 1
ATOM 3090 N N . PHE A 1 407 ? -10.170 3.985 21.881 1.00 96.94 407 PHE A N 1
ATOM 3091 C CA . PHE A 1 407 ? -10.938 2.764 21.636 1.00 96.94 407 PHE A CA 1
ATOM 3092 C C . PHE A 1 407 ? -11.931 2.456 22.763 1.00 96.94 407 PHE A C 1
ATOM 3094 O O . PHE A 1 407 ? -12.990 1.890 22.509 1.00 96.94 407 PHE A O 1
ATOM 3101 N N . ASP A 1 408 ? -11.645 2.889 23.993 1.00 96.75 408 ASP A N 1
ATOM 3102 C CA . ASP A 1 408 ? -12.577 2.853 25.126 1.00 96.75 408 ASP A CA 1
ATOM 3103 C C . ASP A 1 408 ? -13.856 3.657 24.837 1.00 96.75 408 ASP A C 1
ATOM 3105 O O . ASP A 1 408 ? -14.964 3.157 25.033 1.00 96.75 408 ASP A O 1
ATOM 3109 N N . VAL A 1 409 ? -13.712 4.868 24.288 1.00 97.75 409 VAL A N 1
ATOM 3110 C CA . VAL A 1 409 ? -14.826 5.744 23.895 1.00 97.75 409 VAL A CA 1
ATOM 3111 C C . VAL A 1 409 ? -15.638 5.111 22.770 1.00 97.75 409 VAL A C 1
ATOM 3113 O O . VAL A 1 409 ? -16.871 5.138 22.805 1.00 97.75 409 VAL A O 1
ATOM 3116 N N . ALA A 1 410 ? -14.958 4.532 21.777 1.00 97.56 410 ALA A N 1
ATOM 3117 C CA . ALA A 1 410 ? -15.601 3.825 20.676 1.00 97.56 410 ALA A CA 1
ATOM 3118 C C . ALA A 1 410 ? -16.379 2.594 21.183 1.00 97.56 410 ALA A C 1
ATOM 3120 O O . ALA A 1 410 ? -17.549 2.416 20.847 1.00 97.56 410 ALA A O 1
ATOM 3121 N N . HIS A 1 411 ? -15.777 1.796 22.064 1.00 97.56 411 HIS A N 1
ATOM 3122 C CA . HIS A 1 411 ? -16.411 0.637 22.685 1.00 97.56 411 HIS A CA 1
ATOM 3123 C C . HIS A 1 411 ? -17.630 1.023 23.539 1.00 97.56 411 HIS A C 1
ATOM 3125 O O . HIS A 1 411 ? -18.690 0.410 23.413 1.00 97.56 411 HIS A O 1
ATOM 3131 N N . GLU A 1 412 ? -17.540 2.080 24.354 1.00 98.00 412 GLU A N 1
ATOM 3132 C CA . GLU A 1 412 ? -18.646 2.533 25.208 1.00 98.00 412 GLU A CA 1
ATOM 3133 C C . GLU A 1 412 ? -19.882 2.957 24.388 1.00 98.00 412 GLU A C 1
ATOM 3135 O O . GLU A 1 412 ? -21.006 2.599 24.743 1.00 98.00 412 GLU A O 1
ATOM 3140 N N . VAL A 1 413 ? -19.711 3.664 23.260 1.00 98.44 413 VAL A N 1
ATOM 3141 C CA . VAL A 1 413 ? -20.856 4.076 22.420 1.00 98.44 413 VAL A CA 1
ATOM 3142 C C . VAL A 1 413 ? -21.449 2.936 21.592 1.00 98.44 413 VAL A C 1
ATOM 3144 O O . VAL A 1 413 ? -22.655 2.948 21.348 1.00 98.44 413 VAL A O 1
ATOM 3147 N N . PHE A 1 414 ? -20.666 1.924 21.211 1.00 98.25 414 PHE A N 1
ATOM 3148 C CA . PHE A 1 414 ? -21.222 0.705 20.611 1.00 98.25 414 PHE A CA 1
ATOM 3149 C C . PHE A 1 414 ? -21.942 -0.163 21.656 1.00 98.25 414 PHE A C 1
ATOM 3151 O O . PHE A 1 414 ? -22.998 -0.719 21.362 1.00 98.25 414 PHE A O 1
ATOM 3158 N N . ALA A 1 415 ? -21.471 -0.194 22.907 1.00 97.94 415 ALA A N 1
ATOM 3159 C CA . ALA A 1 415 ? -22.183 -0.841 24.010 1.00 97.94 415 ALA A CA 1
ATOM 3160 C C . ALA A 1 415 ? -23.479 -0.099 24.408 1.00 97.94 415 ALA A C 1
ATOM 3162 O O . ALA A 1 415 ? -24.469 -0.753 24.765 1.00 97.94 415 ALA A O 1
ATOM 3163 N N . ASN A 1 416 ? -23.486 1.239 24.320 1.00 98.06 416 ASN A N 1
ATOM 3164 C CA . ASN A 1 416 ? -24.612 2.128 24.624 1.00 98.06 416 ASN A CA 1
ATOM 3165 C C . ASN A 1 416 ? -24.821 3.205 23.526 1.00 98.06 416 ASN A C 1
ATOM 3167 O O . ASN A 1 416 ? -24.342 4.343 23.656 1.00 98.06 416 ASN A O 1
ATOM 3171 N N . PRO A 1 417 ? -25.625 2.907 22.484 1.00 98.00 417 PRO A N 1
ATOM 3172 C CA . PRO A 1 417 ? -25.864 3.812 21.355 1.00 98.00 417 PRO A CA 1
ATOM 3173 C C . PRO A 1 417 ? -26.482 5.169 21.706 1.00 98.00 417 PRO A C 1
ATOM 3175 O O . PRO A 1 417 ? -26.478 6.082 20.877 1.00 98.00 417 PRO A O 1
ATOM 3178 N N . ALA A 1 418 ? -27.009 5.356 22.922 1.00 97.50 418 ALA A N 1
ATOM 3179 C CA . ALA A 1 418 ? -27.519 6.653 23.355 1.00 97.50 418 ALA A CA 1
ATOM 3180 C C . ALA A 1 418 ? -26.415 7.723 23.461 1.00 97.50 418 ALA A C 1
ATOM 3182 O O . ALA A 1 418 ? -26.708 8.911 23.306 1.00 97.50 418 ALA A O 1
ATOM 3183 N N . LEU A 1 419 ? -25.155 7.324 23.671 1.00 98.19 419 LEU A N 1
ATOM 3184 C CA . LEU A 1 419 ? -24.027 8.234 23.897 1.00 98.19 419 LEU A CA 1
ATOM 3185 C C . LEU A 1 419 ? -23.606 9.032 22.651 1.00 98.19 419 LEU A C 1
ATOM 3187 O O . LEU A 1 419 ? -23.085 10.135 22.799 1.00 98.19 419 LEU A O 1
ATOM 3191 N N . ILE A 1 420 ? -23.915 8.560 21.436 1.00 98.00 420 ILE A N 1
ATOM 3192 C CA . ILE A 1 420 ? -23.531 9.188 20.148 1.00 98.00 420 ILE A CA 1
ATOM 3193 C C . ILE A 1 420 ? -24.117 10.601 19.920 1.00 98.00 420 ILE A C 1
ATOM 3195 O O . ILE A 1 420 ? -23.757 11.314 18.977 1.00 98.00 420 ILE A O 1
ATOM 3199 N N . ILE A 1 421 ? -25.051 11.033 20.776 1.00 96.12 421 ILE A N 1
ATOM 3200 C CA . ILE A 1 421 ? -25.559 12.412 20.787 1.00 96.12 421 ILE A CA 1
ATOM 3201 C C . ILE A 1 421 ? -24.539 13.402 21.370 1.00 96.12 421 ILE A C 1
ATOM 3203 O O . ILE A 1 421 ? -24.580 14.582 21.024 1.00 96.12 421 ILE A O 1
ATOM 3207 N N . ARG A 1 422 ? -23.640 12.929 22.245 1.00 97.75 422 ARG A N 1
ATOM 3208 C CA . ARG A 1 422 ? -22.588 13.716 22.897 1.00 97.75 422 ARG A CA 1
ATOM 3209 C C . ARG A 1 422 ? -21.391 13.849 21.956 1.00 97.75 422 ARG A C 1
ATOM 3211 O O . ARG A 1 422 ? -21.007 12.888 21.291 1.00 97.75 422 ARG A O 1
ATOM 3218 N N . GLN A 1 423 ? -20.773 15.027 21.950 1.00 97.19 423 GLN A N 1
ATOM 3219 C CA . GLN A 1 423 ? -19.739 15.374 20.977 1.00 97.19 423 GLN A CA 1
ATOM 3220 C C . GLN A 1 423 ? -18.516 14.436 21.015 1.00 97.19 423 GLN A C 1
ATOM 3222 O O . GLN A 1 423 ? -18.191 13.870 19.980 1.00 97.19 423 GLN A O 1
ATOM 3227 N N . ARG A 1 424 ? -17.940 14.146 22.196 1.00 96.69 424 ARG A N 1
ATOM 3228 C CA . ARG A 1 424 ? -16.792 13.218 22.364 1.00 96.69 424 ARG A CA 1
ATOM 3229 C C . ARG A 1 424 ? -16.953 11.902 21.582 1.00 96.69 424 ARG A C 1
ATOM 3231 O O . ARG A 1 424 ? -16.066 11.516 20.832 1.00 96.69 424 ARG A O 1
ATOM 3238 N N . TYR A 1 425 ? -18.100 11.237 21.722 1.00 98.19 425 TYR A N 1
ATOM 3239 C CA . TYR A 1 425 ? -18.364 9.946 21.073 1.00 98.19 425 TYR A CA 1
ATOM 3240 C C . TYR A 1 425 ? -18.647 10.092 19.576 1.00 98.19 425 TYR A C 1
ATOM 3242 O O . TYR A 1 425 ? -18.223 9.255 18.781 1.00 98.19 425 TYR A O 1
ATOM 3250 N N . ARG A 1 426 ? -19.349 11.161 19.174 1.00 97.81 426 ARG A N 1
ATOM 3251 C CA . ARG A 1 426 ? -19.565 11.476 17.756 1.00 97.81 426 ARG A CA 1
ATOM 3252 C C . ARG A 1 426 ? -18.243 11.687 17.036 1.00 97.81 426 ARG A C 1
ATOM 3254 O O . ARG A 1 426 ? -18.086 11.169 15.932 1.00 97.81 426 ARG A O 1
ATOM 3261 N N . ASP A 1 427 ? -17.337 12.442 17.640 1.00 97.75 427 ASP A N 1
ATOM 3262 C CA . ASP A 1 427 ? -16.086 12.847 17.014 1.00 97.75 427 ASP A CA 1
ATOM 3263 C C . ASP A 1 427 ? -15.161 11.629 16.850 1.00 97.75 427 ASP A C 1
ATOM 3265 O O . ASP A 1 427 ? -14.661 11.413 15.750 1.00 97.75 427 ASP A O 1
ATOM 3269 N N . VAL A 1 428 ? -15.070 10.740 17.853 1.00 97.31 428 VAL A N 1
ATOM 3270 C CA . VAL A 1 428 ? -14.339 9.457 17.748 1.00 97.31 428 VAL A CA 1
ATOM 3271 C C . VAL A 1 428 ? -14.905 8.551 16.645 1.00 97.31 428 VAL A C 1
ATOM 3273 O O . VAL A 1 428 ? -14.162 8.136 15.756 1.00 97.31 428 VAL A O 1
ATOM 3276 N N . VAL A 1 429 ? -16.219 8.281 16.622 1.00 98.00 429 VAL A N 1
ATOM 3277 C CA . VAL A 1 429 ? -16.815 7.403 15.589 1.00 98.00 429 VAL A CA 1
ATOM 3278 C C . VAL A 1 429 ? -16.735 8.035 14.191 1.00 98.00 429 VAL A C 1
ATOM 3280 O O . VAL A 1 429 ? -16.539 7.332 13.199 1.00 98.00 429 VAL A O 1
ATOM 3283 N N . THR A 1 430 ? -16.835 9.364 14.089 1.00 97.56 430 THR A N 1
ATOM 3284 C CA . THR A 1 430 ? -16.646 10.085 12.818 1.00 97.56 430 THR A CA 1
ATOM 3285 C C . THR A 1 430 ? -15.190 10.028 12.360 1.00 97.56 430 THR A C 1
ATOM 3287 O O . THR A 1 430 ? -14.952 9.834 11.169 1.00 97.56 430 THR A O 1
ATOM 3290 N N . GLY A 1 431 ? -14.235 10.144 13.287 1.00 97.00 431 GLY A N 1
ATOM 3291 C CA . GLY A 1 431 ? -12.804 9.981 13.041 1.00 97.00 431 GLY A CA 1
ATOM 3292 C C . GLY A 1 431 ? -12.477 8.583 12.529 1.00 97.00 431 GLY A C 1
ATOM 3293 O O . GLY A 1 431 ? -11.851 8.457 11.484 1.00 97.00 431 GLY A O 1
ATOM 3294 N N . TYR A 1 432 ? -13.000 7.530 13.161 1.00 97.19 432 TYR A N 1
ATOM 3295 C CA . TYR A 1 432 ? -12.820 6.163 12.660 1.00 97.19 432 TYR A CA 1
ATOM 3296 C C . TYR A 1 432 ? -13.452 5.972 11.274 1.00 97.19 432 TYR A C 1
ATOM 3298 O O . TYR A 1 432 ? -12.849 5.357 10.397 1.00 97.19 432 TYR A O 1
ATOM 3306 N N . LEU A 1 433 ? -14.642 6.534 11.030 1.00 97.25 433 LEU A N 1
ATOM 3307 C CA . LEU A 1 433 ? -15.315 6.407 9.735 1.00 97.25 433 LEU A CA 1
ATOM 3308 C C . LEU A 1 433 ? -14.578 7.148 8.605 1.00 97.25 433 LEU A C 1
ATOM 3310 O O . LEU A 1 433 ? -14.503 6.620 7.500 1.00 97.25 433 LEU A O 1
ATOM 3314 N N . ARG A 1 434 ? -14.059 8.356 8.863 1.00 95.19 434 ARG A N 1
ATOM 3315 C CA . ARG A 1 434 ? -13.574 9.293 7.826 1.00 95.19 434 ARG A CA 1
ATOM 3316 C C . ARG A 1 434 ? -12.070 9.567 7.823 1.00 95.19 434 ARG A C 1
ATOM 3318 O O . ARG A 1 434 ? -11.598 10.181 6.875 1.00 95.19 434 ARG A O 1
ATOM 3325 N N . GLY A 1 435 ? -11.339 9.178 8.863 1.00 92.94 435 GLY A N 1
ATOM 3326 C CA . GLY A 1 435 ? -9.883 9.289 8.897 1.00 92.94 435 GLY A CA 1
ATOM 3327 C C . GLY A 1 435 ? -9.270 8.410 7.812 1.00 92.94 435 GLY A C 1
ATOM 3328 O O . GLY A 1 435 ? -9.683 7.257 7.669 1.00 92.94 435 GLY A O 1
ATOM 3329 N N . GLN A 1 436 ? -8.326 8.968 7.053 1.00 84.69 436 GLN A N 1
ATOM 3330 C CA . GLN A 1 436 ? -7.667 8.268 5.947 1.00 84.69 436 GLN A CA 1
ATOM 3331 C C . GLN A 1 436 ? -6.730 7.173 6.470 1.00 84.69 436 GLN A C 1
ATOM 3333 O O . GLN A 1 436 ? -6.757 6.049 5.980 1.00 84.69 436 GLN A O 1
ATOM 3338 N N . ASP A 1 437 ? -6.011 7.461 7.556 1.00 85.12 437 ASP A N 1
ATOM 3339 C CA . ASP A 1 437 ? -5.069 6.531 8.194 1.00 85.12 437 ASP A CA 1
ATOM 3340 C C . ASP A 1 437 ? -5.752 5.470 9.077 1.00 85.12 437 ASP A C 1
ATOM 3342 O O . ASP A 1 437 ? -5.095 4.585 9.621 1.00 85.12 437 ASP A O 1
ATOM 3346 N N . VAL A 1 438 ? -7.081 5.540 9.235 1.00 92.25 438 VAL A N 1
ATOM 3347 C CA . VAL A 1 438 ? -7.862 4.565 10.010 1.00 92.25 438 VAL A CA 1
ATOM 3348 C C . VAL A 1 438 ? -8.544 3.601 9.050 1.00 92.25 438 VAL A C 1
ATOM 3350 O O . VAL A 1 438 ? -9.348 4.013 8.215 1.00 92.25 438 VAL A O 1
ATOM 3353 N N . THR A 1 439 ? -8.281 2.306 9.175 1.00 93.75 439 THR A N 1
ATOM 3354 C CA . THR A 1 439 ? -8.878 1.290 8.295 1.00 93.75 439 THR A CA 1
ATOM 3355 C C . THR A 1 439 ? -10.306 0.921 8.750 1.00 93.75 439 THR A C 1
ATOM 3357 O O . THR A 1 439 ? -10.795 1.435 9.762 1.00 93.75 439 THR A O 1
ATOM 3360 N N . PRO A 1 440 ? -11.068 0.088 8.010 1.00 95.81 440 PRO A N 1
ATOM 3361 C CA . PRO A 1 440 ? -12.413 -0.323 8.424 1.00 95.81 440 PRO A CA 1
ATOM 3362 C C . PRO A 1 440 ? -12.438 -1.269 9.641 1.00 95.81 440 PRO A C 1
ATOM 3364 O O . PRO A 1 440 ? -13.491 -1.417 10.267 1.00 95.81 440 PRO A O 1
ATOM 3367 N N . VAL A 1 441 ? -11.304 -1.904 9.968 1.00 95.94 441 VAL A N 1
ATOM 3368 C CA . VAL A 1 441 ? -11.148 -2.956 10.992 1.00 95.94 441 VAL A CA 1
ATOM 3369 C C . VAL A 1 441 ? -11.806 -2.619 12.339 1.00 95.94 441 VAL A C 1
ATOM 3371 O O . VAL A 1 441 ? -12.678 -3.386 12.759 1.00 95.94 441 VAL A O 1
ATOM 3374 N N . PRO A 1 442 ? -11.500 -1.494 13.025 1.00 96.62 442 PRO A N 1
ATOM 3375 C CA . PRO A 1 442 ? -12.081 -1.203 14.337 1.00 96.62 442 PRO A CA 1
ATOM 3376 C C . PRO A 1 442 ? -13.609 -1.079 14.293 1.00 96.62 442 PRO A C 1
ATOM 3378 O O . PRO A 1 442 ? -14.285 -1.547 15.206 1.00 96.62 442 PRO A O 1
ATOM 3381 N N . LEU A 1 443 ? -14.179 -0.507 13.225 1.00 97.62 443 LEU A N 1
ATOM 3382 C CA . LEU A 1 443 ? -15.633 -0.372 13.086 1.00 97.62 443 LEU A CA 1
ATOM 3383 C C . LEU A 1 443 ? -16.310 -1.715 12.804 1.00 97.62 443 LEU A C 1
ATOM 3385 O O . LEU A 1 443 ? -17.342 -1.998 13.409 1.00 97.62 443 LEU A O 1
ATOM 3389 N N . ARG A 1 444 ? -15.721 -2.560 11.944 1.00 96.75 444 ARG A N 1
ATOM 3390 C CA . ARG A 1 444 ? -16.193 -3.941 11.745 1.00 96.75 444 ARG A CA 1
ATOM 3391 C C . ARG A 1 444 ? -16.172 -4.718 13.056 1.00 96.75 444 ARG A C 1
ATOM 3393 O O . ARG A 1 444 ? -17.162 -5.357 13.394 1.00 96.75 444 ARG A O 1
ATOM 3400 N N . ARG A 1 445 ? -15.078 -4.619 13.814 1.00 95.38 445 ARG A N 1
ATOM 3401 C CA . ARG A 1 445 ? -14.873 -5.386 15.045 1.00 95.38 445 ARG A CA 1
ATOM 3402 C C . ARG A 1 445 ? -15.801 -4.959 16.181 1.00 95.38 445 ARG A C 1
ATOM 3404 O O . ARG A 1 445 ? -16.389 -5.818 16.829 1.00 95.38 445 ARG A O 1
ATOM 3411 N N . LEU A 1 446 ? -15.995 -3.653 16.371 1.00 97.25 446 LEU A N 1
ATOM 3412 C CA . LEU A 1 446 ? -16.982 -3.113 17.313 1.00 97.25 446 LEU A CA 1
ATOM 3413 C C . LEU A 1 446 ? -18.416 -3.501 16.923 1.00 97.25 446 LEU A C 1
ATOM 3415 O O . LEU A 1 446 ? -19.229 -3.818 17.787 1.00 97.25 446 LEU A O 1
ATOM 3419 N N . ALA A 1 447 ? -18.732 -3.512 15.627 1.00 97.56 447 ALA A N 1
ATOM 3420 C CA . ALA A 1 447 ? -20.062 -3.872 15.157 1.00 97.56 447 ALA A CA 1
ATOM 3421 C C . ALA A 1 447 ? -20.347 -5.381 15.169 1.00 97.56 447 ALA A C 1
ATOM 3423 O O . ALA A 1 447 ? -21.496 -5.768 15.351 1.00 97.56 447 ALA A O 1
ATOM 3424 N N . ALA A 1 448 ? -19.329 -6.232 15.019 1.00 95.94 448 ALA A N 1
ATOM 3425 C CA . ALA A 1 448 ? -19.470 -7.687 15.092 1.00 95.94 448 ALA A CA 1
ATOM 3426 C C . ALA A 1 448 ? -19.912 -8.182 16.484 1.00 95.94 448 ALA A C 1
ATOM 3428 O O . ALA A 1 448 ? -20.494 -9.258 16.586 1.00 95.94 448 ALA A O 1
ATOM 3429 N N . GLN A 1 449 ? -19.674 -7.397 17.542 1.00 95.00 449 GLN A N 1
ATOM 3430 C CA . GLN A 1 449 ? -20.145 -7.701 18.899 1.00 95.00 449 GLN A CA 1
ATOM 3431 C C . GLN A 1 449 ? -21.673 -7.573 19.037 1.00 95.00 449 GLN A C 1
ATOM 3433 O O . GLN A 1 449 ? -22.297 -8.375 19.727 1.00 95.00 449 GLN A O 1
ATOM 3438 N N . ASP A 1 450 ? -22.271 -6.555 18.407 1.00 97.25 450 ASP A N 1
ATOM 3439 C CA . ASP A 1 450 ? -23.719 -6.304 18.402 1.00 97.25 450 ASP A CA 1
ATOM 3440 C C . ASP A 1 450 ? -24.106 -5.460 17.162 1.00 97.25 450 ASP A C 1
ATOM 3442 O O . ASP A 1 450 ? -24.099 -4.218 17.207 1.00 97.25 450 ASP A O 1
ATOM 3446 N N . PRO A 1 451 ? -24.457 -6.109 16.032 1.00 97.25 451 PRO A N 1
ATOM 3447 C CA . PRO A 1 451 ? -24.830 -5.411 14.801 1.00 97.25 451 PRO A CA 1
ATOM 3448 C C . PRO A 1 451 ? -26.083 -4.534 14.950 1.00 97.25 451 PRO A C 1
ATOM 3450 O O . PRO A 1 451 ? -26.227 -3.527 14.248 1.00 97.25 451 PRO A O 1
ATOM 3453 N N . GLY A 1 452 ? -26.977 -4.869 15.887 1.00 97.88 452 GLY A N 1
ATOM 3454 C CA . GLY A 1 452 ? -28.189 -4.104 16.177 1.00 97.88 452 GLY A CA 1
ATOM 3455 C C . GLY A 1 452 ? -27.875 -2.754 16.824 1.00 97.88 452 GLY A C 1
ATOM 3456 O O . GLY A 1 452 ? -28.364 -1.710 16.369 1.00 97.88 452 GLY A O 1
ATOM 3457 N N . LYS A 1 453 ? -26.996 -2.752 17.833 1.00 98.19 453 LYS A N 1
ATOM 3458 C CA . LYS A 1 453 ? -26.481 -1.527 18.460 1.00 98.19 453 LYS A CA 1
ATOM 3459 C C . LYS A 1 453 ? -25.617 -0.712 17.511 1.00 98.19 453 LYS A C 1
ATOM 3461 O O . LYS A 1 453 ? -25.811 0.500 17.440 1.00 98.19 453 LYS A O 1
ATOM 3466 N N . ALA A 1 454 ? -24.743 -1.344 16.725 1.00 98.25 454 ALA A N 1
ATOM 3467 C CA . ALA A 1 454 ? -23.998 -0.655 15.670 1.00 98.25 454 ALA A CA 1
ATOM 3468 C C . ALA A 1 454 ? -24.950 0.042 14.681 1.00 98.25 454 ALA A C 1
ATOM 3470 O O . ALA A 1 454 ? -24.796 1.228 14.378 1.00 98.25 454 ALA A O 1
ATOM 3471 N N . GLY A 1 455 ? -26.009 -0.655 14.257 1.00 98.19 455 GLY A N 1
ATOM 3472 C CA . GLY A 1 455 ? -27.095 -0.079 13.471 1.00 98.19 455 GLY A CA 1
ATOM 3473 C C . GLY A 1 455 ? -27.731 1.134 14.155 1.00 98.19 455 GLY A C 1
ATOM 3474 O O . GLY A 1 455 ? -27.982 2.144 13.505 1.00 98.19 455 GLY A O 1
ATOM 3475 N N . GLU A 1 456 ? -27.967 1.103 15.467 1.00 98.31 456 GLU A N 1
ATOM 3476 C CA . GLU A 1 456 ? -28.468 2.265 16.211 1.00 98.31 456 GLU A CA 1
ATOM 3477 C C . GLU A 1 456 ? -27.480 3.444 16.275 1.00 98.31 456 GLU A C 1
ATOM 3479 O O . GLU A 1 456 ? -27.893 4.584 16.030 1.00 98.31 456 GLU A O 1
ATOM 3484 N N . VAL A 1 457 ? -26.191 3.191 16.536 1.00 98.50 457 VAL A N 1
ATOM 3485 C CA . VAL A 1 457 ? -25.127 4.212 16.517 1.00 98.50 457 VAL A CA 1
ATOM 3486 C C . VAL A 1 457 ? -25.139 4.947 15.179 1.00 98.50 457 VAL A C 1
ATOM 3488 O O . VAL A 1 457 ? -25.237 6.177 15.146 1.00 98.50 457 VAL A O 1
ATOM 3491 N N . PHE A 1 458 ? -25.127 4.210 14.065 1.00 98.25 458 PHE A N 1
ATOM 3492 C CA . PHE A 1 458 ? -25.091 4.804 12.731 1.00 98.25 458 PHE A CA 1
ATOM 3493 C C . PHE A 1 458 ? -26.429 5.409 12.282 1.00 98.25 458 PHE A C 1
ATOM 3495 O O . PHE A 1 458 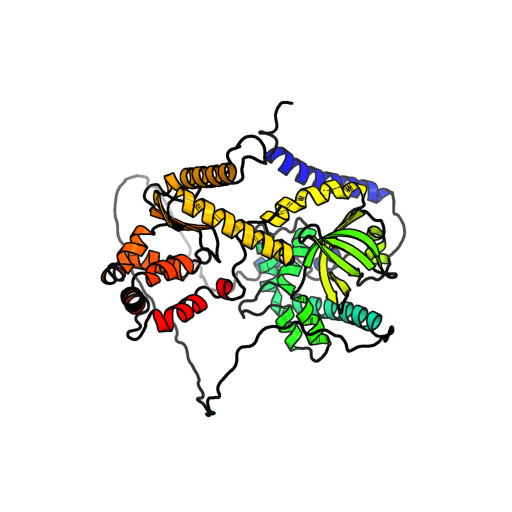? -26.409 6.465 11.648 1.00 98.25 458 PHE A O 1
ATOM 3502 N N . ARG A 1 459 ? -27.593 4.865 12.677 1.00 98.19 459 ARG A N 1
ATOM 3503 C CA . ARG A 1 459 ? -28.901 5.532 12.473 1.00 98.19 459 ARG A CA 1
ATOM 3504 C C . ARG A 1 459 ? -28.913 6.931 13.090 1.00 98.19 459 ARG A C 1
ATOM 3506 O O . ARG A 1 459 ? -29.313 7.899 12.437 1.00 98.19 459 ARG A O 1
ATOM 3513 N N . ARG A 1 460 ? -28.437 7.047 14.336 1.00 97.62 460 ARG A N 1
ATOM 3514 C CA . ARG A 1 460 ? -28.343 8.310 15.087 1.00 97.62 460 ARG A CA 1
ATOM 3515 C C . ARG A 1 460 ? -27.272 9.247 14.507 1.00 97.62 460 ARG A C 1
ATOM 3517 O O . ARG A 1 460 ? -27.547 10.434 14.341 1.00 97.62 460 ARG A O 1
ATOM 3524 N N . LEU A 1 461 ? -26.088 8.730 14.160 1.00 97.38 461 LEU A N 1
ATOM 3525 C CA . LEU A 1 461 ? -24.970 9.502 13.596 1.00 97.38 461 LEU A CA 1
ATOM 3526 C C . LEU A 1 461 ? -25.291 10.073 12.205 1.00 97.38 461 LEU A C 1
ATOM 3528 O O . LEU A 1 461 ? -25.090 11.260 11.956 1.00 97.38 461 LEU A O 1
ATOM 3532 N N . LEU A 1 462 ? -25.818 9.235 11.308 1.00 96.38 462 LEU A N 1
ATOM 3533 C CA . LEU A 1 462 ? -26.119 9.585 9.915 1.00 96.38 462 LEU A CA 1
ATOM 3534 C C . LEU A 1 462 ? -27.495 10.248 9.743 1.00 96.38 462 LEU A C 1
ATOM 3536 O O . LEU A 1 462 ? -27.825 10.681 8.640 1.00 96.38 462 LEU A O 1
ATOM 3540 N N . LYS A 1 463 ? -28.311 10.299 10.808 1.00 95.62 463 LYS A N 1
ATOM 3541 C CA . LYS A 1 463 ? -29.721 10.739 10.802 1.00 95.62 463 LYS A CA 1
ATOM 3542 C C . LYS A 1 463 ? -30.608 9.971 9.805 1.00 95.62 463 LYS A C 1
ATOM 3544 O O . LYS A 1 463 ? -31.603 10.503 9.317 1.00 95.62 463 LYS A O 1
ATOM 3549 N N . LYS A 1 464 ? -30.268 8.712 9.513 1.00 95.62 464 LYS A N 1
ATOM 3550 C CA . LYS A 1 464 ? -31.027 7.817 8.624 1.00 95.62 464 LYS A CA 1
ATOM 3551 C C . LYS A 1 464 ? -31.795 6.810 9.469 1.00 95.62 464 LYS A C 1
ATOM 3553 O O . LYS A 1 464 ? -31.167 5.970 10.095 1.00 95.62 464 LYS A O 1
ATOM 3558 N N . LYS A 1 465 ? -33.130 6.882 9.502 1.00 93.56 465 LYS A N 1
ATOM 3559 C CA . LYS A 1 465 ? -33.953 6.023 10.378 1.00 93.56 465 LYS A CA 1
ATOM 3560 C C . LYS A 1 465 ? -33.878 4.538 10.023 1.00 93.56 465 LYS A C 1
ATOM 3562 O O . LYS A 1 465 ? -33.876 3.712 10.929 1.00 93.56 465 LYS A O 1
ATOM 3567 N N . ASP A 1 466 ? -33.762 4.230 8.736 1.00 95.56 466 ASP A N 1
ATOM 3568 C CA . ASP A 1 466 ? -33.863 2.860 8.219 1.00 95.56 466 ASP A CA 1
ATOM 3569 C C . ASP A 1 466 ? -32.508 2.146 8.108 1.00 95.56 466 ASP A C 1
ATOM 3571 O O . ASP A 1 466 ? -32.462 1.004 7.653 1.00 95.56 466 ASP A O 1
ATOM 3575 N N . PHE A 1 467 ? -31.405 2.803 8.496 1.00 97.69 467 PHE A N 1
ATOM 3576 C CA . PHE A 1 467 ? -30.059 2.231 8.403 1.00 97.69 467 PHE A CA 1
ATOM 3577 C C . PHE A 1 467 ? -29.927 0.966 9.270 1.00 97.69 467 PHE A C 1
ATOM 3579 O O . PHE A 1 467 ? -30.294 0.974 10.446 1.00 97.69 467 PHE A O 1
ATOM 3586 N N . SER A 1 468 ? -29.350 -0.096 8.712 1.00 97.62 468 SER A N 1
ATOM 3587 C CA . SER A 1 468 ? -28.938 -1.297 9.449 1.00 97.62 468 SER A CA 1
ATOM 3588 C C . SER A 1 468 ? -27.472 -1.592 9.163 1.00 97.62 468 SER A C 1
ATOM 3590 O O . SER A 1 468 ? -27.057 -1.537 8.007 1.00 97.62 468 SER A O 1
ATOM 3592 N N . TRP A 1 469 ? -26.688 -1.937 10.188 1.00 97.88 469 TRP A N 1
ATOM 3593 C CA . TRP A 1 469 ? -25.278 -2.272 9.985 1.00 97.88 469 TRP A CA 1
ATOM 3594 C C . TRP A 1 469 ? -25.104 -3.512 9.098 1.00 97.88 469 TRP A C 1
ATOM 3596 O O . TRP A 1 469 ? -24.307 -3.486 8.167 1.00 97.88 469 TRP A O 1
ATOM 3606 N N . GLU A 1 470 ? -25.904 -4.556 9.321 1.00 96.81 470 GLU A N 1
ATOM 3607 C CA . GLU A 1 470 ? -25.830 -5.824 8.577 1.00 96.81 470 GLU A CA 1
ATOM 3608 C C . GLU A 1 470 ? -26.060 -5.651 7.069 1.00 96.81 470 GLU A C 1
ATOM 3610 O O . GLU A 1 470 ? -25.473 -6.363 6.261 1.00 96.81 470 GLU A O 1
ATOM 3615 N N . ARG A 1 471 ? -26.911 -4.690 6.683 1.00 97.31 471 ARG A N 1
ATOM 3616 C CA . ARG A 1 471 ? -27.278 -4.433 5.282 1.00 97.31 471 ARG A CA 1
ATOM 3617 C C . ARG A 1 471 ? -26.453 -3.315 4.646 1.00 97.31 471 ARG A C 1
ATOM 3619 O O . ARG A 1 471 ? -26.069 -3.417 3.486 1.00 97.31 471 ARG A O 1
ATOM 3626 N N . ASP A 1 472 ? -26.211 -2.237 5.389 1.00 97.94 472 ASP A N 1
ATOM 3627 C CA . ASP A 1 472 ? -25.676 -0.982 4.852 1.00 97.94 472 ASP A CA 1
ATOM 3628 C C . ASP A 1 472 ? -24.235 -0.688 5.314 1.00 97.94 472 ASP A C 1
ATOM 3630 O O . ASP A 1 472 ? -23.609 0.231 4.784 1.00 97.94 472 ASP A O 1
ATOM 3634 N N . GLY A 1 473 ? -23.701 -1.429 6.294 1.00 97.56 473 GLY A N 1
ATOM 3635 C CA . GLY A 1 473 ? -22.401 -1.176 6.927 1.00 97.56 473 GLY A CA 1
ATOM 3636 C C . GLY A 1 473 ? -21.235 -1.229 5.943 1.00 97.56 473 GLY A C 1
ATOM 3637 O O . GLY A 1 473 ? -20.504 -0.253 5.800 1.00 97.56 473 GLY A O 1
ATOM 3638 N N . GLU A 1 474 ? -21.108 -2.309 5.170 1.00 96.56 474 GLU A N 1
ATOM 3639 C CA . GLU A 1 474 ? -20.056 -2.420 4.147 1.00 96.56 474 GLU A CA 1
ATOM 3640 C C . GLU A 1 474 ? -20.203 -1.381 3.024 1.00 96.56 474 GLU A C 1
ATOM 3642 O O . GLU A 1 474 ? -19.207 -0.872 2.513 1.00 96.56 474 GLU A O 1
ATOM 3647 N N . ALA A 1 475 ? -21.431 -1.002 2.654 1.00 97.12 475 ALA A N 1
ATOM 3648 C CA . ALA A 1 475 ? -21.658 0.069 1.681 1.00 97.12 475 ALA A CA 1
ATOM 3649 C C . ALA A 1 475 ? -21.264 1.452 2.241 1.00 97.12 475 ALA A C 1
ATOM 3651 O O . ALA A 1 475 ? -20.737 2.294 1.512 1.00 97.12 475 ALA A O 1
ATOM 3652 N N . LEU A 1 476 ? -21.477 1.683 3.541 1.00 97.69 476 LEU A N 1
ATOM 3653 C CA . LEU A 1 476 ? -21.029 2.882 4.248 1.00 97.69 476 LEU A CA 1
ATOM 3654 C C . LEU A 1 476 ? -19.497 2.949 4.326 1.00 97.69 476 LEU A C 1
ATOM 3656 O O . LEU A 1 476 ? -18.931 4.010 4.063 1.00 97.69 476 LEU A O 1
ATOM 3660 N N . LEU A 1 477 ? -18.840 1.832 4.651 1.00 96.88 477 LEU A N 1
ATOM 3661 C CA . LEU A 1 477 ? -17.381 1.735 4.711 1.00 96.88 477 LEU A CA 1
ATOM 3662 C C . LEU A 1 477 ? -16.762 1.952 3.323 1.00 96.88 477 LEU A C 1
ATOM 3664 O O . LEU A 1 477 ? -15.913 2.829 3.190 1.00 96.88 477 LEU A O 1
ATOM 3668 N N . ARG A 1 478 ? -17.261 1.279 2.273 1.00 95.06 478 ARG A N 1
ATOM 3669 C CA . ARG A 1 478 ? -16.839 1.507 0.873 1.00 95.06 478 ARG A CA 1
ATOM 3670 C C . ARG A 1 478 ? -16.970 2.962 0.440 1.00 95.06 478 ARG A C 1
ATOM 3672 O O . ARG A 1 478 ? -16.077 3.492 -0.208 1.00 95.06 478 ARG A O 1
ATOM 3679 N N . LYS A 1 479 ? -18.061 3.630 0.828 1.00 94.81 479 LYS A N 1
ATOM 3680 C CA . LYS A 1 479 ? -18.275 5.049 0.517 1.00 94.81 479 LYS A CA 1
ATOM 3681 C C . LYS A 1 479 ? -17.269 5.980 1.208 1.00 94.81 479 LYS A C 1
ATOM 3683 O O . LYS A 1 479 ? -16.955 7.031 0.655 1.00 94.81 479 LYS A O 1
ATOM 3688 N N . HIS A 1 480 ? -16.846 5.661 2.429 1.00 94.56 480 HIS A N 1
ATOM 3689 C CA . HIS A 1 480 ? -16.004 6.546 3.240 1.00 94.56 480 HIS A CA 1
ATOM 3690 C C . HIS A 1 480 ? -14.514 6.199 3.228 1.00 94.56 480 HIS A C 1
ATOM 3692 O O . HIS A 1 480 ? -13.718 7.042 3.629 1.00 94.56 480 HIS A O 1
ATOM 3698 N N . LYS A 1 481 ? -14.146 5.002 2.763 1.00 92.81 481 LYS A N 1
ATOM 3699 C CA . LYS A 1 481 ? -12.765 4.517 2.653 1.00 92.81 481 LYS A CA 1
ATOM 3700 C C . LYS A 1 481 ? -12.510 3.890 1.271 1.00 92.81 481 LYS A C 1
ATOM 3702 O O . LYS A 1 481 ? -12.082 2.739 1.223 1.00 92.81 481 LYS A O 1
ATOM 3707 N N . PRO A 1 482 ? -12.827 4.581 0.154 1.00 89.62 482 PRO A N 1
ATOM 3708 C CA . PRO A 1 482 ? -12.784 3.989 -1.187 1.00 89.62 482 PRO A CA 1
ATOM 3709 C C . PRO A 1 482 ? -11.425 3.353 -1.498 1.00 89.62 482 PRO A C 1
ATOM 3711 O O . PRO A 1 482 ? -11.388 2.226 -1.979 1.00 89.62 482 PRO A O 1
ATOM 3714 N N . ASP A 1 483 ? -10.332 4.008 -1.109 1.00 83.38 483 ASP A N 1
ATOM 3715 C CA . ASP A 1 483 ? -8.958 3.568 -1.374 1.00 83.38 483 ASP A CA 1
ATOM 3716 C C . ASP A 1 483 ? -8.608 2.232 -0.695 1.00 83.38 483 ASP A C 1
ATOM 3718 O O . ASP A 1 483 ? -7.863 1.434 -1.260 1.00 83.38 483 ASP A O 1
ATOM 3722 N N . TRP A 1 484 ? -9.193 1.935 0.476 1.00 86.94 484 TRP A N 1
ATOM 3723 C CA . TRP A 1 484 ? -9.037 0.632 1.145 1.00 86.94 484 TRP A CA 1
ATOM 3724 C C . TRP A 1 484 ? -9.739 -0.495 0.375 1.00 86.94 484 TRP A C 1
ATOM 3726 O O . TRP A 1 484 ? -9.312 -1.640 0.434 1.00 86.94 484 TRP A O 1
ATOM 3736 N N . PHE A 1 485 ? -10.821 -0.184 -0.346 1.00 89.06 485 PHE A N 1
ATOM 3737 C CA . PHE A 1 485 ? -11.578 -1.154 -1.147 1.00 89.06 485 PHE A CA 1
ATOM 3738 C C . PHE A 1 485 ? -11.184 -1.167 -2.633 1.00 89.06 485 PHE A C 1
ATOM 3740 O O . PHE A 1 485 ? -11.687 -2.014 -3.371 1.00 89.06 485 PHE A O 1
ATOM 3747 N N . ALA A 1 486 ? -10.325 -0.246 -3.081 1.00 85.62 486 ALA A N 1
ATOM 3748 C CA . ALA A 1 486 ? -9.871 -0.155 -4.470 1.00 85.62 486 ALA A CA 1
ATOM 3749 C C . ALA A 1 486 ? -8.959 -1.330 -4.869 1.00 85.62 486 ALA A C 1
ATOM 3751 O O . ALA A 1 486 ? -8.978 -1.757 -6.021 1.00 85.62 486 ALA A O 1
ATOM 3752 N N . SER A 1 487 ? -8.223 -1.881 -3.900 1.00 81.69 487 SER A N 1
ATOM 3753 C CA . SER A 1 487 ? -7.381 -3.074 -4.033 1.00 81.69 487 SER A CA 1
ATOM 3754 C C . SER A 1 487 ? -7.415 -3.881 -2.730 1.00 81.69 487 SER A C 1
ATOM 3756 O O . SER A 1 487 ? -7.698 -3.302 -1.681 1.00 81.69 487 SER A O 1
ATOM 3758 N N . PRO A 1 488 ? -7.094 -5.189 -2.742 1.00 85.38 488 PRO A N 1
ATOM 3759 C CA . PRO A 1 488 ? -6.901 -5.952 -1.510 1.00 85.38 488 PRO A CA 1
ATOM 3760 C C . PRO A 1 488 ? -5.872 -5.273 -0.581 1.00 85.38 488 PRO A C 1
ATOM 3762 O O . PRO A 1 488 ? -4.837 -4.818 -1.082 1.00 85.38 488 PRO A O 1
ATOM 3765 N N . PRO A 1 489 ? -6.101 -5.220 0.748 1.00 87.81 489 PRO A N 1
ATOM 3766 C CA . PRO A 1 489 ? -5.135 -4.663 1.697 1.00 87.81 489 PRO A CA 1
ATOM 3767 C C . PRO A 1 489 ? -3.794 -5.379 1.571 1.00 87.81 489 PRO A C 1
ATOM 3769 O O . PRO A 1 489 ? -3.763 -6.607 1.536 1.00 87.81 489 PRO A O 1
ATOM 3772 N N . LEU A 1 490 ? -2.687 -4.647 1.489 1.00 90.06 490 LEU A N 1
ATOM 3773 C CA . LEU A 1 490 ? -1.359 -5.250 1.354 1.00 90.06 49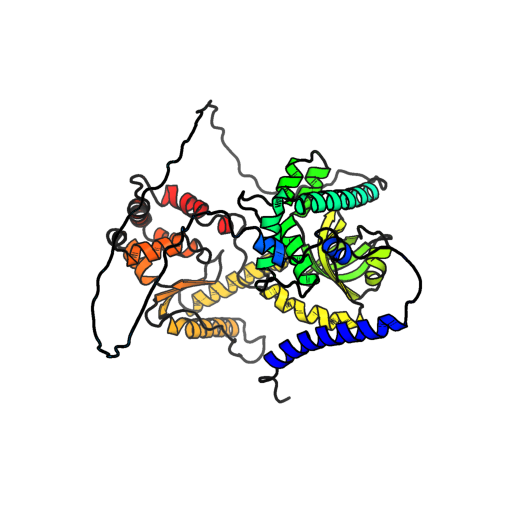0 LEU A CA 1
ATOM 3774 C C . LEU A 1 490 ? -0.763 -5.566 2.737 1.00 90.06 490 LEU A C 1
ATOM 3776 O O . LEU A 1 490 ? -1.040 -4.822 3.681 1.00 90.06 490 LEU A O 1
ATOM 3780 N N . PRO A 1 491 ? 0.054 -6.630 2.877 1.00 91.94 491 PRO A N 1
ATOM 3781 C CA . PRO A 1 491 ? 0.670 -6.975 4.154 1.00 91.94 491 PRO A CA 1
ATOM 3782 C C . PRO A 1 491 ? 1.500 -5.831 4.747 1.00 91.94 491 PRO A C 1
ATOM 3784 O O . PRO A 1 491 ? 2.152 -5.073 4.027 1.00 91.94 491 PRO A O 1
ATOM 3787 N N . ARG A 1 492 ? 1.519 -5.741 6.080 1.00 90.00 492 ARG A N 1
ATOM 3788 C CA . ARG A 1 492 ? 2.307 -4.742 6.831 1.00 90.00 492 ARG A CA 1
ATOM 3789 C C . ARG A 1 492 ? 3.773 -5.148 7.031 1.00 90.00 492 ARG A C 1
ATOM 3791 O O . ARG A 1 492 ? 4.551 -4.363 7.564 1.00 90.00 492 ARG A O 1
ATOM 3798 N N . VAL A 1 493 ? 4.149 -6.352 6.599 1.00 89.50 493 VAL A N 1
ATOM 3799 C CA . VAL A 1 493 ? 5.503 -6.916 6.678 1.00 89.50 493 VAL A CA 1
ATOM 3800 C C . VAL A 1 493 ? 6.100 -7.068 5.279 1.00 89.50 493 VAL A C 1
ATOM 3802 O O . VAL A 1 493 ? 5.430 -7.546 4.366 1.00 89.50 493 VAL A O 1
ATOM 3805 N N . ILE A 1 494 ? 7.367 -6.682 5.112 1.00 88.31 494 ILE A N 1
ATOM 3806 C CA . ILE A 1 494 ? 8.129 -6.907 3.878 1.00 88.31 494 ILE A CA 1
ATOM 3807 C C . ILE A 1 494 ? 9.080 -8.094 4.095 1.00 88.31 494 ILE A C 1
ATOM 3809 O O . ILE A 1 494 ? 9.859 -8.062 5.051 1.00 88.31 494 ILE A O 1
ATOM 3813 N N . PRO A 1 495 ? 9.060 -9.121 3.227 1.00 85.12 495 PRO A N 1
ATOM 3814 C CA . PRO A 1 495 ? 10.064 -10.174 3.218 1.00 85.12 495 PRO A CA 1
ATOM 3815 C C . PRO A 1 495 ? 11.364 -9.659 2.587 1.00 85.12 495 PRO A C 1
ATOM 3817 O O . PRO A 1 495 ? 11.504 -9.622 1.359 1.00 85.12 495 PRO A O 1
ATOM 3820 N N . VAL A 1 496 ? 12.284 -9.253 3.466 1.00 70.81 496 VAL A N 1
ATOM 3821 C CA . VAL A 1 496 ? 13.675 -8.866 3.167 1.00 70.81 496 VAL A CA 1
ATOM 3822 C C . VAL A 1 496 ? 14.556 -10.109 3.068 1.00 70.81 496 VAL A C 1
ATOM 3824 O O . VAL A 1 496 ? 14.396 -10.994 3.938 1.00 70.81 496 VAL A O 1
#